Protein 2VFM (pdb70)

Structure (mmCIF, N/CA/C/O backbone):
data_2VFM
#
_entry.id   2VFM
#
_cell.length_a   119.900
_cell.length_b   119.900
_cell.length_c   119.900
_cell.angle_alpha   90.00
_cell.angle_beta   90.00
_cell.angle_gamma   90.00
#
_symmetry.space_group_name_H-M   'P 21 3'
#
loop_
_entity.id
_entity.type
_entity.pdbx_description
1 polymer 'BIFUNCTIONAL TAIL PROTEIN'
2 non-polymer GLYCEROL
3 non-polymer 'SULFATE ION'
4 non-polymer 'CALCIUM ION'
5 water water
#
loop_
_atom_site.group_PDB
_atom_site.id
_atom_site.type_symbol
_atom_site.label_atom_id
_atom_site.label_alt_id
_atom_site.label_comp_id
_atom_site.label_asym_id
_atom_site.label_entity_id
_atom_site.label_seq_id
_atom_site.pdbx_PDB_ins_code
_atom_site.Cartn_x
_atom_site.Cartn_y
_atom_site.Cartn_z
_atom_site.occupancy
_atom_site.B_iso_or_equiv
_atom_site.auth_seq_id
_atom_site.auth_comp_id
_atom_site.auth_asym_id
_atom_site.auth_atom_id
_atom_site.pdbx_PDB_model_num
ATOM 1 N N . GLN A 1 5 ? -23.056 -9.722 -17.467 1.00 42.75 112 GLN A N 1
ATOM 2 C CA . GLN A 1 5 ? -22.632 -11.025 -16.879 1.00 41.38 112 GLN A CA 1
ATOM 3 C C . GLN A 1 5 ? -21.486 -10.849 -15.860 1.00 37.79 112 GLN A C 1
ATOM 4 O O . GLN A 1 5 ? -21.153 -9.720 -15.476 1.00 38.67 112 GLN A O 1
ATOM 14 N N . TYR A 1 6 ? -20.904 -11.963 -15.419 1.00 34.79 113 TYR A N 1
ATOM 15 C CA . TYR A 1 6 ? -19.825 -11.933 -14.427 1.00 30.43 113 TYR A CA 1
ATOM 16 C C . TYR A 1 6 ? -18.620 -11.090 -14.841 1.00 29.55 113 TYR A C 1
ATOM 17 O O . TYR A 1 6 ? -18.064 -10.379 -14.014 1.00 25.79 113 TYR A O 1
ATOM 26 N N . SER A 1 7 ? -18.202 -11.183 -16.097 1.00 26.35 114 SER A N 1
ATOM 27 C CA . SER A 1 7 ? -17.009 -10.463 -16.554 1.00 26.20 114 SER A CA 1
ATOM 28 C C . SER A 1 7 ? -17.160 -8.936 -16.448 1.00 25.05 114 SER A C 1
ATOM 29 O O . SER A 1 7 ? -16.190 -8.229 -16.149 1.00 22.76 114 SER A O 1
ATOM 32 N N . ILE A 1 8 ? -18.372 -8.438 -16.693 1.00 23.75 115 ILE A N 1
ATOM 33 C CA . ILE A 1 8 ? -18.679 -7.022 -16.513 1.00 23.92 115 ILE A CA 1
ATOM 34 C C . ILE A 1 8 ? -18.525 -6.649 -15.038 1.00 22.15 115 ILE A C 1
ATOM 35 O O . ILE A 1 8 ? -17.946 -5.600 -14.699 1.00 21.21 115 ILE A O 1
ATOM 40 N N . GLU A 1 9 ? -19.045 -7.504 -14.168 1.00 20.27 116 GLU A N 1
ATOM 41 C CA . GLU A 1 9 ? -19.027 -7.237 -12.736 1.00 19.53 116 GLU A CA 1
ATOM 42 C C . GLU A 1 9 ? -17.596 -7.326 -12.217 1.00 17.15 116 GLU A C 1
ATOM 43 O O . GLU A 1 9 ? -17.176 -6.457 -11.436 1.00 16.07 116 GLU A O 1
ATOM 49 N N . ALA A 1 10 ? -16.873 -8.364 -12.654 1.00 17.08 117 ALA A N 1
ATOM 50 C CA . ALA A 1 10 ? -15.498 -8.633 -12.211 1.00 16.48 117 ALA A CA 1
ATOM 51 C C . ALA A 1 10 ? -14.576 -7.467 -12.587 1.00 14.49 117 ALA A C 1
ATOM 52 O O . ALA A 1 10 ? -13.781 -6.994 -11.762 1.00 13.09 117 ALA A O 1
ATOM 54 N N . ASP A 1 11 ? -14.720 -6.967 -13.814 1.00 16.24 118 ASP A N 1
ATOM 55 C CA . ASP A 1 11 ? -13.920 -5.845 -14.280 1.00 13.75 118 ASP A CA 1
ATOM 56 C C . ASP A 1 11 ? -14.116 -4.584 -13.428 1.00 13.51 118 ASP A C 1
ATOM 57 O O . ASP A 1 11 ? -13.195 -3.764 -13.304 1.00 14.26 118 ASP A O 1
ATOM 62 N N . LYS A 1 12 ? -15.292 -4.454 -12.823 1.00 13.00 119 LYS A N 1
ATOM 63 C CA . LYS A 1 12 ? -15.605 -3.310 -11.960 1.00 13.94 119 LYS A CA 1
ATOM 64 C C . LYS A 1 12 ? -15.184 -3.467 -10.504 1.00 12.86 119 LYS A C 1
ATOM 65 O O . LYS A 1 12 ? -14.870 -2.477 -9.855 1.00 18.05 119 LYS A O 1
ATOM 71 N N . LYS A 1 13 ? -15.156 -4.691 -9.997 1.00 10.55 120 LYS A N 1
ATOM 72 C CA . LYS A 1 13 ? -14.962 -4.916 -8.562 1.00 10.93 120 LYS A CA 1
ATOM 73 C C . LYS A 1 13 ? -13.561 -5.362 -8.130 1.00 10.76 120 LYS A C 1
ATOM 74 O O . LYS A 1 13 ? -13.285 -5.370 -6.941 1.00 9.87 120 LYS A O 1
ATOM 80 N N . PHE A 1 14 ? -12.681 -5.702 -9.070 1.00 9.48 121 PHE A N 1
ATOM 81 C CA . PHE A 1 14 ? -11.338 -6.153 -8.740 1.00 9.10 121 PHE A CA 1
ATOM 82 C C . PHE A 1 14 ? -10.233 -5.138 -9.050 1.00 10.30 121 PHE A C 1
ATOM 83 O O . PHE A 1 14 ? -10.273 -4.442 -10.052 1.00 10.25 121 PHE A O 1
ATOM 91 N N . LYS A 1 15 ? -9.228 -5.098 -8.181 1.00 10.31 122 LYS A N 1
ATOM 92 C CA . LYS A 1 15 ? -8.054 -4.286 -8.383 1.00 9.18 122 LYS A CA 1
ATOM 93 C C . LYS A 1 15 ? -7.215 -4.788 -9.548 1.00 9.03 122 LYS A C 1
ATOM 94 O O . LYS A 1 15 ? -6.937 -5.981 -9.653 1.00 11.03 122 LYS A O 1
ATOM 100 N N . TYR A 1 16 ? -6.782 -3.874 -10.401 1.00 9.84 123 TYR A N 1
ATOM 101 C CA . TYR A 1 16 ? -5.935 -4.222 -11.533 1.00 10.50 123 TYR A CA 1
ATOM 102 C C . TYR A 1 16 ? -4.459 -4.274 -11.158 1.00 12.38 123 TYR A C 1
ATOM 103 O O . TYR A 1 16 ? -3.900 -3.306 -10.635 1.00 11.53 123 TYR A O 1
ATOM 112 N N . SER A 1 17 ? -3.836 -5.417 -11.429 1.00 11.45 124 SER A N 1
ATOM 113 C CA . SER A 1 17 ? -2.395 -5.591 -11.290 1.00 9.35 124 SER A CA 1
ATOM 114 C C . SER A 1 17 ? -1.944 -6.674 -12.245 1.00 10.07 124 SER A C 1
ATOM 115 O O . SER A 1 17 ? -2.614 -7.714 -12.389 1.00 11.81 124 SER A O 1
ATOM 118 N N . VAL A 1 18 ? -0.829 -6.413 -12.906 1.00 10.23 125 VAL A N 1
ATOM 119 C CA . VAL A 1 18 ? -0.128 -7.408 -13.692 1.00 9.68 125 VAL A CA 1
ATOM 120 C C . VAL A 1 18 ? 1.108 -7.837 -12.933 1.00 12.87 125 VAL A C 1
ATOM 121 O O . VAL A 1 18 ? 1.596 -7.121 -12.046 1.00 11.33 125 VAL A O 1
ATOM 125 N N . LYS A 1 19 ? 1.590 -9.027 -13.249 1.00 11.90 126 LYS A N 1
ATOM 126 C CA . LYS A 1 19 ? 2.765 -9.572 -12.592 1.00 10.25 126 LYS A CA 1
ATOM 127 C C . LYS A 1 19 ? 3.768 -10.106 -13.591 1.00 12.13 126 LYS A C 1
ATOM 128 O O . LYS A 1 19 ? 3.412 -10.658 -14.621 1.00 9.70 126 LYS A O 1
ATOM 134 N N . LEU A 1 20 ? 5.040 -9.922 -13.266 1.00 9.16 127 LEU A N 1
ATOM 135 C CA . LEU A 1 20 ? 6.135 -10.201 -14.191 1.00 11.36 127 LEU A CA 1
ATOM 136 C C . LEU A 1 20 ? 6.239 -11.687 -14.568 1.00 12.48 127 LEU A C 1
ATOM 137 O O . LEU A 1 20 ? 6.711 -12.007 -15.656 1.00 14.04 127 LEU A O 1
ATOM 142 N N . SER A 1 21 ? 5.762 -12.573 -13.704 1.00 11.37 128 SER A N 1
ATOM 143 C CA . SER A 1 21 ? 5.743 -14.016 -14.014 1.00 12.66 128 SER A CA 1
ATOM 144 C C . SER A 1 21 ? 4.870 -14.381 -15.210 1.00 16.05 128 SER A C 1
ATOM 145 O O . SER A 1 21 ? 4.974 -15.499 -15.712 1.00 17.54 128 SER A O 1
ATOM 148 N N . ASP A 1 22 ? 3.999 -13.475 -15.647 1.00 12.56 129 ASP A N 1
ATOM 149 C CA . ASP A 1 22 ? 3.137 -13.719 -16.821 1.00 12.01 129 ASP A CA 1
ATOM 150 C C . ASP A 1 22 ? 3.719 -13.192 -18.150 1.00 13.08 129 ASP A C 1
ATOM 151 O O . ASP A 1 22 ? 3.082 -13.348 -19.200 1.00 14.67 129 ASP A O 1
ATOM 156 N N . TYR A 1 23 ? 4.904 -12.570 -18.105 1.00 14.83 130 TYR A N 1
ATOM 157 C CA . TYR A 1 23 ? 5.516 -11.922 -19.274 1.00 14.73 130 TYR A CA 1
ATOM 158 C C . TYR A 1 23 ? 6.977 -12.309 -19.471 1.00 13.89 130 TYR A C 1
ATOM 159 O O . TYR A 1 23 ? 7.696 -12.564 -18.507 1.00 17.36 130 TYR A O 1
ATOM 168 N N . PRO A 1 24 ? 7.429 -12.369 -20.730 1.00 15.90 131 PRO A N 1
ATOM 169 C CA . PRO A 1 24 ? 8.812 -12.704 -20.998 1.00 15.23 131 PRO A CA 1
ATOM 170 C C . PRO A 1 24 ? 9.801 -11.557 -20.748 1.00 14.86 131 PRO A C 1
ATOM 171 O O . PRO A 1 24 ? 10.956 -11.819 -20.446 1.00 16.81 131 PRO A O 1
ATOM 175 N N . THR A 1 25 ? 9.351 -10.309 -20.867 1.00 13.61 132 THR A N 1
ATOM 176 C CA . THR A 1 25 ? 10.208 -9.156 -20.594 1.00 12.30 132 THR A CA 1
ATOM 177 C C . THR A 1 25 ? 9.504 -8.150 -19.711 1.00 11.66 132 THR A C 1
ATOM 178 O O . THR A 1 25 ? 8.279 -8.147 -19.597 1.00 10.51 132 THR A O 1
ATOM 182 N N . LEU A 1 26 ? 10.302 -7.285 -19.098 1.00 11.50 133 LEU A N 1
ATOM 183 C CA . LEU A 1 26 ? 9.777 -6.234 -18.241 1.00 11.57 133 LEU A CA 1
ATOM 184 C C . LEU A 1 26 ? 8.974 -5.227 -19.048 1.00 10.16 133 LEU A C 1
ATOM 185 O O . LEU A 1 26 ? 7.954 -4.747 -18.570 1.00 10.20 133 LEU A O 1
ATOM 190 N N . GLN A 1 27 ? 9.401 -4.914 -20.276 1.00 10.26 134 GLN A N 1
ATOM 191 C CA . GLN A 1 27 ? 8.590 -4.055 -21.134 1.00 8.97 134 GLN A CA 1
ATOM 192 C C . GLN A 1 27 ? 7.211 -4.636 -21.445 1.00 8.92 134 GLN A C 1
ATOM 193 O O . GLN A 1 27 ? 6.239 -3.899 -21.480 1.00 10.96 134 GLN A O 1
ATOM 199 N N . ASP A 1 28 ? 7.130 -5.943 -21.663 1.00 10.88 135 ASP A N 1
ATOM 200 C CA . ASP A 1 28 ? 5.825 -6.557 -21.937 1.00 11.63 135 ASP A CA 1
ATOM 201 C C . ASP A 1 28 ? 4.892 -6.367 -20.731 1.00 10.16 135 ASP A C 1
ATOM 202 O O . ASP A 1 28 ? 3.710 -6.039 -20.880 1.00 12.62 135 ASP A O 1
ATOM 207 N N . ALA A 1 29 ? 5.433 -6.547 -19.533 1.00 9.85 136 ALA A N 1
ATOM 208 C CA . ALA A 1 29 ? 4.620 -6.343 -18.332 1.00 9.47 136 ALA A CA 1
ATOM 209 C C . ALA A 1 29 ? 4.227 -4.871 -18.173 1.00 10.70 136 ALA A C 1
ATOM 210 O O . ALA A 1 29 ? 3.093 -4.562 -17.861 1.00 10.47 136 ALA A O 1
ATOM 212 N N . ALA A 1 30 ? 5.178 -3.965 -18.378 1.00 9.89 137 ALA A N 1
ATOM 213 C CA . ALA A 1 30 ? 4.916 -2.518 -18.311 1.00 9.81 137 ALA A CA 1
ATOM 214 C C . ALA A 1 30 ? 3.807 -2.084 -19.271 1.00 9.00 137 ALA A C 1
ATOM 215 O O . ALA A 1 30 ? 2.944 -1.275 -18.906 1.00 10.87 137 ALA A O 1
ATOM 217 N N . SER A 1 31 ? 3.849 -2.606 -20.496 1.00 11.47 138 SER A N 1
ATOM 218 C CA . SER A 1 31 ? 2.859 -2.267 -21.514 1.00 10.48 138 SER A CA 1
ATOM 219 C C . SER A 1 31 ? 1.454 -2.725 -21.120 1.00 11.30 138 SER A C 1
ATOM 220 O O . SER A 1 31 ? 0.469 -2.016 -21.362 1.00 11.92 138 SER A O 1
ATOM 223 N N . ALA A 1 32 ? 1.375 -3.888 -20.483 1.00 11.80 139 ALA A N 1
ATOM 224 C CA . ALA A 1 32 ? 0.118 -4.470 -20.017 1.00 10.54 139 ALA A CA 1
ATOM 225 C C . ALA A 1 32 ? -0.450 -3.782 -18.788 1.00 12.01 139 ALA A C 1
ATOM 226 O O . ALA A 1 32 ? -1.660 -3.857 -18.534 1.00 13.72 139 ALA A O 1
ATOM 228 N N . ALA A 1 33 ? 0.418 -3.170 -17.986 1.00 12.33 140 ALA A N 1
ATOM 229 C CA . ALA A 1 33 ? -0.010 -2.624 -16.707 1.00 11.07 140 ALA A CA 1
ATOM 230 C C . ALA A 1 33 ? -0.973 -1.453 -16.870 1.00 9.27 140 ALA A C 1
ATOM 231 O O . ALA A 1 33 ? -0.852 -0.684 -17.798 1.00 12.17 140 ALA A O 1
ATOM 233 N N . VAL A 1 34 ? -1.890 -1.330 -15.916 1.00 10.63 141 VAL A N 1
ATOM 234 C CA . VAL A 1 34 ? -2.852 -0.218 -15.853 1.00 11.10 141 VAL A CA 1
ATOM 235 C C . VAL A 1 34 ? -2.809 0.518 -14.515 1.00 11.41 141 VAL A C 1
ATOM 236 O O . VAL A 1 34 ? -2.941 1.745 -14.478 1.00 12.82 141 VAL A O 1
ATOM 243 N N . ASP A 1 35 ? -2.643 -0.229 -13.417 1.00 11.98 142 ASP A N 1
ATOM 244 C CA . ASP A 1 35 ? -2.673 0.326 -12.047 1.00 11.51 142 ASP A CA 1
ATOM 245 C C . ASP A 1 35 ? -1.488 -0.265 -11.270 1.00 11.24 142 ASP A C 1
ATOM 246 O O . ASP A 1 35 ? -0.477 0.424 -11.039 1.00 10.42 142 ASP A O 1
ATOM 251 N N . GLY A 1 36 ? -1.556 -1.544 -10.926 1.00 11.16 143 GLY A N 1
ATOM 252 C CA . GLY A 1 36 ? -0.442 -2.216 -10.278 1.00 11.47 143 GLY A CA 1
ATOM 253 C C . GLY A 1 36 ? 0.478 -3.000 -11.198 1.00 10.69 143 GLY A C 1
ATOM 254 O O . GLY A 1 36 ? 0.063 -3.501 -12.239 1.00 10.83 143 GLY A O 1
ATOM 255 N N . LEU A 1 37 ? 1.740 -3.114 -10.797 1.00 9.09 144 LEU A N 1
ATOM 256 C CA . LEU A 1 37 ? 2.708 -4.024 -11.431 1.00 8.74 144 LEU A CA 1
ATOM 257 C C . LEU A 1 37 ? 3.489 -4.720 -10.324 1.00 9.67 144 LEU A C 1
ATOM 258 O O . LEU A 1 37 ? 4.136 -4.046 -9.501 1.00 10.43 144 LEU A O 1
ATOM 263 N N . LEU A 1 38 ? 3.427 -6.058 -10.291 1.00 8.81 145 LEU A N 1
ATOM 264 C CA . LEU A 1 38 ? 4.084 -6.853 -9.232 1.00 8.61 145 LEU A CA 1
ATOM 265 C C . LEU A 1 38 ? 5.313 -7.528 -9.810 1.00 10.04 145 LEU A C 1
ATOM 266 O O . LEU A 1 38 ? 5.228 -8.198 -10.835 1.00 10.98 145 LEU A O 1
ATOM 271 N N . ILE A 1 39 ? 6.465 -7.340 -9.182 1.00 10.23 146 ILE A N 1
ATOM 272 C CA . ILE A 1 39 ? 7.684 -8.040 -9.596 1.00 9.90 146 ILE A CA 1
ATOM 273 C C . ILE A 1 39 ? 7.779 -9.293 -8.722 1.00 11.13 146 ILE A C 1
ATOM 274 O O . ILE A 1 39 ? 8.241 -9.224 -7.576 1.00 10.51 146 ILE A O 1
ATOM 279 N N . ASP A 1 40 ? 7.323 -10.431 -9.259 1.00 11.01 147 ASP A N 1
ATOM 280 C CA . ASP A 1 40 ? 7.174 -11.662 -8.481 1.00 10.81 147 ASP A CA 1
ATOM 281 C C . ASP A 1 40 ? 8.108 -12.782 -8.929 1.00 12.28 147 ASP A C 1
ATOM 282 O O . ASP A 1 40 ? 7.939 -13.944 -8.529 1.00 15.53 147 ASP A O 1
ATOM 287 N N . ARG A 1 41 ? 9.068 -12.438 -9.768 1.00 11.32 148 ARG A N 1
ATOM 288 C CA . ARG A 1 41 ? 10.156 -13.343 -10.120 1.00 11.66 148 ARG A CA 1
ATOM 289 C C . ARG A 1 41 ? 11.412 -12.528 -10.297 1.00 10.45 148 ARG A C 1
ATOM 290 O O . ARG A 1 41 ? 11.349 -11.371 -10.692 1.00 10.46 148 ARG A O 1
ATOM 298 N N . ASP A 1 42 ? 12.560 -13.111 -9.995 1.00 10.56 149 ASP A N 1
ATOM 299 C CA . ASP A 1 42 ? 13.821 -12.426 -10.253 1.00 8.83 149 ASP A CA 1
ATOM 300 C C . ASP A 1 42 ? 13.920 -12.129 -11.745 1.00 11.47 149 ASP A C 1
ATOM 301 O O . ASP A 1 42 ? 13.525 -12.957 -12.591 1.00 13.22 149 ASP A O 1
ATOM 306 N N . TYR A 1 43 ? 14.428 -10.948 -12.066 1.00 10.09 150 TYR A N 1
ATOM 307 C CA . TYR A 1 43 ? 14.567 -10.501 -13.442 1.00 10.31 150 TYR A CA 1
ATOM 308 C C . TYR A 1 43 ? 16.004 -10.115 -13.742 1.00 7.87 150 TYR A C 1
ATOM 309 O O . TYR A 1 43 ? 16.562 -9.171 -13.168 1.00 10.35 150 TYR A O 1
ATOM 318 N N . ASN A 1 44 ? 16.602 -10.852 -14.668 1.00 9.50 151 ASN A N 1
ATOM 319 C CA . ASN A 1 44 ? 17.898 -10.532 -15.174 1.00 9.12 151 ASN A CA 1
ATOM 320 C C . ASN A 1 44 ? 17.778 -9.496 -16.288 1.00 9.09 151 ASN A C 1
ATOM 321 O O . ASN A 1 44 ? 17.100 -9.736 -17.309 1.00 11.47 151 ASN A O 1
ATOM 326 N N . PHE A 1 45 ? 18.373 -8.326 -16.076 1.00 9.91 152 PHE A N 1
ATOM 327 C CA . PHE A 1 45 ? 18.368 -7.248 -17.076 1.00 8.69 152 PHE A CA 1
ATOM 328 C C . PHE A 1 45 ? 19.750 -7.045 -17.671 1.00 8.93 152 PHE A C 1
ATOM 329 O O . PHE A 1 45 ? 20.758 -7.357 -17.051 1.00 10.44 152 PHE A O 1
ATOM 337 N N . TYR A 1 46 ? 19.784 -6.500 -18.882 1.00 10.28 153 TYR A N 1
ATOM 338 C CA . TYR A 1 46 ? 21.019 -6.100 -19.527 1.00 8.49 153 TYR A CA 1
ATOM 339 C C . TYR A 1 46 ? 21.255 -4.609 -19.296 1.00 10.55 153 TYR A C 1
ATOM 340 O O . TYR A 1 46 ? 20.317 -3.828 -19.227 1.00 10.32 153 TYR A O 1
ATOM 349 N N . GLY A 1 47 ? 22.512 -4.217 -19.183 1.00 9.75 154 GLY A N 1
ATOM 350 C CA . GLY A 1 47 ? 22.827 -2.814 -18.963 1.00 10.03 154 GLY A CA 1
ATOM 351 C C . GLY A 1 47 ? 22.218 -1.954 -20.044 1.00 11.67 154 GLY A C 1
ATOM 352 O O . GLY A 1 47 ? 22.342 -2.254 -21.233 1.00 11.28 154 GLY A O 1
ATOM 353 N N . GLY A 1 48 ? 21.536 -0.890 -19.635 1.00 9.80 155 GLY A N 1
ATOM 354 C CA . GLY A 1 48 ? 20.845 -0.021 -20.572 1.00 9.92 155 GLY A CA 1
ATOM 355 C C . GLY A 1 48 ? 19.460 -0.451 -20.987 1.00 9.47 155 GLY A C 1
ATOM 356 O O . GLY A 1 48 ? 18.814 0.245 -21.774 1.00 11.54 155 GLY A O 1
ATOM 357 N N . GLU A 1 49 ? 18.985 -1.588 -20.486 1.00 7.27 156 GLU A N 1
ATOM 358 C CA . GLU A 1 49 ? 17.610 -2.005 -20.777 1.00 8.80 156 GLU A CA 1
ATOM 359 C C . GLU A 1 49 ? 16.639 -0.916 -20.313 1.00 9.45 156 GLU A C 1
ATOM 360 O O . GLU A 1 49 ? 16.702 -0.459 -19.178 1.00 10.49 156 GLU A O 1
ATOM 366 N N . THR A 1 50 ? 15.729 -0.526 -21.199 1.00 8.24 157 THR A N 1
ATOM 367 C CA . THR A 1 50 ? 14.908 0.653 -20.994 1.00 9.73 157 THR A CA 1
ATOM 368 C C . THR A 1 50 ? 13.450 0.284 -21.093 1.00 11.49 157 THR A C 1
ATOM 369 O O . THR A 1 50 ? 13.026 -0.349 -22.068 1.00 11.85 157 THR A O 1
ATOM 373 N N . VAL A 1 51 ? 12.696 0.648 -20.052 1.00 11.31 158 VAL A N 1
ATOM 374 C CA . VAL A 1 51 ? 11.275 0.342 -19.944 1.00 9.89 158 VAL A CA 1
ATOM 375 C C . VAL A 1 51 ? 10.491 1.657 -20.063 1.00 11.76 158 VAL A C 1
ATOM 376 O O . VAL A 1 51 ? 10.780 2.640 -19.360 1.00 13.29 158 VAL A O 1
ATOM 380 N N . ASP A 1 52 ? 9.557 1.668 -21.015 1.00 10.91 159 ASP A N 1
ATOM 381 C CA . ASP A 1 52 ? 8.627 2.786 -21.271 1.00 10.56 159 ASP A CA 1
ATOM 382 C C . ASP A 1 52 ? 7.280 2.470 -20.615 1.00 9.68 159 ASP A C 1
ATOM 383 O O . ASP A 1 52 ? 6.585 1.546 -21.024 1.00 10.82 159 ASP A O 1
ATOM 388 N N . PHE A 1 53 ? 6.918 3.250 -19.602 1.00 8.68 160 PHE A N 1
ATOM 389 C CA . PHE A 1 53 ? 5.698 3.041 -18.825 1.00 8.91 160 PHE A CA 1
ATOM 390 C C . PHE A 1 53 ? 4.492 3.859 -19.323 1.00 7.96 160 PHE A C 1
ATOM 391 O O . PHE A 1 53 ? 3.470 3.926 -18.650 1.00 10.19 160 PHE A O 1
ATOM 399 N N . GLY A 1 54 ? 4.631 4.478 -20.488 1.00 8.93 161 GLY A N 1
ATOM 400 C CA . GLY A 1 54 ? 3.477 4.969 -21.249 1.00 11.78 161 GLY A CA 1
ATOM 401 C C . GLY A 1 54 ? 2.765 6.130 -20.601 1.00 11.51 161 GLY A C 1
ATOM 402 O O . GLY A 1 54 ? 1.597 6.394 -20.896 1.00 13.06 161 GLY A O 1
ATOM 403 N N . GLY A 1 55 ? 3.461 6.834 -19.709 1.00 10.69 162 GLY A N 1
ATOM 404 C CA . GLY A 1 55 ? 2.843 7.927 -18.953 1.00 11.42 162 GLY A CA 1
ATOM 405 C C . GLY A 1 55 ? 1.897 7.492 -17.851 1.00 10.00 162 GLY A C 1
ATOM 406 O O . GLY A 1 55 ? 1.248 8.327 -17.222 1.00 11.27 162 GLY A O 1
ATOM 407 N N . LYS A 1 56 ? 1.820 6.183 -17.599 1.00 8.91 163 LYS A N 1
ATOM 408 C CA . LYS A 1 56 ? 0.832 5.637 -16.676 1.00 9.65 163 LYS A CA 1
ATOM 409 C C . LYS A 1 56 ? 1.260 5.859 -15.228 1.00 11.65 163 LYS A C 1
ATOM 410 O O . LYS A 1 56 ? 2.452 5.837 -14.923 1.00 10.38 163 LYS A O 1
ATOM 416 N N . VAL A 1 57 ? 0.283 6.076 -14.357 1.00 10.80 164 VAL A N 1
ATOM 417 C CA . VAL A 1 57 ? 0.542 6.237 -12.925 1.00 10.18 164 VAL A CA 1
ATOM 418 C C . VAL A 1 57 ? 0.495 4.850 -12.289 1.00 10.50 164 VAL A C 1
ATOM 419 O O . VAL A 1 57 ? -0.587 4.306 -12.004 1.00 11.73 164 VAL A O 1
ATOM 423 N N . LEU A 1 58 ? 1.663 4.267 -12.089 1.00 10.13 165 LEU A N 1
ATOM 424 C CA . LEU A 1 58 ? 1.758 2.881 -11.658 1.00 10.33 165 LEU A CA 1
ATOM 425 C C . LEU A 1 58 ? 2.275 2.727 -10.244 1.00 10.65 165 LEU A C 1
ATOM 426 O O . LEU A 1 58 ? 3.129 3.490 -9.769 1.00 10.96 165 LEU A O 1
ATOM 431 N N . THR A 1 59 ? 1.723 1.726 -9.566 1.00 10.20 166 THR A N 1
ATOM 432 C CA . THR A 1 59 ? 2.150 1.325 -8.247 1.00 10.72 166 THR A CA 1
ATOM 433 C C . THR A 1 59 ? 2.910 0.028 -8.438 1.00 11.58 166 THR A C 1
ATOM 434 O O . THR A 1 59 ? 2.311 -1.026 -8.689 1.00 10.42 166 THR A O 1
ATOM 438 N N . ILE A 1 60 ? 4.233 0.124 -8.396 1.00 11.13 167 ILE A N 1
ATOM 439 C CA . ILE A 1 60 ? 5.111 -1.011 -8.679 1.00 10.93 167 ILE A CA 1
ATOM 440 C C . ILE A 1 60 ? 5.579 -1.616 -7.353 1.00 9.81 167 ILE A C 1
ATOM 441 O O . ILE A 1 60 ? 6.226 -0.941 -6.538 1.00 12.66 167 ILE A O 1
ATOM 446 N N . GLU A 1 61 ? 5.202 -2.868 -7.112 1.00 9.64 168 GLU A N 1
ATOM 447 C CA . GLU A 1 61 ? 5.490 -3.566 -5.858 1.00 8.67 168 GLU A CA 1
ATOM 448 C C . GLU A 1 61 ? 6.498 -4.679 -6.158 1.00 10.69 168 GLU A C 1
ATOM 449 O O . GLU A 1 61 ? 6.222 -5.583 -6.949 1.00 10.81 168 GLU A O 1
ATOM 455 N N . CYS A 1 62 ? 7.670 -4.617 -5.529 1.00 10.34 169 CYS A N 1
ATOM 456 C CA . CYS A 1 62 ? 8.745 -5.562 -5.839 1.00 9.05 169 CYS A CA 1
ATOM 457 C C . CYS A 1 62 ? 8.875 -6.581 -4.720 1.00 7.72 169 CYS A C 1
ATOM 458 O O . CYS A 1 62 ? 9.000 -6.228 -3.539 1.00 9.86 169 CYS A O 1
ATOM 461 N N . LYS A 1 63 ? 8.832 -7.861 -5.100 1.00 8.51 170 LYS A N 1
ATOM 462 C CA . LYS A 1 63 ? 9.002 -8.991 -4.179 1.00 8.41 170 LYS A CA 1
ATOM 463 C C . LYS A 1 63 ? 10.030 -9.975 -4.738 1.00 10.81 170 LYS A C 1
ATOM 464 O O . LYS A 1 63 ? 10.004 -11.178 -4.442 1.00 11.46 170 LYS A O 1
ATOM 470 N N . ALA A 1 64 ? 10.934 -9.451 -5.556 1.00 9.83 171 ALA A N 1
ATOM 471 C CA . ALA A 1 64 ? 12.019 -10.225 -6.140 1.00 8.82 171 ALA A CA 1
ATOM 472 C C . ALA A 1 64 ? 13.109 -9.246 -6.587 1.00 8.48 171 ALA A C 1
ATOM 473 O O . ALA A 1 64 ? 12.973 -8.039 -6.412 1.00 11.10 171 ALA A O 1
ATOM 475 N N . LYS A 1 65 ? 14.183 -9.765 -7.167 1.00 10.04 172 LYS A N 1
ATOM 476 C CA . LYS A 1 65 ? 15.367 -8.990 -7.481 1.00 10.21 172 LYS A CA 1
ATOM 477 C C . LYS A 1 65 ? 15.412 -8.587 -8.937 1.00 9.44 172 LYS A C 1
ATOM 478 O O . LYS A 1 65 ? 14.988 -9.353 -9.812 1.00 9.59 172 LYS A O 1
ATOM 484 N N . PHE A 1 66 ? 15.966 -7.403 -9.192 1.00 8.18 173 PHE A N 1
ATOM 485 C CA . PHE A 1 66 ? 16.491 -7.050 -10.525 1.00 9.37 173 PHE A CA 1
ATOM 486 C C . PHE A 1 66 ? 17.982 -7.316 -10.502 1.00 8.89 173 PHE A C 1
ATOM 487 O O . PHE A 1 66 ? 18.721 -6.692 -9.721 1.00 8.42 173 PHE A O 1
ATOM 495 N N . ILE A 1 67 ? 18.426 -8.255 -11.347 1.00 8.67 174 ILE A N 1
ATOM 496 C CA . ILE A 1 67 ? 19.804 -8.735 -11.308 1.00 8.46 174 ILE A CA 1
ATOM 497 C C . ILE A 1 67 ? 20.525 -8.334 -12.595 1.00 8.67 174 ILE A C 1
ATOM 498 O O . ILE A 1 67 ? 20.045 -8.631 -13.690 1.00 10.08 174 ILE A O 1
ATOM 503 N N . GLY A 1 68 ? 21.661 -7.649 -12.461 1.00 8.95 175 GLY A N 1
ATOM 504 C CA . GLY A 1 68 ? 22.431 -7.161 -13.584 1.00 9.44 175 GLY A CA 1
ATOM 505 C C . GLY A 1 68 ? 23.498 -6.169 -13.188 1.00 10.10 175 GLY A C 1
ATOM 506 O O . GLY A 1 68 ? 23.326 -5.402 -12.251 1.00 9.19 175 GLY A O 1
ATOM 507 N N . ASP A 1 69 ? 24.628 -6.164 -13.894 1.00 8.91 176 ASP A N 1
ATOM 508 C CA . ASP A 1 69 ? 25.562 -5.040 -13.827 1.00 10.56 176 ASP A CA 1
ATOM 509 C C . ASP A 1 69 ? 25.053 -3.933 -14.771 1.00 10.82 176 ASP A C 1
ATOM 510 O O . ASP A 1 69 ? 24.513 -4.211 -15.857 1.00 11.74 176 ASP A O 1
ATOM 515 N N . GLY A 1 70 ? 25.258 -2.674 -14.404 1.00 8.70 177 GLY A N 1
ATOM 516 C CA . GLY A 1 70 ? 24.824 -1.557 -15.236 1.00 9.22 177 GLY A CA 1
ATOM 517 C C . GLY A 1 70 ? 23.434 -1.088 -14.875 1.00 10.50 177 GLY A C 1
ATOM 518 O O . GLY A 1 70 ? 22.955 -1.355 -13.759 1.00 9.20 177 GLY A O 1
ATOM 519 N N . ASN A 1 71 ? 22.791 -0.376 -15.800 1.00 9.17 178 ASN A N 1
ATOM 520 C CA . ASN A 1 71 ? 21.611 0.425 -15.468 1.00 9.23 178 ASN A CA 1
ATOM 521 C C . ASN A 1 71 ? 20.335 -0.189 -16.033 1.00 9.09 178 ASN A C 1
ATOM 522 O O . ASN A 1 71 ? 20.260 -0.539 -17.208 1.00 11.98 178 ASN A O 1
ATOM 527 N N . LEU A 1 72 ? 19.340 -0.332 -15.184 1.00 8.49 179 LEU A N 1
ATOM 528 C CA . LEU A 1 72 ? 17.974 -0.669 -15.588 1.00 8.54 179 LEU A CA 1
ATOM 529 C C . LEU A 1 72 ? 17.230 0.652 -15.600 1.00 8.05 179 LEU A C 1
ATOM 530 O O . LEU A 1 72 ? 17.090 1.317 -14.547 1.00 7.92 179 LEU A O 1
ATOM 535 N N . ILE A 1 73 ? 16.780 1.075 -16.775 1.00 7.34 180 ILE A N 1
ATOM 536 C CA . ILE A 1 73 ? 16.315 2.454 -16.983 1.00 8.29 180 ILE A CA 1
ATOM 537 C C . ILE A 1 73 ? 14.792 2.503 -17.102 1.00 10.51 180 ILE A C 1
ATOM 538 O O . ILE A 1 73 ? 14.198 1.901 -18.009 1.00 9.94 180 ILE A O 1
ATOM 543 N N . PHE A 1 74 ? 14.155 3.183 -16.160 1.00 9.00 181 PHE A N 1
ATOM 544 C CA . PHE A 1 74 ? 12.728 3.406 -16.179 1.00 7.29 181 PHE A CA 1
ATOM 545 C C . PHE A 1 74 ? 12.413 4.805 -16.726 1.00 10.25 181 PHE A C 1
ATOM 546 O O . PHE A 1 74 ? 12.956 5.814 -16.260 1.00 10.40 181 PHE A O 1
ATOM 554 N N . THR A 1 75 ? 11.505 4.856 -17.698 1.00 9.28 182 THR A N 1
ATOM 555 C CA . THR A 1 75 ? 11.104 6.089 -18.370 1.00 10.35 182 THR A CA 1
ATOM 556 C C . THR A 1 75 ? 9.577 6.225 -18.432 1.00 8.94 182 THR A C 1
ATOM 557 O O . THR A 1 75 ? 8.843 5.235 -18.375 1.00 8.46 182 THR A O 1
ATOM 561 N N . LYS A 1 76 ? 9.115 7.463 -18.566 1.00 10.48 183 LYS A N 1
ATOM 562 C CA . LYS A 1 76 ? 7.709 7.757 -18.857 1.00 11.18 183 LYS A CA 1
ATOM 563 C C . LYS A 1 76 ? 6.759 7.167 -17.809 1.00 10.46 183 LYS A C 1
ATOM 564 O O . LYS A 1 76 ? 5.708 6.618 -18.135 1.00 10.00 183 LYS A O 1
ATOM 574 N N . LEU A 1 77 ? 7.151 7.277 -16.543 1.00 7.97 184 LEU A N 1
ATOM 575 C CA . LEU A 1 77 ? 6.240 7.021 -15.434 1.00 9.79 184 LEU A CA 1
ATOM 576 C C . LEU A 1 77 ? 5.431 8.287 -15.178 1.00 10.34 184 LEU A C 1
ATOM 577 O O . LEU A 1 77 ? 5.977 9.384 -15.178 1.00 13.19 184 LEU A O 1
ATOM 582 N N . GLY A 1 78 ? 4.138 8.124 -14.957 1.00 10.31 185 GLY A N 1
ATOM 583 C CA . GLY A 1 78 ? 3.274 9.247 -14.613 1.00 9.93 185 GLY A CA 1
ATOM 584 C C . GLY A 1 78 ? 3.486 9.785 -13.226 1.00 10.36 185 GLY A C 1
ATOM 585 O O . GLY A 1 78 ? 3.981 9.085 -12.319 1.00 9.68 185 GLY A O 1
ATOM 586 N N . LYS A 1 79 ? 3.166 11.064 -13.054 1.00 9.47 186 LYS A N 1
ATOM 587 C CA . LYS A 1 79 ? 3.280 11.710 -11.763 1.00 12.24 186 LYS A CA 1
ATOM 588 C C . LYS A 1 79 ? 2.443 10.960 -10.731 1.00 10.84 186 LYS A C 1
ATOM 589 O O . LYS A 1 79 ? 1.260 10.680 -10.954 1.00 11.45 186 LYS A O 1
ATOM 598 N N . GLY A 1 80 ? 3.060 10.631 -9.611 1.00 8.78 187 GLY A N 1
ATOM 599 C CA . GLY A 1 80 ? 2.414 9.856 -8.575 1.00 8.16 187 GLY A CA 1
ATOM 600 C C . GLY A 1 80 ? 2.771 8.391 -8.569 1.00 9.93 187 GLY A C 1
ATOM 601 O O . GLY A 1 80 ? 2.358 7.662 -7.667 1.00 11.80 187 GLY A O 1
ATOM 602 N N . SER A 1 81 ? 3.569 7.956 -9.547 1.00 9.57 188 SER A N 1
ATOM 603 C CA . SER A 1 81 ? 4.041 6.585 -9.566 1.00 9.73 188 SER A CA 1
ATOM 604 C C . SER A 1 81 ? 4.935 6.282 -8.369 1.00 8.58 188 SER A C 1
ATOM 605 O O . SER A 1 81 ? 5.669 7.153 -7.884 1.00 11.65 188 SER A O 1
ATOM 608 N N . ARG A 1 82 ? 4.857 5.043 -7.890 1.00 10.02 189 ARG A N 1
ATOM 609 C CA . ARG A 1 82 ? 5.613 4.627 -6.721 1.00 11.88 189 ARG A CA 1
ATOM 610 C C . ARG A 1 82 ? 6.220 3.261 -6.997 1.00 13.74 189 ARG A C 1
ATOM 611 O O . ARG A 1 82 ? 5.598 2.405 -7.626 1.00 13.26 189 ARG A O 1
ATOM 619 N N . ILE A 1 83 ? 7.451 3.072 -6.543 1.00 9.31 190 ILE A N 1
ATOM 620 C CA . ILE A 1 83 ? 8.174 1.819 -6.689 1.00 10.13 190 ILE A CA 1
ATOM 621 C C . ILE A 1 83 ? 8.664 1.387 -5.304 1.00 8.39 190 ILE A C 1
ATOM 622 O O . ILE A 1 83 ? 9.499 2.071 -4.688 1.00 10.16 190 ILE A O 1
ATOM 627 N N . ALA A 1 84 ? 8.128 0.279 -4.812 1.00 9.29 191 ALA A N 1
ATOM 628 C CA . ALA A 1 84 ? 8.406 -0.175 -3.456 1.00 9.25 191 ALA A CA 1
ATOM 629 C C . ALA A 1 84 ? 9.122 -1.498 -3.408 1.00 7.86 191 ALA A C 1
ATOM 630 O O . ALA A 1 84 ? 8.740 -2.440 -4.090 1.00 10.75 191 ALA A O 1
ATOM 632 N N . GLY A 1 85 ? 10.117 -1.572 -2.543 1.00 8.07 192 GLY A N 1
ATOM 633 C CA . GLY A 1 85 ? 10.757 -2.833 -2.211 1.00 8.27 192 GLY A CA 1
ATOM 634 C C . GLY A 1 85 ? 11.780 -3.315 -3.221 1.00 8.84 192 GLY A C 1
ATOM 635 O O . GLY A 1 85 ? 12.246 -4.447 -3.142 1.00 10.46 192 GLY A O 1
ATOM 636 N N . VAL A 1 86 ? 12.180 -2.436 -4.132 1.00 7.79 193 VAL A N 1
ATOM 637 C CA . VAL A 1 86 ? 13.128 -2.802 -5.184 1.00 8.30 193 VAL A CA 1
ATOM 638 C C . VAL A 1 86 ? 14.431 -3.333 -4.577 1.00 8.78 193 VAL A C 1
ATOM 639 O O . VAL A 1 86 ? 14.890 -2.816 -3.555 1.00 10.47 193 VAL A O 1
ATOM 646 N N . PHE A 1 87 ? 15.005 -4.369 -5.196 1.00 8.96 194 PHE A N 1
ATOM 647 C CA . PHE A 1 87 ? 16.269 -4.939 -4.768 1.00 9.38 194 PHE A CA 1
ATOM 648 C C . PHE A 1 87 ? 17.152 -5.102 -6.000 1.00 8.85 194 PHE A C 1
ATOM 649 O O . PHE A 1 87 ? 16.840 -5.904 -6.871 1.00 8.93 194 PHE A O 1
ATOM 657 N N . MET A 1 88 ? 18.211 -4.308 -6.083 1.00 7.36 195 MET A N 1
ATOM 658 C CA . MET A 1 88 ? 19.188 -4.399 -7.170 1.00 7.95 195 MET A CA 1
ATOM 659 C C . MET A 1 88 ? 20.364 -5.255 -6.751 1.00 9.00 195 MET A C 1
ATOM 660 O O . MET A 1 88 ? 20.875 -5.114 -5.633 1.00 9.47 195 MET A O 1
ATOM 665 N N . GLU A 1 89 ? 20.832 -6.123 -7.650 1.00 7.67 196 GLU A N 1
ATOM 666 C CA . GLU A 1 89 ? 22.051 -6.916 -7.363 1.00 7.45 196 GLU A CA 1
ATOM 667 C C . GLU A 1 89 ? 22.885 -7.104 -8.609 1.00 7.50 196 GLU A C 1
ATOM 668 O O . GLU A 1 89 ? 22.354 -7.422 -9.665 1.00 7.99 196 GLU A O 1
ATOM 674 N N . SER A 1 90 ? 24.193 -6.887 -8.489 1.00 6.65 197 SER A N 1
ATOM 675 C CA . SER A 1 90 ? 25.124 -7.135 -9.604 1.00 7.46 197 SER A CA 1
ATOM 676 C C . SER A 1 90 ? 25.195 -8.618 -9.960 1.00 8.37 197 SER A C 1
ATOM 677 O O . SER A 1 90 ? 24.900 -9.482 -9.145 1.00 8.86 197 SER A O 1
ATOM 680 N N . THR A 1 91 ? 25.581 -8.904 -11.196 1.00 9.18 198 THR A N 1
ATOM 681 C CA . THR A 1 91 ? 25.991 -10.266 -11.542 1.00 9.94 198 THR A CA 1
ATOM 682 C C . THR A 1 91 ? 27.436 -10.528 -11.083 1.00 10.82 198 THR A C 1
ATOM 683 O O . THR A 1 91 ? 27.789 -11.644 -10.714 1.00 13.49 198 THR A O 1
ATOM 687 N N . THR A 1 92 ? 28.276 -9.501 -11.103 1.00 8.69 199 THR A N 1
ATOM 688 C CA . THR A 1 92 ? 29.695 -9.675 -10.796 1.00 8.81 199 THR A CA 1
ATOM 689 C C . THR A 1 92 ? 29.939 -9.586 -9.299 1.00 8.06 199 THR A C 1
ATOM 690 O O . THR A 1 92 ? 29.325 -8.751 -8.661 1.00 10.26 199 THR A O 1
ATOM 694 N N . THR A 1 93 ? 30.818 -10.443 -8.766 1.00 9.29 200 THR A N 1
ATOM 695 C CA . THR A 1 93 ? 31.332 -10.348 -7.405 1.00 9.28 200 THR A CA 1
ATOM 696 C C . THR A 1 93 ? 32.741 -9.732 -7.514 1.00 9.51 200 THR A C 1
ATOM 697 O O . THR A 1 93 ? 33.683 -10.396 -7.954 1.00 9.03 200 THR A O 1
ATOM 701 N N . PRO A 1 94 ? 32.884 -8.443 -7.175 1.00 8.89 201 PRO A N 1
ATOM 702 C CA . PRO A 1 94 ? 34.174 -7.792 -7.357 1.00 10.23 201 PRO A CA 1
ATOM 703 C C . PRO A 1 94 ? 35.124 -8.000 -6.183 1.00 9.07 201 PRO A C 1
ATOM 704 O O . PRO A 1 94 ? 34.745 -8.541 -5.146 1.00 9.17 201 PRO A O 1
ATOM 708 N N . TRP A 1 95 ? 36.343 -7.522 -6.345 1.00 9.36 202 TRP A N 1
ATOM 709 C CA . TRP A 1 95 ? 37.306 -7.446 -5.259 1.00 9.42 202 TRP A CA 1
ATOM 710 C C . TRP A 1 95 ? 37.032 -6.179 -4.453 1.00 10.45 202 TRP A C 1
ATOM 711 O O . TRP A 1 95 ? 36.899 -5.082 -5.025 1.00 10.65 202 TRP A O 1
ATOM 722 N N . VAL A 1 96 ? 36.948 -6.320 -3.128 1.00 8.85 203 VAL A N 1
ATOM 723 C CA . VAL A 1 96 ? 36.710 -5.190 -2.247 1.00 10.27 203 VAL A CA 1
ATOM 724 C C . VAL A 1 96 ? 37.764 -5.089 -1.142 1.00 9.64 203 VAL A C 1
ATOM 725 O O . VAL A 1 96 ? 38.313 -6.115 -0.668 1.00 11.05 203 VAL A O 1
ATOM 729 N N . ILE A 1 97 ? 38.020 -3.856 -0.713 1.00 8.98 204 ILE A N 1
ATOM 730 C CA . ILE A 1 97 ? 38.831 -3.582 0.475 1.00 8.99 204 ILE A CA 1
ATOM 731 C C . ILE A 1 97 ? 37.958 -3.269 1.674 1.00 8.87 204 ILE A C 1
ATOM 732 O O . ILE A 1 97 ? 36.824 -2.818 1.535 1.00 9.49 204 ILE A O 1
ATOM 737 N N . LYS A 1 98 ? 38.507 -3.506 2.855 1.00 8.66 205 LYS A N 1
ATOM 738 C CA . LYS A 1 98 ? 37.815 -3.317 4.130 1.00 8.92 205 LYS A CA 1
ATOM 739 C C . LYS A 1 98 ? 38.811 -2.641 5.079 1.00 10.40 205 LYS A C 1
ATOM 740 O O . LYS A 1 98 ? 39.452 -3.317 5.906 1.00 10.04 205 LYS A O 1
ATOM 746 N N . PRO A 1 99 ? 38.992 -1.319 4.936 1.00 8.94 206 PRO A N 1
ATOM 747 C CA . PRO A 1 99 ? 40.032 -0.612 5.694 1.00 9.36 206 PRO A CA 1
ATOM 748 C C . PRO A 1 99 ? 39.695 -0.315 7.158 1.00 8.02 206 PRO A C 1
ATOM 749 O O . PRO A 1 99 ? 39.902 0.791 7.639 1.00 9.44 206 PRO A O 1
ATOM 753 N N . TRP A 1 100 ? 39.202 -1.318 7.875 1.00 9.27 207 TRP A N 1
ATOM 754 C CA . TRP A 1 100 ? 38.991 -1.224 9.319 1.00 11.29 207 TRP A CA 1
ATOM 755 C C . TRP A 1 100 ? 39.175 -2.583 9.987 1.00 12.54 207 TRP A C 1
ATOM 756 O O . TRP A 1 100 ? 38.978 -3.629 9.365 1.00 13.42 207 TRP A O 1
ATOM 767 N N . THR A 1 101 ? 39.553 -2.547 11.263 1.00 13.16 208 THR A N 1
ATOM 768 C CA . THR A 1 101 ? 39.852 -3.768 12.015 1.00 14.10 208 THR A CA 1
ATOM 769 C C . THR A 1 101 ? 38.636 -4.344 12.728 1.00 17.57 208 THR A C 1
ATOM 770 O O . THR A 1 101 ? 37.546 -3.762 12.729 1.00 14.91 208 THR A O 1
ATOM 774 N N . ASP A 1 102 ? 38.844 -5.517 13.328 1.00 18.63 209 ASP A N 1
ATOM 775 C CA . ASP A 1 102 ? 37.809 -6.180 14.114 1.00 19.68 209 ASP A CA 1
ATOM 776 C C . ASP A 1 102 ? 37.459 -5.437 15.399 1.00 15.53 209 ASP A C 1
ATOM 777 O O . ASP A 1 102 ? 36.481 -5.785 16.042 1.00 19.26 209 ASP A O 1
ATOM 786 N N . ASP A 1 103 ? 38.247 -4.437 15.777 1.00 16.50 210 ASP A N 1
ATOM 787 C CA . ASP A 1 103 ? 37.869 -3.504 16.848 1.00 17.95 210 ASP A CA 1
ATOM 788 C C . ASP A 1 103 ? 37.383 -2.155 16.296 1.00 16.84 210 ASP A C 1
ATOM 789 O O . ASP A 1 103 ? 37.228 -1.185 17.028 1.00 16.63 210 ASP A O 1
ATOM 794 N N . ASN A 1 104 ? 37.107 -2.124 14.995 1.00 14.91 211 ASN A N 1
ATOM 795 C CA . ASN A 1 104 ? 36.649 -0.918 14.287 1.00 13.78 211 ASN A CA 1
ATOM 796 C C . ASN A 1 104 ? 37.601 0.285 14.359 1.00 13.10 211 ASN A C 1
ATOM 797 O O . ASN A 1 104 ? 37.182 1.440 14.369 1.00 12.80 211 ASN A O 1
ATOM 802 N N . GLN A 1 105 ? 38.894 0.000 14.370 1.00 13.68 212 GLN A N 1
ATOM 803 C CA . GLN A 1 105 ? 39.878 1.035 14.152 1.00 14.57 212 GLN A CA 1
ATOM 804 C C . GLN A 1 105 ? 40.074 1.141 12.655 1.00 11.00 212 GLN A C 1
ATOM 805 O O . GLN A 1 105 ? 40.161 0.129 11.966 1.00 14.12 212 GLN A O 1
ATOM 815 N N . TRP A 1 106 ? 40.190 2.360 12.162 1.00 11.40 213 TRP A N 1
ATOM 816 C CA . TRP A 1 106 ? 40.566 2.560 10.765 1.00 10.49 213 TRP A CA 1
ATOM 817 C C . TRP A 1 106 ? 41.982 2.024 10.480 1.00 13.02 213 TRP A C 1
ATOM 818 O O . TRP A 1 106 ? 42.908 2.215 11.277 1.00 14.12 213 TRP A O 1
ATOM 829 N N . LEU A 1 107 ? 42.135 1.356 9.348 1.00 11.36 214 LEU A N 1
ATOM 830 C CA . LEU A 1 107 ? 43.458 1.022 8.812 1.00 12.19 214 LEU A CA 1
ATOM 831 C C . LEU A 1 107 ? 43.861 2.146 7.903 1.00 17.13 214 LEU A C 1
ATOM 832 O O . LEU A 1 107 ? 43.119 2.482 6.974 1.00 18.53 214 LEU A O 1
ATOM 837 N N . THR A 1 108 ? 45.027 2.727 8.157 1.00 14.30 215 THR A N 1
ATOM 838 C CA . THR A 1 108 ? 45.550 3.788 7.317 1.00 15.42 215 THR A CA 1
ATOM 839 C C . THR A 1 108 ? 46.750 3.371 6.470 1.00 15.63 215 THR A C 1
ATOM 840 O O . THR A 1 108 ? 47.079 4.033 5.490 1.00 18.55 215 THR A O 1
ATOM 844 N N . ASP A 1 109 ? 47.398 2.277 6.846 1.00 13.35 216 ASP A N 1
ATOM 845 C CA . ASP A 1 109 ? 48.558 1.771 6.137 1.00 14.15 216 ASP A CA 1
ATOM 846 C C . ASP A 1 109 ? 48.120 1.016 4.884 1.00 11.75 216 ASP A C 1
ATOM 847 O O . ASP A 1 109 ? 47.342 0.063 4.950 1.00 12.01 216 ASP A O 1
ATOM 852 N N . ALA A 1 110 ? 48.666 1.428 3.747 1.00 12.06 217 ALA A N 1
ATOM 853 C CA . ALA A 1 110 ? 48.341 0.856 2.445 1.00 10.43 217 ALA A CA 1
ATOM 854 C C . ALA A 1 110 ? 48.498 -0.671 2.402 1.00 11.21 217 ALA A C 1
ATOM 855 O O . ALA A 1 110 ? 47.604 -1.368 1.939 1.00 11.93 217 ALA A O 1
ATOM 857 N N . ALA A 1 111 ? 49.616 -1.187 2.901 1.00 11.54 218 ALA A N 1
ATOM 858 C CA . ALA A 1 111 ? 49.837 -2.624 2.891 1.00 11.25 218 ALA A CA 1
ATOM 859 C C . ALA A 1 111 ? 48.819 -3.388 3.742 1.00 10.98 218 ALA A C 1
ATOM 860 O O . ALA A 1 111 ? 48.384 -4.461 3.345 1.00 12.13 218 ALA A O 1
ATOM 862 N N . ALA A 1 112 ? 48.407 -2.801 4.867 1.00 9.98 219 ALA A N 1
ATOM 863 C CA . ALA A 1 112 ? 47.374 -3.384 5.709 1.00 9.60 219 ALA A CA 1
ATOM 864 C C . ALA A 1 112 ? 46.047 -3.395 4.978 1.00 11.35 219 ALA A C 1
ATOM 865 O O . ALA A 1 112 ? 45.336 -4.378 5.058 1.00 10.59 219 ALA A O 1
ATOM 867 N N . VAL A 1 113 ? 45.733 -2.330 4.241 1.00 10.89 220 VAL A N 1
ATOM 868 C CA . VAL A 1 113 ? 44.491 -2.302 3.473 1.00 10.91 220 VAL A CA 1
ATOM 869 C C . VAL A 1 113 ? 44.487 -3.340 2.350 1.00 11.69 220 VAL A C 1
ATOM 870 O O . VAL A 1 113 ? 43.490 -4.039 2.128 1.00 10.44 220 VAL A O 1
ATOM 874 N N . VAL A 1 114 ? 45.602 -3.459 1.632 1.00 11.76 221 VAL A N 1
ATOM 875 C CA . VAL A 1 114 ? 45.702 -4.465 0.578 1.00 8.78 221 VAL A CA 1
ATOM 876 C C . VAL A 1 114 ? 45.455 -5.881 1.132 1.00 9.74 221 VAL A C 1
ATOM 877 O O . VAL A 1 114 ? 44.766 -6.694 0.510 1.00 10.54 221 VAL A O 1
ATOM 881 N N . ALA A 1 115 ? 45.970 -6.152 2.325 1.00 8.70 222 ALA A N 1
ATOM 882 C CA . ALA A 1 115 ? 45.799 -7.445 2.973 1.00 11.40 222 ALA A CA 1
ATOM 883 C C . ALA A 1 115 ? 44.354 -7.824 3.262 1.00 12.15 222 ALA A C 1
ATOM 884 O O . ALA A 1 115 ? 44.068 -9.005 3.483 1.00 15.43 222 ALA A O 1
ATOM 886 N N . THR A 1 116 ? 43.440 -6.843 3.246 1.00 10.13 223 THR A N 1
ATOM 887 C CA . THR A 1 116 ? 42.017 -7.112 3.486 1.00 11.05 223 THR A CA 1
ATOM 888 C C . THR A 1 116 ? 41.237 -7.580 2.240 1.00 11.19 223 THR A C 1
ATOM 889 O O . THR A 1 116 ? 40.071 -7.940 2.340 1.00 14.02 223 THR A O 1
ATOM 893 N N . LEU A 1 117 ? 41.853 -7.540 1.060 1.00 10.47 224 LEU A N 1
ATOM 894 C CA . LEU A 1 117 ? 41.176 -7.895 -0.171 1.00 10.80 224 LEU A CA 1
ATOM 895 C C . LEU A 1 117 ? 40.439 -9.223 -0.121 1.00 12.34 224 LEU A C 1
ATOM 896 O O . LEU A 1 117 ? 41.006 -10.261 0.292 1.00 12.02 224 LEU A O 1
ATOM 901 N N . LYS A 1 118 ? 39.177 -9.184 -0.553 1.00 11.95 225 LYS A N 1
ATOM 902 C CA . LYS A 1 118 ? 38.354 -10.377 -0.714 1.00 10.78 225 LYS A CA 1
ATOM 903 C C . LYS A 1 118 ? 37.389 -10.133 -1.868 1.00 10.91 225 LYS A C 1
ATOM 904 O O . LYS A 1 118 ? 37.114 -8.980 -2.219 1.00 11.85 225 LYS A O 1
ATOM 910 N N . GLN A 1 119 ? 36.869 -11.212 -2.442 1.00 11.98 226 GLN A N 1
ATOM 911 C CA . GLN A 1 119 ? 35.765 -11.121 -3.402 1.00 11.54 226 GLN A CA 1
ATOM 912 C C . GLN A 1 119 ? 34.433 -11.221 -2.685 1.00 9.72 226 GLN A C 1
ATOM 913 O O . GLN A 1 119 ? 34.104 -12.266 -2.102 1.00 12.08 226 GLN A O 1
ATOM 919 N N . SER A 1 120 ? 33.676 -10.125 -2.715 1.00 8.57 227 SER A N 1
ATOM 920 C CA . SER A 1 120 ? 32.376 -10.053 -2.081 1.00 7.62 227 SER A CA 1
ATOM 921 C C . SER A 1 120 ? 31.570 -8.917 -2.706 1.00 10.10 227 SER A C 1
ATOM 922 O O . SER A 1 120 ? 32.140 -7.933 -3.209 1.00 9.77 227 SER A O 1
ATOM 925 N N . LYS A 1 121 ? 30.250 -9.045 -2.639 1.00 10.14 228 LYS A N 1
ATOM 926 C CA . LYS A 1 121 ? 29.347 -7.986 -3.049 1.00 9.67 228 LYS A CA 1
ATOM 927 C C . LYS A 1 121 ? 29.057 -6.991 -1.916 1.00 9.79 228 LYS A C 1
ATOM 928 O O . LYS A 1 121 ? 28.324 -6.026 -2.114 1.00 12.30 228 LYS A O 1
ATOM 934 N N . THR A 1 122 ? 29.643 -7.216 -0.743 1.00 8.37 229 THR A N 1
ATOM 935 C CA . THR A 1 122 ? 29.418 -6.373 0.425 1.00 9.64 229 THR A CA 1
ATOM 936 C C . THR A 1 122 ? 30.592 -6.383 1.428 1.00 9.87 229 THR A C 1
ATOM 937 O O . THR A 1 122 ? 31.658 -6.937 1.160 1.00 10.14 229 THR A O 1
ATOM 941 N N . ASP A 1 123 ? 30.408 -5.736 2.576 1.00 9.67 230 ASP A N 1
ATOM 942 C CA . ASP A 1 123 ? 31.410 -5.706 3.659 1.00 10.23 230 ASP A CA 1
ATOM 943 C C . ASP A 1 123 ? 32.760 -5.145 3.194 1.00 9.99 230 ASP A C 1
ATOM 944 O O . ASP A 1 123 ? 33.833 -5.678 3.503 1.00 8.82 230 ASP A O 1
ATOM 953 N N A GLY A 1 124 ? 32.683 -4.042 2.457 0.40 8.71 231 GLY A N 1
ATOM 954 N N B GLY A 1 124 ? 32.682 -4.042 2.454 0.60 8.08 231 GLY A N 1
ATOM 955 C CA A GLY A 1 124 ? 33.849 -3.416 1.864 0.40 9.65 231 GLY A CA 1
ATOM 956 C CA B GLY A 1 124 ? 33.842 -3.412 1.864 0.60 9.60 231 GLY A CA 1
ATOM 957 C C A GLY A 1 124 ? 33.440 -2.702 0.599 0.40 8.73 231 GLY A C 1
ATOM 958 C C B GLY A 1 124 ? 33.442 -2.750 0.569 0.60 8.44 231 GLY A C 1
ATOM 959 O O A GLY A 1 124 ? 32.244 -2.582 0.309 0.40 8.68 231 GLY A O 1
ATOM 960 O O B GLY A 1 124 ? 32.254 -2.725 0.219 0.60 7.51 231 GLY A O 1
ATOM 961 N N . TYR A 1 125 ? 34.423 -2.219 -0.154 1.00 8.03 232 TYR A N 1
ATOM 962 C CA . TYR A 1 125 ? 34.139 -1.512 -1.395 1.00 8.15 232 TYR A CA 1
ATOM 963 C C . TYR A 1 125 ? 35.260 -1.667 -2.414 1.00 8.51 232 TYR A C 1
ATOM 964 O O . TYR A 1 125 ? 36.397 -1.976 -2.075 1.00 8.51 232 TYR A O 1
ATOM 973 N N . GLN A 1 126 ? 34.901 -1.492 -3.681 1.00 8.11 233 GLN A N 1
ATOM 974 C CA . GLN A 1 126 ? 35.884 -1.520 -4.768 1.00 9.07 233 GLN A CA 1
ATOM 975 C C . GLN A 1 126 ? 36.750 -0.273 -4.708 1.00 8.96 233 GLN A C 1
ATOM 976 O O . GLN A 1 126 ? 36.213 0.837 -4.684 1.00 8.90 233 GLN A O 1
ATOM 982 N N . PRO A 1 127 ? 38.085 -0.429 -4.714 1.00 8.96 234 PRO A N 1
ATOM 983 C CA . PRO A 1 127 ? 38.944 0.743 -4.809 1.00 9.38 234 PRO A CA 1
ATOM 984 C C . PRO A 1 127 ? 38.636 1.630 -6.026 1.00 9.93 234 PRO A C 1
ATOM 985 O O . PRO A 1 127 ? 38.241 1.147 -7.080 1.00 9.41 234 PRO A O 1
ATOM 989 N N . THR A 1 128 ? 38.798 2.928 -5.835 1.00 9.73 235 THR A N 1
ATOM 990 C CA . THR A 1 128 ? 38.750 3.900 -6.924 1.00 9.38 235 THR A CA 1
ATOM 991 C C . THR A 1 128 ? 39.981 4.788 -6.785 1.00 9.68 235 THR A C 1
ATOM 992 O O . THR A 1 128 ? 40.772 4.630 -5.840 1.00 9.40 235 THR A O 1
ATOM 996 N N . VAL A 1 129 ? 40.151 5.729 -7.715 1.00 11.66 236 VAL A N 1
ATOM 997 C CA . VAL A 1 129 ? 41.341 6.569 -7.693 1.00 12.56 236 VAL A CA 1
ATOM 998 C C . VAL A 1 129 ? 41.474 7.416 -6.430 1.00 12.58 236 VAL A C 1
ATOM 999 O O . VAL A 1 129 ? 42.594 7.730 -6.035 1.00 13.06 236 VAL A O 1
ATOM 1003 N N . SER A 1 130 ? 40.364 7.785 -5.784 1.00 11.68 237 SER A N 1
ATOM 1004 C CA . SER A 1 130 ? 40.470 8.516 -4.521 1.00 11.91 237 SER A CA 1
ATOM 1005 C C . SER A 1 130 ? 41.150 7.717 -3.421 1.00 10.68 237 SER A C 1
ATOM 1006 O O . SER A 1 130 ? 41.771 8.298 -2.520 1.00 10.33 237 SER A O 1
ATOM 1009 N N . ASP A 1 131 ? 41.091 6.389 -3.498 1.00 9.62 238 ASP A N 1
ATOM 1010 C CA . ASP A 1 131 ? 41.815 5.585 -2.515 1.00 9.33 238 ASP A CA 1
ATOM 1011 C C . ASP A 1 131 ? 43.329 5.750 -2.618 1.00 10.33 238 ASP A C 1
ATOM 1012 O O . ASP A 1 131 ? 44.042 5.543 -1.627 1.00 10.52 238 ASP A O 1
ATOM 1017 N N . TYR A 1 132 ? 43.808 6.158 -3.787 1.00 10.63 239 TYR A N 1
ATOM 1018 C CA . TYR A 1 132 ? 45.256 6.320 -3.998 1.00 12.01 239 TYR A CA 1
ATOM 1019 C C . TYR A 1 132 ? 45.772 7.490 -3.175 1.00 11.81 239 TYR A C 1
ATOM 1020 O O . TYR A 1 132 ? 46.908 7.471 -2.700 1.00 13.08 239 TYR A O 1
ATOM 1029 N N . VAL A 1 133 ? 44.924 8.499 -2.992 1.00 11.64 240 VAL A N 1
ATOM 1030 C CA . VAL A 1 133 ? 45.241 9.624 -2.115 1.00 13.04 240 VAL A CA 1
ATOM 1031 C C . VAL A 1 133 ? 44.988 9.272 -0.646 1.00 14.86 240 VAL A C 1
ATOM 1032 O O . VAL A 1 133 ? 45.769 9.613 0.236 1.00 14.78 240 VAL A O 1
ATOM 1036 N N . LYS A 1 134 ? 43.879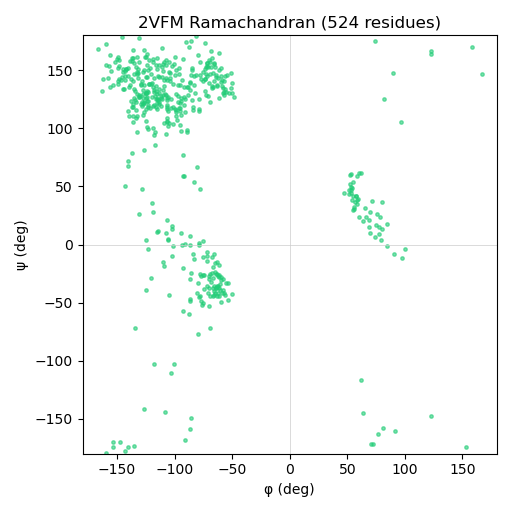 8.590 -0.380 1.00 12.67 241 LYS A N 1
ATOM 1037 C CA . LYS A 1 134 ? 43.492 8.253 0.993 1.00 12.65 241 LYS A CA 1
ATOM 1038 C C . LYS A 1 134 ? 44.489 7.327 1.716 1.00 10.37 241 LYS A C 1
ATOM 1039 O O . LYS A 1 134 ? 44.719 7.448 2.932 1.00 13.04 241 LYS A O 1
ATOM 1045 N N . PHE A 1 135 ? 45.061 6.401 0.961 1.00 12.35 242 PHE A N 1
ATOM 1046 C CA . PHE A 1 135 ? 45.983 5.419 1.497 1.00 12.30 242 PHE A CA 1
ATOM 1047 C C . PHE A 1 135 ? 47.266 5.491 0.668 1.00 14.44 242 PHE A C 1
ATOM 1048 O O . PHE A 1 135 ? 47.470 4.714 -0.266 1.00 12.03 242 PHE A O 1
ATOM 1056 N N . PRO A 1 136 ? 48.130 6.467 0.979 1.00 15.09 243 PRO A N 1
ATOM 1057 C CA . PRO A 1 136 ? 49.289 6.690 0.116 1.00 15.26 243 PRO A CA 1
ATOM 1058 C C . PRO A 1 136 ? 50.167 5.449 -0.055 1.00 12.43 243 PRO A C 1
ATOM 1059 O O . PRO A 1 136 ? 50.534 4.796 0.926 1.00 14.66 243 PRO A O 1
ATOM 1063 N N . GLY A 1 137 ? 50.494 5.156 -1.307 1.00 11.54 244 GLY A N 1
ATOM 1064 C CA . GLY A 1 137 ? 51.256 3.975 -1.664 1.00 13.04 244 GLY A CA 1
ATOM 1065 C C . GLY A 1 137 ? 50.405 2.811 -2.118 1.00 13.10 244 GLY A C 1
ATOM 1066 O O . GLY A 1 137 ? 50.925 1.846 -2.660 1.00 12.66 244 GLY A O 1
ATOM 1067 N N . ILE A 1 138 ? 49.087 2.898 -1.926 1.00 12.00 245 ILE A N 1
ATOM 1068 C CA . ILE A 1 138 ? 48.219 1.768 -2.251 1.00 11.56 245 ILE A CA 1
ATOM 1069 C C . ILE A 1 138 ? 48.106 1.541 -3.739 1.00 11.59 245 ILE A C 1
ATOM 1070 O O . ILE A 1 138 ? 47.890 0.430 -4.164 1.00 11.30 245 ILE A O 1
ATOM 1075 N N . GLU A 1 139 ? 48.273 2.587 -4.535 1.00 10.48 246 GLU A N 1
ATOM 1076 C CA . GLU A 1 139 ? 48.196 2.429 -5.982 1.00 11.78 246 GLU A CA 1
ATOM 1077 C C . GLU A 1 139 ? 49.238 1.415 -6.466 1.00 11.88 246 GLU A C 1
ATOM 1078 O O . GLU A 1 139 ? 48.947 0.568 -7.318 1.00 13.63 246 GLU A O 1
ATOM 1084 N N . THR A 1 140 ? 50.443 1.498 -5.914 1.00 10.62 247 THR A N 1
ATOM 1085 C CA . THR A 1 140 ? 51.540 0.604 -6.291 1.00 11.96 247 THR A CA 1
ATOM 1086 C C . THR A 1 140 ? 51.327 -0.815 -5.762 1.00 12.60 247 THR A C 1
ATOM 1087 O O . THR A 1 140 ? 51.666 -1.806 -6.428 1.00 14.03 247 THR A O 1
ATOM 1091 N N . LEU A 1 141 ? 50.738 -0.916 -4.572 1.00 12.66 248 LEU A N 1
ATOM 1092 C CA . LEU A 1 141 ? 50.598 -2.213 -3.900 1.00 11.66 248 LEU A CA 1
ATOM 1093 C C . LEU A 1 141 ? 49.361 -3.030 -4.288 1.00 10.76 248 LEU A C 1
ATOM 1094 O O . LEU A 1 141 ? 49.378 -4.254 -4.123 1.00 14.58 248 LEU A O 1
ATOM 1099 N N . LEU A 1 142 ? 48.301 -2.375 -4.769 1.00 12.22 249 LEU A N 1
ATOM 1100 C CA . LEU A 1 142 ? 47.086 -3.094 -5.127 1.00 12.12 249 LEU A CA 1
ATOM 1101 C C . LEU A 1 142 ? 47.370 -3.984 -6.325 1.00 12.71 249 LEU A C 1
ATOM 1102 O O . LEU A 1 142 ? 47.992 -3.551 -7.292 1.00 14.65 249 LEU A O 1
ATOM 1107 N N . PRO A 1 143 ? 46.884 -5.227 -6.275 1.00 12.40 250 PRO A N 1
ATOM 1108 C CA . PRO A 1 143 ? 46.978 -6.051 -7.486 1.00 14.80 250 PRO A CA 1
ATOM 1109 C C . PRO A 1 143 ? 46.137 -5.462 -8.602 1.00 14.55 250 PRO A C 1
ATOM 1110 O O . PRO A 1 143 ? 45.154 -4.755 -8.334 1.00 12.28 250 PRO A O 1
ATOM 1114 N N . PRO A 1 144 ? 46.502 -5.716 -9.860 1.00 13.43 251 PRO A N 1
ATOM 1115 C CA . PRO A 1 144 ? 45.708 -5.174 -10.975 1.00 13.99 251 PRO A CA 1
ATOM 1116 C C . PRO A 1 144 ? 44.230 -5.536 -10.957 1.00 13.07 251 PRO A C 1
ATOM 1117 O O . PRO A 1 144 ? 43.402 -4.719 -11.366 1.00 13.74 251 PRO A O 1
ATOM 1121 N N . ASN A 1 145 ? 43.885 -6.722 -10.462 1.00 13.90 252 ASN A N 1
ATOM 1122 C CA . ASN A 1 145 ? 42.485 -7.136 -10.492 1.00 14.93 252 ASN A CA 1
ATOM 1123 C C . ASN A 1 145 ? 41.622 -6.375 -9.492 1.00 14.71 252 ASN A C 1
ATOM 1124 O O . ASN A 1 145 ? 40.403 -6.437 -9.580 1.00 16.19 252 ASN A O 1
ATOM 1129 N N . ALA A 1 146 ? 42.247 -5.611 -8.596 1.00 15.04 253 ALA A N 1
ATOM 1130 C CA . ALA A 1 146 ? 41.520 -4.795 -7.622 1.00 12.77 253 ALA A CA 1
ATOM 1131 C C . ALA A 1 146 ? 41.442 -3.312 -8.000 1.00 11.68 253 ALA A C 1
ATOM 1132 O O . ALA A 1 146 ? 40.871 -2.511 -7.249 1.00 12.72 253 ALA A O 1
ATOM 1134 N N . LYS A 1 147 ? 42.053 -2.935 -9.122 1.00 11.33 254 LYS A N 1
ATOM 1135 C CA . LYS A 1 147 ? 42.053 -1.551 -9.602 1.00 12.31 254 LYS A CA 1
ATOM 1136 C C . LYS A 1 147 ? 41.145 -1.375 -10.813 1.00 11.62 254 LYS A C 1
ATOM 1137 O O . LYS A 1 147 ? 41.064 -2.238 -11.669 1.00 13.36 254 LYS A O 1
ATOM 1143 N N . GLY A 1 148 ? 40.446 -0.248 -10.880 1.00 10.72 255 GLY A N 1
ATOM 1144 C CA . GLY A 1 148 ? 39.668 0.103 -12.063 1.00 11.12 255 GLY A CA 1
ATOM 1145 C C . GLY A 1 148 ? 38.369 -0.672 -12.238 1.00 12.23 255 GLY A C 1
ATOM 1146 O O . GLY A 1 148 ? 37.778 -0.657 -13.309 1.00 13.01 255 GLY A O 1
ATOM 1147 N N . GLN A 1 149 ? 37.898 -1.323 -11.178 1.00 10.20 256 GLN A N 1
ATOM 1148 C CA . GLN A 1 149 ? 36.644 -2.040 -11.253 1.00 9.92 256 GLN A CA 1
ATOM 1149 C C . GLN A 1 149 ? 35.464 -1.065 -11.334 1.00 9.60 256 GLN A C 1
ATOM 1150 O O . GLN A 1 149 ? 35.546 0.069 -10.864 1.00 10.33 256 GLN A O 1
ATOM 1156 N N . ASN A 1 150 ? 34.380 -1.520 -11.951 1.00 10.14 257 ASN A N 1
ATOM 1157 C CA . ASN A 1 150 ? 33.235 -0.657 -12.217 1.00 9.72 257 ASN A CA 1
ATOM 1158 C C . ASN A 1 150 ? 31.890 -1.376 -12.074 1.00 9.28 257 ASN A C 1
ATOM 1159 O O . ASN A 1 150 ? 31.027 -1.314 -12.948 1.00 12.42 257 ASN A O 1
ATOM 1164 N N . ILE A 1 151 ? 31.716 -2.061 -10.955 1.00 8.42 258 ILE A N 1
ATOM 1165 C CA . ILE A 1 151 ? 30.506 -2.847 -10.690 1.00 9.28 258 ILE A CA 1
ATOM 1166 C C . ILE A 1 151 ? 29.462 -2.074 -9.856 1.00 7.72 258 ILE A C 1
ATOM 1167 O O . ILE A 1 151 ? 29.692 -1.770 -8.687 1.00 8.44 258 ILE A O 1
ATOM 1172 N N . THR A 1 152 ? 28.308 -1.810 -10.478 1.00 9.13 259 THR A N 1
ATOM 1173 C CA . THR A 1 152 ? 27.104 -1.314 -9.817 1.00 8.81 259 THR A CA 1
ATOM 1174 C C . THR A 1 152 ? 25.898 -1.863 -10.579 1.00 9.37 259 THR A C 1
ATOM 1175 O O . THR A 1 152 ? 25.937 -1.968 -11.808 1.00 10.27 259 THR A O 1
ATOM 1179 N N . SER A 1 153 ? 24.850 -2.217 -9.846 1.00 7.27 260 SER A N 1
ATOM 1180 C CA . SER A 1 153 ? 23.550 -2.534 -10.391 1.00 7.52 260 SER A CA 1
ATOM 1181 C C . SER A 1 153 ? 22.656 -1.345 -10.047 1.00 8.94 260 SER A C 1
ATOM 1182 O O . SER A 1 153 ? 22.351 -1.106 -8.882 1.00 9.39 260 SER A O 1
ATOM 1185 N N . THR A 1 154 ? 22.306 -0.556 -11.057 1.00 6.49 261 THR A N 1
ATOM 1186 C CA . THR A 1 154 ? 21.643 0.744 -10.848 1.00 7.71 261 THR A CA 1
ATOM 1187 C C . THR A 1 154 ? 20.251 0.783 -11.407 1.00 7.91 261 THR A C 1
ATOM 1188 O O . THR A 1 154 ? 20.017 0.473 -12.567 1.00 9.47 261 THR A O 1
ATOM 1192 N N . LEU A 1 155 ? 19.305 1.138 -10.545 1.00 8.24 262 LEU A N 1
ATOM 1193 C CA . LEU A 1 155 ? 17.980 1.539 -11.001 1.00 8.21 262 LEU A CA 1
ATOM 1194 C C . LEU A 1 155 ? 18.046 3.037 -11.376 1.00 7.52 262 LEU A C 1
ATOM 1195 O O . LEU A 1 155 ? 18.303 3.888 -10.508 1.00 7.92 262 LEU A O 1
ATOM 1200 N N . GLU A 1 156 ? 17.840 3.327 -12.657 1.00 8.32 263 GLU A N 1
ATOM 1201 C CA . GLU A 1 156 ? 17.844 4.682 -13.165 1.00 8.01 263 GLU A CA 1
ATOM 1202 C C . GLU A 1 156 ? 1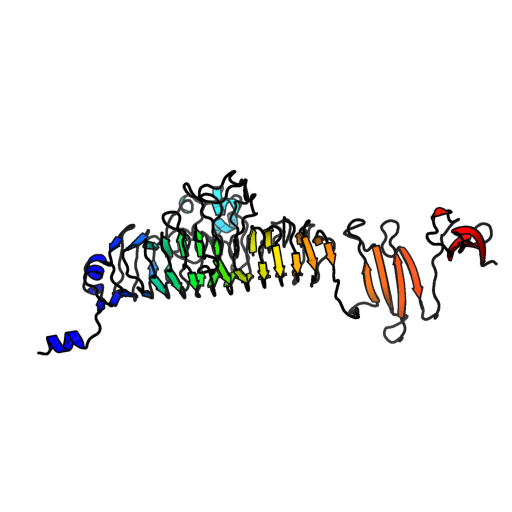6.415 5.111 -13.488 1.00 9.05 263 GLU A C 1
ATOM 1203 O O . GLU A 1 156 ? 15.747 4.490 -14.320 1.00 10.37 263 GLU A O 1
ATOM 1209 N N . ILE A 1 157 ? 15.941 6.155 -12.796 1.00 7.36 264 ILE A N 1
ATOM 1210 C CA . ILE A 1 157 ? 14.704 6.821 -13.135 1.00 7.76 264 ILE A CA 1
ATOM 1211 C C . ILE A 1 157 ? 15.089 8.016 -14.001 1.00 8.60 264 ILE A C 1
ATOM 1212 O O . ILE A 1 157 ? 15.835 8.906 -13.550 1.00 9.07 264 ILE A O 1
ATOM 1217 N N . ARG A 1 158 ? 14.630 8.027 -15.258 1.00 8.73 265 ARG A N 1
ATOM 1218 C CA . ARG A 1 158 ? 15.101 9.009 -16.236 1.00 9.24 265 ARG A CA 1
ATOM 1219 C C . ARG A 1 158 ? 13.987 9.972 -16.658 1.00 7.99 265 ARG A C 1
ATOM 1220 O O . ARG A 1 158 ? 12.944 9.554 -17.158 1.00 10.26 265 ARG A O 1
ATOM 1228 N N . GLU A 1 159 ? 14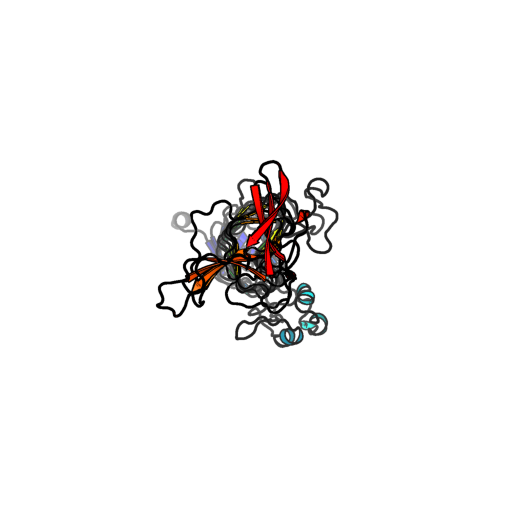.238 11.248 -16.427 1.00 8.24 266 GLU A N 1
ATOM 1229 C CA . GLU A 1 159 ? 13.392 12.343 -16.888 1.00 9.87 266 GLU A CA 1
ATOM 1230 C C . GLU A 1 159 ? 11.931 12.165 -16.479 1.00 11.99 266 GLU A C 1
ATOM 1231 O O . GLU A 1 159 ? 11.011 12.320 -17.285 1.00 13.50 266 GLU A O 1
ATOM 1242 N N . CYS A 1 160 ? 11.720 11.830 -15.210 1.00 8.79 267 CYS A N 1
ATOM 1243 C CA . CYS A 1 160 ? 10.377 11.675 -14.652 1.00 10.83 267 CYS A CA 1
ATOM 1244 C C . CYS A 1 160 ? 10.109 12.746 -13.604 1.00 12.22 267 CYS A C 1
ATOM 1245 O O . CYS A 1 160 ? 11.025 13.294 -13.004 1.00 10.19 267 CYS A O 1
ATOM 1248 N N . ILE A 1 161 ? 8.832 13.042 -13.415 1.00 10.65 268 ILE A N 1
ATOM 1249 C CA . ILE A 1 161 ? 8.367 13.958 -12.393 1.00 10.07 268 ILE A CA 1
ATOM 1250 C C . ILE A 1 161 ? 7.453 13.208 -11.433 1.00 9.57 268 ILE A C 1
ATOM 1251 O O . ILE A 1 161 ? 6.550 12.469 -11.838 1.00 9.89 268 ILE A O 1
ATOM 1256 N N . GLY A 1 162 ? 7.647 13.431 -10.151 1.00 8.47 269 GLY A N 1
ATOM 1257 C CA . GLY A 1 162 ? 6.722 12.887 -9.173 1.00 9.34 269 GLY A CA 1
ATOM 1258 C C . GLY A 1 162 ? 6.766 11.398 -8.962 1.00 9.67 269 GLY A C 1
ATOM 1259 O O . GLY A 1 162 ? 5.709 10.779 -8.777 1.00 10.63 269 GLY A O 1
ATOM 1260 N N . VAL A 1 163 ? 7.966 10.808 -9.000 1.00 9.49 270 VAL A N 1
ATOM 1261 C CA . VAL A 1 163 ? 8.152 9.384 -8.786 1.00 9.58 270 VAL A CA 1
ATOM 1262 C C . VAL A 1 163 ? 8.852 9.152 -7.436 1.00 8.85 270 VAL A C 1
ATOM 1263 O O . VAL A 1 163 ? 9.842 9.828 -7.120 1.00 9.51 270 VAL A O 1
ATOM 1267 N N . GLU A 1 164 ? 8.332 8.218 -6.641 1.00 9.94 271 GLU A N 1
ATOM 1268 C CA . GLU A 1 164 ? 8.952 7.869 -5.369 1.00 10.49 271 GLU A CA 1
ATOM 1269 C C . GLU A 1 164 ? 9.400 6.426 -5.341 1.00 7.56 271 GLU A C 1
ATOM 1270 O O . GLU A 1 164 ? 8.646 5.532 -5.754 1.00 9.22 271 GLU A O 1
ATOM 1276 N N . VAL A 1 165 ? 10.641 6.208 -4.922 1.00 7.49 272 VAL A N 1
ATOM 1277 C CA . VAL A 1 165 ? 11.195 4.875 -4.704 1.00 8.11 272 VAL A CA 1
ATOM 1278 C C . VAL A 1 165 ? 11.276 4.701 -3.193 1.00 7.46 272 VAL A C 1
ATOM 1279 O O . VAL A 1 165 ? 11.928 5.488 -2.518 1.00 8.84 272 VAL A O 1
ATOM 1283 N N . HIS A 1 166 ? 10.589 3.690 -2.683 1.00 7.15 273 HIS A N 1
ATOM 1284 C CA . HIS A 1 166 ? 10.415 3.448 -1.256 1.00 9.22 273 HIS A CA 1
ATOM 1285 C C . HIS A 1 166 ? 10.994 2.090 -0.851 1.00 7.70 273 HIS A C 1
ATOM 1286 O O . HIS A 1 166 ? 10.822 1.093 -1.564 1.00 9.34 273 HIS A O 1
ATOM 1293 N N . ARG A 1 167 ? 11.667 2.037 0.287 1.00 8.09 274 ARG A N 1
ATOM 1294 C CA . ARG A 1 167 ? 12.156 0.766 0.865 1.00 8.34 274 ARG A CA 1
ATOM 1295 C C . ARG A 1 167 ? 13.067 -0.014 -0.083 1.00 8.59 274 ARG A C 1
ATOM 1296 O O . ARG A 1 167 ? 13.045 -1.246 -0.100 1.00 9.77 274 ARG A O 1
ATOM 1311 N N . ALA A 1 168 ? 13.888 0.698 -0.842 1.00 8.16 275 ALA A N 1
ATOM 1312 C CA . ALA A 1 168 ? 14.801 0.059 -1.800 1.00 7.75 275 ALA A CA 1
ATOM 1313 C C . ALA A 1 168 ? 15.967 -0.570 -1.059 1.00 7.89 275 ALA A C 1
ATOM 1314 O O . ALA A 1 168 ? 16.439 -0.058 -0.034 1.00 9.43 275 ALA A O 1
ATOM 1316 N N . SER A 1 169 ? 16.489 -1.657 -1.606 1.00 7.23 276 SER A N 1
ATOM 1317 C CA . SER A 1 169 ? 17.717 -2.258 -1.050 1.00 7.84 276 SER A CA 1
ATOM 1318 C C . SER A 1 169 ? 18.541 -2.903 -2.171 1.00 7.83 276 SER A C 1
ATOM 1319 O O . SER A 1 169 ? 18.253 -2.704 -3.343 1.00 8.97 276 SER A O 1
ATOM 1322 N N . GLY A 1 170 ? 19.565 -3.655 -1.794 1.00 9.74 277 GLY A N 1
ATOM 1323 C CA . GLY A 1 170 ? 20.336 -4.402 -2.775 1.00 8.39 277 GLY A CA 1
ATOM 1324 C C . GLY A 1 170 ? 21.750 -4.671 -2.356 1.00 10.02 277 GLY A C 1
ATOM 1325 O O . GLY A 1 170 ? 22.152 -4.371 -1.226 1.00 8.56 277 GLY A O 1
ATOM 1326 N N . LEU A 1 171 ? 22.501 -5.242 -3.290 1.00 8.67 278 LEU A N 1
ATOM 1327 C CA . LEU A 1 171 ? 23.906 -5.592 -3.121 1.00 9.59 278 LEU A CA 1
ATOM 1328 C C . LEU A 1 171 ? 24.662 -5.057 -4.325 1.00 7.62 278 LEU A C 1
ATOM 1329 O O . LEU A 1 171 ? 24.276 -5.316 -5.475 1.00 8.93 278 LEU A O 1
ATOM 1334 N N . MET A 1 172 ? 25.721 -4.289 -4.091 1.00 7.78 279 MET A N 1
ATOM 1335 C CA . MET A 1 172 ? 26.404 -3.538 -5.173 1.00 9.02 279 MET A CA 1
ATOM 1336 C C . MET A 1 172 ? 25.412 -2.640 -5.925 1.00 8.95 279 MET A C 1
ATOM 1337 O O . MET A 1 172 ? 25.455 -2.482 -7.150 1.00 8.32 279 MET A O 1
ATOM 1342 N N . ALA A 1 173 ? 24.549 -2.011 -5.140 1.00 7.31 280 ALA A N 1
ATOM 1343 C CA . ALA A 1 173 ? 23.354 -1.366 -5.629 1.00 9.40 280 ALA A CA 1
ATOM 1344 C C . ALA A 1 173 ? 23.486 0.149 -5.686 1.00 8.31 280 ALA A C 1
ATOM 1345 O O . ALA A 1 173 ? 24.069 0.787 -4.793 1.00 9.24 280 ALA A O 1
ATOM 1347 N N . GLY A 1 174 ? 22.883 0.727 -6.720 1.00 8.12 281 GLY A N 1
ATOM 1348 C CA . GLY A 1 174 ? 22.789 2.169 -6.886 1.00 7.76 281 GLY A CA 1
ATOM 1349 C C . GLY A 1 174 ? 21.429 2.602 -7.379 1.00 8.00 281 GLY A C 1
ATOM 1350 O O . GLY A 1 174 ? 20.676 1.825 -7.940 1.00 6.94 281 GLY A O 1
ATOM 1351 N N . PHE A 1 175 ? 21.116 3.861 -7.122 1.00 8.41 282 PHE A N 1
ATOM 1352 C CA . PHE A 1 175 ? 19.827 4.479 -7.458 1.00 7.34 282 PHE A CA 1
ATOM 1353 C C . PHE A 1 175 ? 20.086 5.843 -8.051 1.00 7.38 282 PHE A C 1
ATOM 1354 O O . PHE A 1 175 ? 20.679 6.721 -7.417 1.00 8.81 282 PHE A O 1
ATOM 1362 N N . LEU A 1 176 ? 19.683 6.022 -9.297 1.00 8.78 283 LEU A N 1
ATOM 1363 C CA . LEU A 1 176 ? 19.976 7.247 -10.027 1.00 7.26 283 LEU A CA 1
ATOM 1364 C C . LEU A 1 176 ? 18.720 7.877 -10.536 1.00 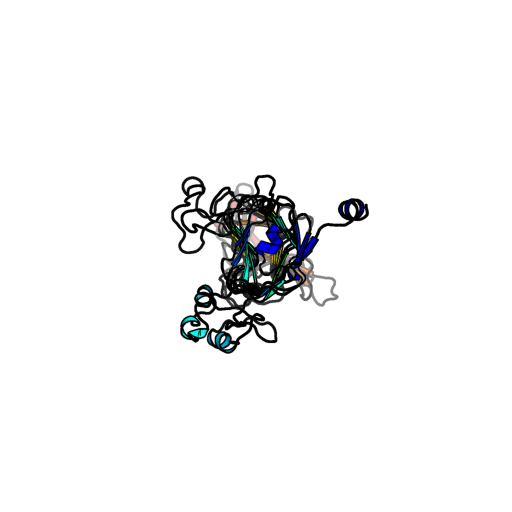8.62 283 LEU A C 1
ATOM 1365 O O . LEU A 1 176 ? 17.940 7.239 -11.253 1.00 8.99 283 LEU A O 1
ATOM 1370 N N . PHE A 1 177 ? 18.517 9.138 -10.156 1.00 6.60 284 PHE A N 1
ATOM 1371 C CA . PHE A 1 177 ? 17.448 9.969 -10.704 1.00 8.49 284 PHE A CA 1
ATOM 1372 C C . PHE A 1 177 ? 18.121 10.976 -11.629 1.00 8.95 284 PHE A C 1
ATOM 1373 O O . PHE A 1 177 ? 18.794 11.914 -11.176 1.00 8.55 284 PHE A O 1
ATOM 1381 N N . ARG A 1 178 ? 17.963 10.743 -12.923 1.00 8.34 285 ARG A N 1
ATOM 1382 C CA . ARG A 1 178 ? 18.637 11.541 -13.967 1.00 9.19 285 ARG A CA 1
ATOM 1383 C C . ARG A 1 178 ? 17.641 12.473 -14.645 1.00 10.10 285 ARG A C 1
ATOM 1384 O O . ARG A 1 178 ? 16.692 12.011 -15.292 1.00 10.05 285 ARG A O 1
ATOM 1399 N N . GLY A 1 179 ? 17.833 13.785 -14.474 1.00 7.96 286 GLY A N 1
ATOM 1400 C CA . GLY A 1 179 ? 16.946 14.761 -15.065 1.00 8.24 286 GLY A CA 1
ATOM 1401 C C . GLY A 1 179 ? 15.532 14.750 -14.530 1.00 9.00 286 GLY A C 1
ATOM 1402 O O . GLY A 1 179 ? 14.585 15.081 -15.262 1.00 9.83 286 GLY A O 1
ATOM 1403 N N . CYS A 1 180 ? 15.398 14.389 -13.253 1.00 8.63 287 CYS A N 1
ATOM 1404 C CA . CYS A 1 180 ? 14.099 14.258 -12.603 1.00 8.56 287 CYS A CA 1
ATOM 1405 C C . CYS A 1 180 ? 13.777 15.488 -11.764 1.00 8.34 287 CYS A C 1
ATOM 1406 O O . CYS A 1 180 ? 14.673 16.245 -11.365 1.00 8.33 287 CYS A O 1
ATOM 1409 N N . HIS A 1 181 ? 12.487 15.636 -11.452 1.00 8.51 288 HIS A N 1
ATOM 1410 C CA . HIS A 1 181 ? 11.980 16.689 -10.555 1.00 6.87 288 HIS A CA 1
ATOM 1411 C C . HIS A 1 181 ? 10.902 16.115 -9.682 1.00 8.48 288 HIS A C 1
ATOM 1412 O O . HIS A 1 181 ? 10.127 15.244 -10.112 1.00 9.10 288 HIS A O 1
ATOM 1419 N N . PHE A 1 182 ? 10.844 16.593 -8.444 1.00 9.78 289 PHE A N 1
ATOM 1420 C CA . PHE A 1 182 ? 9.790 16.200 -7.505 1.00 8.77 289 PHE A CA 1
ATOM 1421 C C . PHE A 1 182 ? 9.784 14.692 -7.291 1.00 9.65 289 PHE A C 1
ATOM 1422 O O . PHE A 1 182 ? 8.732 14.056 -7.158 1.00 11.32 289 PHE A O 1
ATOM 1430 N N . CYS A 1 183 ? 10.981 14.122 -7.233 1.00 8.33 290 CYS A N 1
ATOM 1431 C CA . CYS A 1 183 ? 11.161 12.708 -6.974 1.00 8.33 290 CYS A CA 1
ATOM 1432 C C . CYS A 1 183 ? 11.796 12.491 -5.605 1.00 8.04 290 CYS A C 1
ATOM 1433 O O . CYS A 1 183 ? 12.526 13.351 -5.096 1.00 8.50 290 CYS A O 1
ATOM 1436 N N . LYS A 1 184 ? 11.523 11.337 -5.006 1.00 7.85 291 LYS A N 1
ATOM 1437 C CA . LYS A 1 184 ? 12.016 11.064 -3.661 1.00 8.06 291 LYS A CA 1
ATOM 1438 C C . LYS A 1 184 ? 12.532 9.644 -3.528 1.00 8.38 291 LYS A C 1
ATOM 1439 O O . LYS A 1 184 ? 11.954 8.713 -4.099 1.00 7.35 291 LYS A O 1
ATOM 1445 N N . MET A 1 185 ? 13.616 9.504 -2.770 1.00 8.13 292 MET A N 1
ATOM 1446 C CA . MET A 1 185 ? 14.127 8.223 -2.294 1.00 6.25 292 MET A CA 1
ATOM 1447 C C . MET A 1 185 ? 13.786 8.103 -0.812 1.00 7.56 292 MET A C 1
ATOM 1448 O O . MET A 1 185 ? 14.358 8.793 0.034 1.00 8.17 292 MET A O 1
ATOM 1453 N N . VAL A 1 186 ? 12.784 7.295 -0.507 1.00 7.31 293 VAL A N 1
ATOM 1454 C CA . VAL A 1 186 ? 12.171 7.292 0.826 1.00 6.55 293 VAL A CA 1
ATOM 1455 C C . VAL A 1 186 ? 12.430 5.981 1.554 1.00 5.88 293 VAL A C 1
ATOM 1456 O O . VAL A 1 186 ? 12.240 4.900 0.986 1.00 7.56 293 VAL A O 1
ATOM 1460 N N . ASP A 1 187 ? 12.889 6.085 2.803 1.00 6.64 294 ASP A N 1
ATOM 1461 C CA . ASP A 1 187 ? 13.090 4.934 3.683 1.00 6.54 294 ASP A CA 1
ATOM 1462 C C . ASP A 1 187 ? 13.966 3.844 3.035 1.00 7.42 294 ASP A C 1
ATOM 1463 O O . ASP A 1 187 ? 13.663 2.653 3.122 1.00 8.03 294 ASP A O 1
ATOM 1468 N N . ALA A 1 188 ? 15.059 4.243 2.404 1.00 6.76 295 ALA A N 1
ATOM 1469 C CA . ALA A 1 188 ? 15.997 3.281 1.837 1.00 7.63 295 ALA A CA 1
ATOM 1470 C C . ALA A 1 188 ? 16.301 2.215 2.875 1.00 8.55 295 ALA A C 1
ATOM 1471 O O . ALA A 1 188 ? 16.637 2.519 4.024 1.00 7.87 295 ALA A O 1
ATOM 1473 N N . ASN A 1 189 ? 16.118 0.953 2.485 1.00 6.86 296 ASN A N 1
ATOM 1474 C CA . ASN A 1 189 ? 16.287 -0.181 3.396 1.00 7.32 296 ASN A CA 1
ATOM 1475 C C . ASN A 1 189 ? 17.695 -0.778 3.364 1.00 8.00 296 ASN A C 1
ATOM 1476 O O . ASN A 1 189 ? 17.923 -1.952 3.070 1.00 8.07 296 ASN A O 1
ATOM 1481 N N . ASN A 1 190 ? 18.639 0.085 3.677 1.00 7.73 297 ASN A N 1
ATOM 1482 C CA . ASN A 1 190 ? 20.050 -0.274 3.788 1.00 7.03 297 ASN A CA 1
ATOM 1483 C C . ASN A 1 190 ? 20.633 -1.001 2.584 1.00 8.40 297 ASN A C 1
ATOM 1484 O O . ASN A 1 190 ? 21.269 -2.041 2.745 1.00 8.19 297 ASN A O 1
ATOM 1489 N N . PRO A 1 191 ? 20.462 -0.424 1.372 1.00 8.25 298 PRO A N 1
ATOM 1490 C CA . PRO A 1 191 ? 21.201 -1.011 0.270 1.00 9.01 298 PRO A CA 1
ATOM 1491 C C . PRO A 1 191 ? 22.687 -0.954 0.550 1.00 8.02 298 PRO A C 1
ATOM 1492 O O . PRO A 1 191 ? 23.182 0.007 1.173 1.00 8.28 298 PRO A O 1
ATOM 1496 N N . SER A 1 192 ? 23.384 -1.987 0.105 1.00 7.53 299 SER A N 1
ATOM 1497 C CA . SER A 1 192 ? 24.829 -2.073 0.155 1.00 8.17 299 SER A CA 1
ATOM 1498 C C . SER A 1 192 ? 25.334 -1.602 -1.214 1.00 7.36 299 SER A C 1
ATOM 1499 O O . SER A 1 192 ? 24.969 -2.153 -2.242 1.00 7.35 299 SER A O 1
ATOM 1502 N N . GLY A 1 193 ? 26.169 -0.568 -1.213 1.00 7.37 300 GLY A N 1
ATOM 1503 C CA . GLY A 1 193 ? 26.522 0.139 -2.450 1.00 7.04 300 GLY A CA 1
ATOM 1504 C C . GLY A 1 193 ? 27.574 -0.545 -3.303 1.00 7.11 300 GLY A C 1
ATOM 1505 O O . GLY A 1 193 ? 28.281 -1.467 -2.852 1.00 8.81 300 GLY A O 1
ATOM 1506 N N . GLY A 1 194 ? 27.636 -0.098 -4.557 1.00 9.15 301 GLY A N 1
ATOM 1507 C CA . GLY A 1 194 ? 28.646 -0.501 -5.515 1.00 6.30 301 GLY A CA 1
ATOM 1508 C C . GLY A 1 194 ? 29.635 0.597 -5.800 1.00 7.03 301 GLY A C 1
ATOM 1509 O O . GLY A 1 194 ? 30.000 1.379 -4.923 1.00 8.26 301 GLY A O 1
ATOM 1510 N N . LYS A 1 195 ? 30.081 0.658 -7.048 1.00 8.24 302 LYS A N 1
ATOM 1511 C CA . LYS A 1 195 ? 31.104 1.591 -7.476 1.00 7.81 302 LYS A CA 1
ATOM 1512 C C . LYS A 1 195 ? 30.617 3.035 -7.511 1.00 7.57 302 LYS A C 1
ATOM 1513 O O . LYS A 1 195 ? 31.376 3.954 -7.164 1.00 9.07 302 LYS A O 1
ATOM 1519 N N . ASP A 1 196 ? 29.401 3.231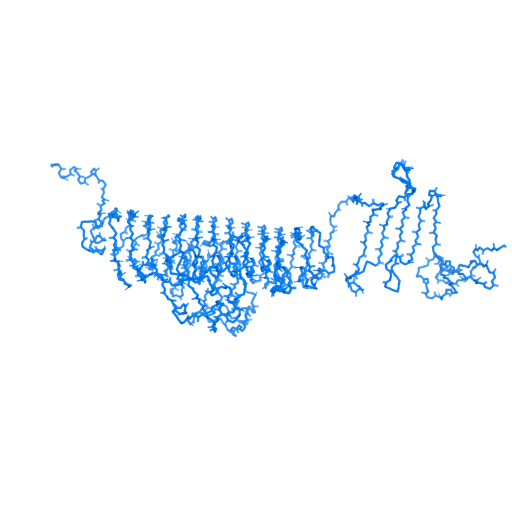 -7.995 1.00 9.84 303 ASP A N 1
ATOM 1520 C CA . ASP A 1 196 ? 28.828 4.576 -8.143 1.00 7.74 303 ASP A CA 1
ATOM 1521 C C . ASP A 1 196 ? 28.129 5.018 -6.857 1.00 8.44 303 ASP A C 1
ATOM 1522 O O . ASP A 1 196 ? 27.969 4.231 -5.930 1.00 7.70 303 ASP A O 1
ATOM 1527 N N . GLY A 1 197 ? 27.753 6.286 -6.783 1.00 7.91 304 GLY A N 1
ATOM 1528 C CA . GLY A 1 197 ? 26.992 6.782 -5.661 1.00 7.84 304 GLY A CA 1
ATOM 1529 C C . GLY A 1 197 ? 25.768 5.915 -5.388 1.00 8.85 304 GLY A C 1
ATOM 1530 O O . GLY A 1 197 ? 25.165 5.352 -6.307 1.00 9.68 304 GLY A O 1
ATOM 1531 N N . ILE A 1 198 ? 25.350 5.792 -4.137 1.00 7.59 305 ILE A N 1
ATOM 1532 C CA . ILE A 1 198 ? 24.216 4.924 -3.854 1.00 7.82 305 ILE A CA 1
ATOM 1533 C C . ILE A 1 198 ? 22.899 5.616 -4.231 1.00 6.44 305 ILE A C 1
ATOM 1534 O O . ILE A 1 198 ? 22.009 4.983 -4.788 1.00 7.26 305 ILE A O 1
ATOM 1539 N N . ILE A 1 199 ? 22.759 6.886 -3.871 1.00 7.45 306 ILE A N 1
ATOM 1540 C CA . ILE A 1 199 ? 21.566 7.656 -4.214 1.00 7.26 306 ILE A CA 1
ATOM 1541 C C . ILE A 1 199 ? 22.009 8.951 -4.871 1.00 7.52 306 ILE A C 1
ATOM 1542 O O . ILE A 1 199 ? 22.696 9.759 -4.252 1.00 8.59 306 ILE A O 1
ATOM 1547 N N . THR A 1 200 ? 21.603 9.163 -6.118 1.00 7.80 307 THR A N 1
ATOM 1548 C CA . THR A 1 200 ? 22.071 10.325 -6.867 1.00 8.06 307 THR A CA 1
ATOM 1549 C C . THR A 1 200 ? 20.923 11.068 -7.526 1.00 6.37 307 THR A C 1
ATOM 1550 O O . THR A 1 200 ? 20.107 10.439 -8.223 1.00 7.65 307 THR A O 1
ATOM 1554 N N . PHE A 1 201 ? 20.826 12.376 -7.283 1.00 7.54 308 PHE A N 1
ATOM 1555 C CA . PHE A 1 201 ? 19.976 13.240 -8.087 1.00 7.39 308 PHE A CA 1
ATOM 1556 C C . PHE A 1 201 ? 20.868 14.084 -8.970 1.00 8.18 308 PHE A C 1
ATOM 1557 O O . PHE A 1 201 ? 21.559 14.974 -8.480 1.00 7.93 308 PHE A O 1
ATOM 1565 N N . GLU A 1 202 ? 20.891 13.750 -10.258 1.00 7.95 309 GLU A N 1
ATOM 1566 C CA . GLU A 1 202 ? 21.778 14.383 -11.235 1.00 9.99 309 GLU A CA 1
ATOM 1567 C C . GLU A 1 202 ? 20.939 15.122 -12.263 1.00 9.22 309 GLU A C 1
ATOM 1568 O O . GLU A 1 202 ? 20.163 14.509 -12.991 1.00 9.05 309 GLU A O 1
ATOM 1574 N N . ASN A 1 203 ? 21.124 16.444 -12.326 1.00 8.25 310 ASN A N 1
ATOM 1575 C CA . ASN A 1 203 ? 20.360 17.317 -13.222 1.00 6.66 310 ASN A CA 1
ATOM 1576 C C . ASN A 1 203 ? 21.249 18.208 -14.067 1.00 8.42 310 ASN A C 1
ATOM 1577 O O . ASN A 1 203 ? 21.016 19.403 -14.187 1.00 9.70 310 ASN A O 1
ATOM 1582 N N . LEU A 1 204 ? 22.269 17.604 -14.677 1.00 10.13 311 LEU A N 1
ATOM 1583 C CA . LEU A 1 204 ? 23.243 18.363 -15.477 1.00 10.22 311 LEU A CA 1
ATOM 1584 C C . LEU A 1 204 ? 22.613 18.881 -16.771 1.00 11.24 311 LEU A C 1
ATOM 1585 O O . LEU A 1 204 ? 23.028 19.921 -17.284 1.00 13.60 311 LEU A O 1
ATOM 1590 N N . SER A 1 205 ? 21.629 18.163 -17.298 1.00 11.08 312 SER A N 1
ATOM 1591 C CA . SER A 1 205 ? 20.885 18.587 -18.484 1.00 12.72 312 SER A CA 1
ATOM 1592 C C . SER A 1 205 ? 19.488 18.970 -18.076 1.00 14.06 312 SER A C 1
ATOM 1593 O O . SER A 1 205 ? 19.002 18.516 -17.051 1.00 18.09 312 SER A O 1
ATOM 1596 N N . GLY A 1 206 ? 18.834 19.800 -18.879 1.00 13.42 313 GLY A N 1
ATOM 1597 C CA . GLY A 1 206 ? 17.458 20.183 -18.600 1.00 12.94 313 GLY A CA 1
ATOM 1598 C C . GLY A 1 206 ? 17.387 21.281 -17.556 1.00 11.24 313 GLY A C 1
ATOM 1599 O O . GLY A 1 206 ? 18.354 22.033 -17.368 1.00 14.03 313 GLY A O 1
ATOM 1600 N N . ASP A 1 207 ? 16.233 21.400 -16.903 1.00 10.73 314 ASP A N 1
ATOM 1601 C CA . ASP A 1 207 ? 16.034 22.374 -15.857 1.00 11.58 314 ASP A CA 1
ATOM 1602 C C . ASP A 1 207 ? 16.782 21.941 -14.606 1.00 11.70 314 ASP A C 1
ATOM 1603 O O . ASP A 1 207 ? 16.930 20.737 -14.328 1.00 10.48 314 ASP A O 1
ATOM 1608 N N . TRP A 1 208 ? 17.201 22.931 -13.823 1.00 10.02 315 TRP A N 1
ATOM 1609 C CA . TRP A 1 208 ? 17.764 22.647 -12.511 1.00 9.18 315 TRP A CA 1
ATOM 1610 C C . TRP A 1 208 ? 16.817 21.710 -11.761 1.00 10.04 315 TRP A C 1
ATOM 1611 O O . TRP A 1 208 ? 15.582 21.841 -11.829 1.00 11.45 315 TRP A O 1
ATOM 1622 N N . GLY A 1 209 ? 17.401 20.743 -11.066 1.00 7.12 316 GLY A N 1
ATOM 1623 C CA . GLY A 1 209 ? 16.636 19.836 -10.241 1.00 8.09 316 GLY A CA 1
ATOM 1624 C C . GLY A 1 209 ? 15.934 20.597 -9.133 1.00 11.15 316 GLY A C 1
ATOM 1625 O O . GLY A 1 209 ? 16.457 21.578 -8.620 1.00 11.14 316 GLY A O 1
ATOM 1626 N N . LYS A 1 210 ? 14.724 20.162 -8.804 1.00 7.37 317 LYS A N 1
ATOM 1627 C CA . LYS A 1 210 ? 13.933 20.731 -7.722 1.00 7.60 317 LYS A CA 1
ATOM 1628 C C . LYS A 1 210 ? 12.957 19.681 -7.219 1.00 9.83 317 LYS A C 1
ATOM 1629 O O . LYS A 1 210 ? 12.488 18.860 -7.997 1.00 8.61 317 LYS A O 1
ATOM 1635 N N . GLY A 1 211 ? 12.624 19.736 -5.934 1.00 8.24 318 GLY A N 1
ATOM 1636 C CA . GLY A 1 211 ? 11.682 18.793 -5.342 1.00 8.85 318 GLY A CA 1
ATOM 1637 C C . GLY A 1 211 ? 12.236 17.422 -5.049 1.00 7.21 318 GLY A C 1
ATOM 1638 O O . GLY A 1 211 ? 11.471 16.515 -4.721 1.00 7.65 318 GLY A O 1
ATOM 1639 N N . ASN A 1 212 ? 13.556 17.269 -5.185 1.00 7.11 319 ASN A N 1
ATOM 1640 C CA . ASN A 1 212 ? 14.219 15.982 -5.066 1.00 6.94 319 ASN A CA 1
ATOM 1641 C C . ASN A 1 212 ? 14.795 15.782 -3.677 1.00 6.95 319 ASN A C 1
ATOM 1642 O O . ASN A 1 212 ? 15.607 16.591 -3.199 1.00 7.21 319 ASN A O 1
ATOM 1647 N N . TYR A 1 213 ? 14.361 14.705 -3.024 1.00 7.19 320 TYR A N 1
ATOM 1648 C CA . TYR A 1 213 ? 14.720 14.439 -1.638 1.00 7.05 320 TYR A CA 1
ATOM 1649 C C . TYR A 1 213 ? 15.172 13.015 -1.402 1.00 7.17 320 TYR A C 1
ATOM 1650 O O . TYR A 1 213 ? 14.675 12.081 -2.021 1.00 7.27 320 TYR A O 1
ATOM 1659 N N . VAL A 1 214 ? 16.086 12.875 -0.437 1.00 6.74 321 VAL A N 1
ATOM 1660 C CA . VAL A 1 214 ? 16.272 11.636 0.322 1.00 6.64 321 VAL A CA 1
ATOM 1661 C C . VAL A 1 214 ? 15.582 11.846 1.668 1.00 8.49 321 VAL A C 1
ATOM 1662 O O . VAL A 1 214 ? 15.937 12.758 2.403 1.00 7.51 321 VAL A O 1
ATOM 1666 N N . ILE A 1 215 ? 14.568 11.029 1.964 1.00 7.94 322 ILE A N 1
ATOM 1667 C CA . ILE A 1 215 ? 13.826 11.085 3.223 1.00 7.77 322 ILE A CA 1
ATOM 1668 C C . ILE A 1 215 ? 13.899 9.756 3.966 1.00 7.06 322 ILE A C 1
ATOM 1669 O O . ILE A 1 215 ? 13.433 8.722 3.489 1.00 8.80 322 ILE A O 1
ATOM 1674 N N . GLY A 1 216 ? 14.488 9.782 5.150 1.00 7.24 323 GLY A N 1
ATOM 1675 C CA . GLY A 1 216 ? 14.586 8.582 5.945 1.00 7.26 323 GLY A CA 1
ATOM 1676 C C . GLY A 1 216 ? 15.546 7.546 5.411 1.00 8.22 323 GLY A C 1
ATOM 1677 O O . GLY A 1 216 ? 16.327 7.790 4.477 1.00 8.79 323 GLY A O 1
ATOM 1678 N N . GLY A 1 217 ? 15.507 6.388 6.045 1.00 8.72 324 GLY A N 1
ATOM 1679 C CA . GLY A 1 217 ? 16.299 5.263 5.590 1.00 8.67 324 GLY A CA 1
ATOM 1680 C C . GLY A 1 217 ? 17.790 5.370 5.825 1.00 6.94 324 GLY A C 1
ATOM 1681 O O . GLY A 1 217 ? 18.289 6.269 6.534 1.00 7.48 324 GLY A O 1
ATOM 1682 N N . ARG A 1 218 ? 18.505 4.415 5.246 1.00 7.41 325 ARG A N 1
ATOM 1683 C CA . ARG A 1 218 ? 19.939 4.336 5.424 1.00 6.87 325 ARG A CA 1
ATOM 1684 C C . ARG A 1 218 ? 20.576 3.589 4.274 1.00 6.83 325 ARG A C 1
ATOM 1685 O O . ARG A 1 218 ? 19.893 2.889 3.544 1.00 8.20 325 ARG A O 1
ATOM 1693 N N . THR A 1 219 ? 21.890 3.757 4.151 1.00 7.42 326 THR A N 1
ATOM 1694 C CA . THR A 1 219 ? 22.717 2.982 3.232 1.00 6.36 326 THR A CA 1
ATOM 1695 C C . THR A 1 219 ? 23.986 2.537 3.913 1.00 6.57 326 THR A C 1
ATOM 1696 O O . THR A 1 219 ? 24.391 3.090 4.950 1.00 7.12 326 THR A O 1
ATOM 1700 N N . SER A 1 220 ? 24.618 1.519 3.334 1.00 6.21 327 SER A N 1
ATOM 1701 C CA . SER A 1 220 ? 25.925 1.047 3.795 1.00 6.08 327 SER A CA 1
ATOM 1702 C C . SER A 1 220 ? 26.905 0.852 2.645 1.00 6.30 327 SER A C 1
ATOM 1703 O O . SER A 1 220 ? 26.510 0.454 1.536 1.00 7.53 327 SER A O 1
ATOM 1706 N N . TYR A 1 221 ? 28.180 1.099 2.926 1.00 6.84 328 TYR A N 1
ATOM 1707 C CA . TYR A 1 221 ? 29.290 0.825 1.993 1.00 8.17 328 TYR A CA 1
ATOM 1708 C C . TYR A 1 221 ? 29.164 1.684 0.726 1.00 9.32 328 TYR A C 1
ATOM 1709 O O . TYR A 1 221 ? 28.694 2.819 0.810 1.00 7.26 328 TYR A O 1
ATOM 1718 N N . GLY A 1 222 ? 29.544 1.147 -0.429 1.00 7.93 329 GLY A N 1
ATOM 1719 C CA . GLY A 1 222 ? 29.728 1.940 -1.636 1.00 8.90 329 GLY A CA 1
ATOM 1720 C C . GLY A 1 222 ? 31.132 2.472 -1.754 1.00 7.45 329 GLY A C 1
ATOM 1721 O O . GLY A 1 222 ? 31.765 2.797 -0.758 1.00 9.24 329 GLY A O 1
ATOM 1722 N N . SER A 1 223 ? 31.624 2.602 -2.984 1.00 6.75 330 SER A N 1
ATOM 1723 C CA . SER A 1 223 ? 32.957 3.126 -3.206 1.00 7.30 330 SER A CA 1
ATOM 1724 C C . SER A 1 223 ? 33.060 4.639 -3.080 1.00 8.62 330 SER A C 1
ATOM 1725 O O . SER A 1 223 ? 34.144 5.172 -2.854 1.00 7.41 330 SER A O 1
ATOM 1728 N N . VAL A 1 224 ? 31.952 5.327 -3.302 1.00 8.32 331 VAL A N 1
ATOM 1729 C CA . VAL A 1 224 ? 31.956 6.785 -3.307 1.00 6.96 331 VAL A CA 1
ATOM 1730 C C . VAL A 1 224 ? 30.879 7.280 -2.338 1.00 7.30 331 VAL A C 1
ATOM 1731 O O . VAL A 1 224 ? 30.730 6.703 -1.248 1.00 8.52 331 VAL A O 1
ATOM 1735 N N . SER A 1 225 ? 30.158 8.342 -2.671 1.00 7.76 332 SER A N 1
ATOM 1736 C CA . SER A 1 225 ? 29.265 8.976 -1.694 1.00 7.62 332 SER A CA 1
ATOM 1737 C C . SER A 1 225 ? 27.901 8.312 -1.636 1.00 8.25 332 SER A C 1
ATOM 1738 O O . SER A 1 225 ? 27.411 7.756 -2.604 1.00 8.37 332 SER A O 1
ATOM 1741 N N . SER A 1 226 ? 27.278 8.353 -0.471 1.00 7.44 333 SER A N 1
ATOM 1742 C CA . SER A 1 226 ? 26.016 7.633 -0.241 1.00 7.64 333 SER A CA 1
ATOM 1743 C C . SER A 1 226 ? 24.830 8.346 -0.863 1.00 7.24 333 SER A C 1
ATOM 1744 O O . SER A 1 226 ? 23.999 7.724 -1.517 1.00 8.70 333 SER A O 1
ATOM 1747 N N . ALA A 1 227 ? 24.730 9.644 -0.603 1.00 7.17 334 ALA A N 1
ATOM 1748 C CA . ALA A 1 227 ? 23.661 10.491 -1.149 1.00 7.39 334 ALA A CA 1
ATOM 1749 C C . ALA A 1 227 ? 24.285 11.749 -1.753 1.00 9.22 334 ALA A C 1
ATOM 1750 O O . ALA A 1 227 ? 25.103 12.390 -1.130 1.00 9.83 334 ALA A O 1
ATOM 1752 N N . GLN A 1 228 ? 23.945 12.075 -2.997 1.00 8.14 335 GLN A N 1
ATOM 1753 C CA . GLN A 1 228 ? 24.622 13.188 -3.672 1.00 8.49 335 GLN A CA 1
ATOM 1754 C C . GLN A 1 228 ? 23.719 13.888 -4.671 1.00 6.74 335 GLN A C 1
ATOM 1755 O O . GLN A 1 228 ? 22.801 13.289 -5.263 1.00 7.92 335 GLN A O 1
ATOM 1761 N N . PHE A 1 229 ? 24.009 15.163 -4.864 1.00 7.62 336 PHE A N 1
ATOM 1762 C CA . PHE A 1 229 ? 23.226 16.040 -5.717 1.00 7.09 336 PHE A CA 1
ATOM 1763 C C . PHE A 1 229 ? 24.131 16.766 -6.697 1.00 7.21 336 PHE A C 1
ATOM 1764 O O . PHE A 1 229 ? 25.234 17.231 -6.321 1.00 7.31 336 PHE A O 1
ATOM 1772 N N . LEU A 1 230 ? 23.665 16.857 -7.946 1.00 7.34 337 LEU A N 1
ATOM 1773 C CA . LEU A 1 230 ? 24.287 17.707 -8.980 1.00 8.49 337 LEU A CA 1
ATOM 1774 C C . LEU A 1 230 ? 23.249 18.628 -9.614 1.00 6.83 337 LEU A C 1
ATOM 1775 O O . LEU A 1 230 ? 22.211 18.162 -10.119 1.00 7.82 337 LEU A O 1
ATOM 1780 N N . ARG A 1 231 ? 23.532 19.926 -9.618 1.00 7.14 338 ARG A N 1
ATOM 1781 C CA . ARG A 1 231 ? 22.709 20.935 -10.294 1.00 8.52 338 ARG A CA 1
ATOM 1782 C C . ARG A 1 231 ? 21.228 20.884 -9.863 1.00 7.56 338 ARG A C 1
ATOM 1783 O O . ARG A 1 231 ? 20.317 20.905 -10.684 1.00 7.83 338 ARG A O 1
ATOM 1791 N N . ASN A 1 232 ? 21.023 20.854 -8.550 1.00 6.97 339 ASN A N 1
ATOM 1792 C CA . ASN A 1 232 ? 19.698 21.034 -7.941 1.00 6.00 339 ASN A CA 1
ATOM 1793 C C . ASN A 1 232 ? 19.598 22.377 -7.229 1.00 7.31 339 ASN A C 1
ATOM 1794 O O . ASN A 1 232 ? 20.569 22.851 -6.627 1.00 7.29 339 ASN A O 1
ATOM 1799 N N . ASN A 1 233 ? 18.419 22.996 -7.339 1.00 8.06 340 ASN A N 1
ATOM 1800 C CA . ASN A 1 233 ? 18.119 24.243 -6.652 1.00 7.26 340 ASN A CA 1
ATOM 1801 C C . ASN A 1 233 ? 16.704 24.126 -6.064 1.00 7.51 340 ASN A C 1
ATOM 1802 O O . ASN A 1 233 ? 15.728 24.115 -6.795 1.00 9.99 340 ASN A O 1
ATOM 1807 N N . GLY A 1 234 ? 16.606 24.048 -4.747 1.00 7.48 341 GLY A N 1
ATOM 1808 C CA . GLY A 1 234 ? 15.323 23.928 -4.078 1.00 7.22 341 GLY A CA 1
ATOM 1809 C C . GLY A 1 234 ? 14.452 25.177 -4.076 1.00 9.46 341 GLY A C 1
ATOM 1810 O O . GLY A 1 234 ? 13.326 25.124 -3.625 1.00 8.45 341 GLY A O 1
ATOM 1811 N N . GLY A 1 235 ? 14.963 26.309 -4.558 1.00 8.40 342 GLY A N 1
ATOM 1812 C CA . GLY A 1 235 ? 14.211 27.548 -4.507 1.00 7.95 342 GLY A CA 1
ATOM 1813 C C . GLY A 1 235 ? 14.167 28.106 -3.095 1.00 7.84 342 GLY A C 1
ATOM 1814 O O . GLY A 1 235 ? 14.634 27.487 -2.142 1.00 7.49 342 GLY A O 1
ATOM 1815 N N . PHE A 1 236 ? 13.591 29.284 -2.946 1.00 8.13 343 PHE A N 1
ATOM 1816 C CA . PHE A 1 236 ? 13.435 29.861 -1.592 1.00 8.88 343 PHE A CA 1
ATOM 1817 C C . PHE A 1 236 ? 12.626 28.936 -0.676 1.00 7.81 343 PHE A C 1
ATOM 1818 O O . PHE A 1 236 ? 12.841 28.912 0.530 1.00 8.97 343 PHE A O 1
ATOM 1826 N N . GLU A 1 237 ? 11.712 28.164 -1.263 1.00 9.69 344 GLU A N 1
ATOM 1827 C CA . GLU A 1 237 ? 10.925 27.166 -0.561 1.00 8.33 344 GLU A CA 1
ATOM 1828 C C . GLU A 1 237 ? 11.743 25.999 -0.010 1.00 9.33 344 GLU A C 1
ATOM 1829 O O . GLU A 1 237 ? 11.199 25.200 0.723 1.00 7.27 344 GLU A O 1
ATOM 1835 N N . ARG A 1 238 ? 13.029 25.909 -0.356 1.00 7.54 345 ARG A N 1
ATOM 1836 C CA . ARG A 1 238 ? 13.921 24.830 0.118 1.00 8.27 345 ARG A CA 1
ATOM 1837 C C . ARG A 1 238 ? 13.314 23.446 -0.162 1.00 7.97 345 ARG A C 1
ATOM 1838 O O . ARG A 1 238 ? 13.249 22.563 0.705 1.00 7.31 345 ARG A O 1
ATOM 1846 N N . ASP A 1 239 ? 12.878 23.268 -1.402 1.00 7.35 346 ASP A N 1
ATOM 1847 C CA . ASP A 1 239 ? 12.160 22.065 -1.806 1.00 7.40 346 ASP A CA 1
ATOM 1848 C C . ASP A 1 239 ? 13.147 21.038 -2.362 1.00 7.38 346 ASP A C 1
ATOM 1849 O O . ASP A 1 239 ? 13.291 20.882 -3.569 1.00 9.81 346 ASP A O 1
ATOM 1854 N N . GLY A 1 240 ? 13.864 20.389 -1.460 1.00 6.28 347 GLY A N 1
ATOM 1855 C CA . GLY A 1 240 ? 14.789 19.340 -1.782 1.00 7.00 347 GLY A CA 1
ATOM 1856 C C . GLY A 1 240 ? 15.810 19.147 -0.683 1.00 8.12 347 GLY A C 1
ATOM 1857 O O . GLY A 1 240 ? 15.931 19.987 0.233 1.00 8.09 347 GLY A O 1
ATOM 1858 N N . GLY A 1 241 ? 16.570 18.071 -0.788 1.00 8.53 348 GLY A N 1
ATOM 1859 C CA . GLY A 1 241 ? 17.700 17.800 0.102 1.00 8.56 348 GLY A CA 1
ATOM 1860 C C . GLY A 1 241 ? 17.571 16.467 0.814 1.00 6.76 348 GLY A C 1
ATOM 1861 O O . GLY A 1 241 ? 17.007 15.517 0.276 1.00 8.98 348 GLY A O 1
ATOM 1862 N N . VAL A 1 242 ? 18.093 16.414 2.038 1.00 6.69 349 VAL A N 1
ATOM 1863 C CA . VAL A 1 242 ? 18.252 15.180 2.792 1.00 8.20 349 VAL A CA 1
ATOM 1864 C C . VAL A 1 242 ? 17.733 15.425 4.206 1.00 8.11 349 VAL A C 1
ATOM 1865 O O . VAL A 1 242 ? 18.205 16.329 4.904 1.00 7.95 349 VAL A O 1
ATOM 1869 N N . ILE A 1 243 ? 16.761 14.619 4.613 1.00 8.14 350 ILE A N 1
ATOM 1870 C CA . ILE A 1 243 ? 16.115 14.751 5.910 1.00 7.64 350 ILE A CA 1
ATOM 1871 C C . ILE A 1 243 ? 15.925 13.362 6.506 1.00 9.24 350 ILE A C 1
ATOM 1872 O O . ILE A 1 243 ? 15.312 12.496 5.895 1.00 9.75 350 ILE A O 1
ATOM 1877 N N . GLY A 1 244 ? 16.443 13.130 7.699 1.00 8.03 351 GLY A N 1
ATOM 1878 C CA . GLY A 1 244 ? 16.173 11.902 8.424 1.00 8.30 351 GLY A CA 1
ATOM 1879 C C . GLY A 1 244 ? 16.977 10.691 7.960 1.00 8.35 351 GLY A C 1
ATOM 1880 O O . GLY A 1 244 ? 16.573 9.575 8.198 1.00 8.91 351 GLY A O 1
ATOM 1881 N N . PHE A 1 245 ? 18.130 10.921 7.340 1.00 7.19 352 PHE A N 1
ATOM 1882 C CA . PHE A 1 245 ? 18.910 9.899 6.642 1.00 7.05 352 PHE A CA 1
ATOM 1883 C C . PHE A 1 245 ? 20.117 9.480 7.450 1.00 9.28 352 PHE A C 1
ATOM 1884 O O . PHE A 1 245 ? 20.700 10.311 8.135 1.00 8.76 352 PHE A O 1
ATOM 1892 N N . THR A 1 246 ? 20.510 8.203 7.323 1.00 8.67 353 THR A N 1
ATOM 1893 C CA . THR A 1 246 ? 21.768 7.672 7.868 1.00 10.68 353 THR A CA 1
ATOM 1894 C C . THR A 1 246 ? 22.647 7.033 6.789 1.00 7.71 353 THR A C 1
ATOM 1895 O O . THR A 1 246 ? 22.177 6.213 6.019 1.00 8.07 353 THR A O 1
ATOM 1899 N N . SER A 1 247 ? 23.926 7.399 6.758 1.00 6.93 354 SER A N 1
ATOM 1900 C CA . SER A 1 247 ? 24.930 6.781 5.889 1.00 7.58 354 SER A CA 1
ATOM 1901 C C . SER A 1 247 ? 25.987 6.116 6.754 1.00 8.73 354 SER A C 1
ATOM 1902 O O . SER A 1 247 ? 26.560 6.748 7.643 1.00 7.26 354 SER A O 1
ATOM 1905 N N . TYR A 1 248 ? 26.244 4.853 6.474 1.00 7.40 355 TYR A N 1
ATOM 1906 C CA . TYR A 1 248 ? 27.343 4.109 7.096 1.00 6.11 355 TYR A CA 1
ATOM 1907 C C . TYR A 1 248 ? 28.420 3.730 6.079 1.00 6.94 355 TYR A C 1
ATOM 1908 O O . TYR A 1 248 ? 28.153 3.159 4.997 1.00 8.13 355 TYR A O 1
ATOM 1917 N N . ARG A 1 249 ? 29.664 3.973 6.472 1.00 8.38 356 ARG A N 1
ATOM 1918 C CA . ARG A 1 249 ? 30.843 3.504 5.744 1.00 5.79 356 ARG A CA 1
ATOM 1919 C C . ARG A 1 249 ? 30.833 3.847 4.251 1.00 8.23 356 ARG A C 1
ATOM 1920 O O . ARG A 1 249 ? 31.165 3.001 3.418 1.00 8.42 356 ARG A O 1
ATOM 1928 N N . ALA A 1 250 ? 30.506 5.091 3.920 1.00 7.82 357 ALA A N 1
ATOM 1929 C CA . ALA A 1 250 ? 30.702 5.559 2.557 1.00 7.68 357 ALA A CA 1
ATOM 1930 C C . ALA A 1 250 ? 32.180 5.451 2.149 1.00 7.74 357 ALA A C 1
ATOM 1931 O O . ALA A 1 250 ? 33.052 5.873 2.899 1.00 8.29 357 ALA A O 1
ATOM 1933 N N . GLY A 1 251 ? 32.435 4.966 0.938 1.00 8.00 358 GLY A N 1
ATOM 1934 C CA . GLY A 1 251 ? 33.792 4.936 0.438 1.00 8.68 358 GLY A CA 1
ATOM 1935 C C . GLY A 1 251 ? 34.331 6.336 0.191 1.00 8.78 358 GLY A C 1
ATOM 1936 O O . GLY A 1 251 ? 35.531 6.541 0.201 1.00 10.10 358 GLY A O 1
ATOM 1937 N N . GLU A 1 252 ? 33.435 7.303 -0.038 1.00 7.65 359 GLU A N 1
ATOM 1938 C CA . GLU A 1 252 ? 33.779 8.707 -0.001 1.00 8.78 359 GLU A CA 1
ATOM 1939 C C . GLU A 1 252 ? 32.975 9.382 1.120 1.00 7.56 359 GLU A C 1
ATOM 1940 O O . GLU A 1 252 ? 33.329 9.219 2.295 1.00 8.96 359 GLU A O 1
ATOM 1946 N N . SER A 1 253 ? 31.921 10.112 0.791 1.00 8.10 360 SER A N 1
ATOM 1947 C CA . SER A 1 253 ? 31.255 10.928 1.789 1.00 9.22 360 SER A CA 1
ATOM 1948 C C . SER A 1 253 ? 29.806 10.501 1.994 1.00 7.73 360 SER A C 1
ATOM 1949 O O . SER A 1 253 ? 29.189 9.891 1.127 1.00 8.13 360 SER A O 1
ATOM 1954 N N . GLY A 1 254 ? 29.258 10.830 3.151 1.00 7.32 361 GLY A N 1
ATOM 1955 C CA . GLY A 1 254 ? 27.914 10.437 3.474 1.00 6.98 361 GLY A CA 1
ATOM 1956 C C . GLY A 1 254 ? 26.875 11.194 2.645 1.00 7.60 361 GLY A C 1
ATOM 1957 O O . GLY A 1 254 ? 26.028 10.590 2.002 1.00 7.73 361 GLY A O 1
ATOM 1958 N N . VAL A 1 255 ? 26.969 12.512 2.670 1.00 6.61 362 VAL A N 1
ATOM 1959 C CA . VAL A 1 255 ? 26.041 13.373 1.954 1.00 7.49 362 VAL A CA 1
ATOM 1960 C C . VAL A 1 255 ? 26.903 14.423 1.253 1.00 9.88 362 VAL A C 1
ATOM 1961 O O . VAL A 1 255 ? 27.731 15.093 1.919 1.00 11.20 362 VAL A O 1
ATOM 1965 N N . LYS A 1 256 ? 26.749 14.537 -0.070 1.00 8.56 363 LYS A N 1
ATOM 1966 C CA . LYS A 1 256 ? 27.611 15.413 -0.869 1.00 8.41 363 LYS A CA 1
ATOM 1967 C C . LYS A 1 256 ? 26.830 16.242 -1.885 1.00 8.47 363 LYS A C 1
ATOM 1968 O O . LYS A 1 256 ? 26.075 15.712 -2.715 1.00 9.92 363 LYS A O 1
ATOM 1977 N N . THR A 1 257 ? 27.037 17.542 -1.818 1.00 6.69 364 THR A N 1
ATOM 1978 C CA . THR A 1 257 ? 26.673 18.431 -2.894 1.00 7.18 364 THR A CA 1
ATOM 1979 C C . THR A 1 257 ? 27.938 18.603 -3.739 1.00 8.87 364 THR A C 1
ATOM 1980 O O . THR A 1 257 ? 28.982 19.019 -3.236 1.00 9.40 364 THR A O 1
ATOM 1984 N N . TRP A 1 258 ? 27.854 18.300 -5.031 1.00 8.06 365 TRP A N 1
ATOM 1985 C CA . TRP A 1 258 ? 29.053 18.349 -5.886 1.00 9.44 365 TRP A CA 1
ATOM 1986 C C . TRP A 1 258 ? 29.620 19.762 -6.070 1.00 9.69 365 TRP A C 1
ATOM 1987 O O . TRP A 1 258 ? 28.897 20.774 -5.959 1.00 8.70 365 TRP A O 1
ATOM 1998 N N . GLN A 1 259 ? 30.911 19.822 -6.372 1.00 9.74 366 GLN A N 1
ATOM 1999 C CA . GLN A 1 259 ? 31.594 21.087 -6.603 1.00 7.76 366 GLN A CA 1
ATOM 2000 C C . GLN A 1 259 ? 32.090 21.201 -8.030 1.00 10.26 366 GLN A C 1
ATOM 2001 O O . GLN A 1 259 ? 32.458 20.211 -8.645 1.00 10.68 366 GLN A O 1
ATOM 2007 N N . GLY A 1 260 ? 32.167 22.425 -8.520 1.00 11.08 367 GLY A N 1
ATOM 2008 C CA . GLY A 1 260 ? 32.862 22.687 -9.774 1.00 10.90 367 GLY A CA 1
ATOM 2009 C C . GLY A 1 260 ? 32.106 22.294 -11.024 1.00 10.39 367 GLY A C 1
ATOM 2010 O O . GLY A 1 260 ? 30.882 22.073 -11.018 1.00 10.05 367 GLY A O 1
ATOM 2011 N N . THR A 1 261 ? 32.863 22.202 -12.108 1.00 10.68 368 THR A N 1
ATOM 2012 C CA . THR A 1 261 ? 32.332 21.862 -13.414 1.00 8.88 368 THR A CA 1
ATOM 2013 C C . THR A 1 261 ? 32.329 20.357 -13.629 1.00 9.25 368 THR A C 1
ATOM 2014 O O . THR A 1 261 ? 33.314 19.665 -13.322 1.00 11.73 368 THR A O 1
ATOM 2018 N N . VAL A 1 262 ? 31.215 19.855 -14.161 1.00 11.10 369 VAL A N 1
ATOM 2019 C CA . VAL A 1 262 ? 31.102 18.468 -14.616 1.00 13.61 369 VAL A CA 1
ATOM 2020 C C . VAL A 1 262 ? 30.530 18.484 -16.018 1.00 17.16 369 VAL A C 1
ATOM 2021 O O . VAL A 1 262 ? 29.485 19.103 -16.290 1.00 17.96 369 VAL A O 1
ATOM 2025 N N . GLY A 1 263 ? 31.246 17.800 -16.903 1.00 19.99 370 GLY A N 1
ATOM 2026 C CA . GLY A 1 263 ? 31.047 17.953 -18.324 1.00 22.64 370 GLY A CA 1
ATOM 2027 C C . GLY A 1 263 ? 31.362 19.390 -18.680 1.00 21.29 370 GLY A C 1
ATOM 2028 O O . GLY A 1 263 ? 32.494 19.868 -18.484 1.00 25.08 370 GLY A O 1
ATOM 2029 N N . SER A 1 264 ? 30.347 20.090 -19.154 1.00 22.58 371 SER A N 1
ATOM 2030 C CA . SER A 1 264 ? 30.512 21.448 -19.626 1.00 22.22 371 SER A CA 1
ATOM 2031 C C . SER A 1 264 ? 29.745 22.448 -18.775 1.00 19.48 371 SER A C 1
ATOM 2032 O O . SER A 1 264 ? 29.589 23.600 -19.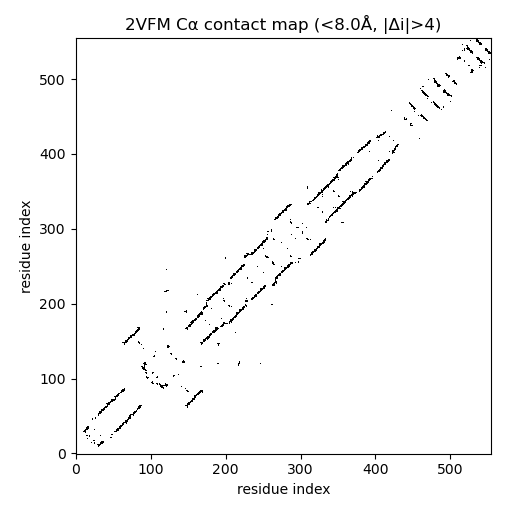173 1.00 18.15 371 SER A O 1
ATOM 2035 N N . THR A 1 265 ? 29.223 22.021 -17.624 1.00 14.80 372 THR A N 1
ATOM 2036 C CA . THR A 1 265 ? 28.385 22.913 -16.852 1.00 13.05 372 THR A CA 1
ATOM 2037 C C . THR A 1 265 ? 28.586 22.761 -15.342 1.00 11.68 372 THR A C 1
ATOM 2038 O O . THR A 1 265 ? 29.393 21.965 -14.881 1.00 12.38 372 THR A O 1
ATOM 2042 N N . THR A 1 266 ? 27.813 23.515 -14.595 1.00 10.49 373 THR A N 1
ATOM 2043 C CA . THR A 1 266 ? 27.895 23.488 -13.145 1.00 8.53 373 THR A CA 1
ATOM 2044 C C . THR A 1 266 ? 27.243 22.233 -12.552 1.00 9.71 373 THR A C 1
ATOM 2045 O O . THR A 1 266 ? 26.183 21.785 -12.994 1.00 9.00 373 THR A O 1
ATOM 2049 N N . SER A 1 267 ? 27.885 21.687 -11.521 1.00 7.88 374 SER A N 1
ATOM 2050 C CA . SER A 1 267 ? 27.349 20.569 -10.751 1.00 8.64 374 SER A CA 1
ATOM 2051 C C . SER A 1 267 ? 26.837 21.030 -9.394 1.00 8.45 374 SER A C 1
ATOM 2052 O O . SER A 1 267 ? 26.430 20.210 -8.569 1.00 7.84 374 SER A O 1
ATOM 2055 N N . ARG A 1 268 ? 26.867 22.339 -9.174 1.00 8.88 375 ARG A N 1
ATOM 2056 C CA . ARG A 1 268 ? 26.595 22.918 -7.858 1.00 7.67 375 ARG A CA 1
ATOM 2057 C C . ARG A 1 268 ? 25.110 22.872 -7.481 1.00 9.20 375 ARG A C 1
ATOM 2058 O O . ARG A 1 268 ? 24.247 22.470 -8.269 1.00 8.26 375 ARG A O 1
ATOM 2066 N N . ASN A 1 269 ? 24.829 23.259 -6.237 1.00 8.29 376 ASN A N 1
ATOM 2067 C CA . ASN A 1 269 ? 23.526 23.118 -5.649 1.00 6.89 376 ASN A CA 1
ATOM 2068 C C . ASN A 1 269 ? 23.236 24.259 -4.703 1.00 7.84 376 ASN A C 1
ATOM 2069 O O . ASN A 1 269 ? 24.133 24.741 -4.002 1.00 7.61 376 ASN A O 1
ATOM 2074 N N . TYR A 1 270 ? 21.971 24.664 -4.694 1.00 6.56 377 TYR A N 1
ATOM 2075 C CA . TYR A 1 270 ? 21.479 25.786 -3.906 1.00 7.44 377 TYR A CA 1
ATOM 2076 C C . TYR A 1 270 ? 20.206 25.416 -3.179 1.00 7.62 377 TYR A C 1
ATOM 2077 O O . TYR A 1 270 ? 19.426 24.608 -3.675 1.00 6.76 377 TYR A O 1
ATOM 2086 N N . ASN A 1 271 ? 19.962 26.071 -2.037 1.00 6.21 378 ASN A N 1
ATOM 2087 C CA . ASN A 1 271 ? 18.628 26.079 -1.436 1.00 7.96 378 ASN A CA 1
ATOM 2088 C C . ASN A 1 271 ? 18.088 24.696 -1.089 1.00 7.46 378 ASN A C 1
ATOM 2089 O O . ASN A 1 271 ? 16.894 24.448 -1.229 1.00 8.59 378 ASN A O 1
ATOM 2094 N N . LEU A 1 272 ? 18.945 23.817 -0.591 1.00 7.38 379 LEU A N 1
ATOM 2095 C CA . LEU A 1 272 ? 18.529 22.478 -0.193 1.00 7.22 379 LEU A CA 1
ATOM 2096 C C . LEU A 1 272 ? 18.528 22.381 1.323 1.00 6.89 379 LEU A C 1
ATOM 2097 O O . LEU A 1 272 ? 19.215 23.145 2.013 1.00 8.35 379 LEU A O 1
ATOM 2102 N N . GLN A 1 273 ? 17.784 21.412 1.838 1.00 6.41 380 GLN A N 1
ATOM 2103 C CA . GLN A 1 273 ? 17.769 21.119 3.242 1.00 5.83 380 GLN A CA 1
ATOM 2104 C C . GLN A 1 273 ? 18.729 19.960 3.550 1.00 6.81 380 GLN A C 1
ATOM 2105 O O . GLN A 1 273 ? 18.792 18.992 2.806 1.00 7.99 380 GLN A O 1
ATOM 2111 N N . PHE A 1 274 ? 19.490 20.099 4.637 1.00 6.84 381 PHE A N 1
ATOM 2112 C CA . PHE A 1 274 ? 20.307 19.006 5.199 1.00 6.21 381 PHE A CA 1
ATOM 2113 C C . PHE A 1 274 ? 20.029 19.010 6.698 1.00 6.79 381 PHE A C 1
ATOM 2114 O O . PHE A 1 274 ? 20.552 19.847 7.452 1.00 7.30 381 PHE A O 1
ATOM 2122 N N . ARG A 1 275 ? 19.117 18.142 7.116 1.00 6.97 382 ARG A N 1
ATOM 2123 C CA . ARG A 1 275 ? 18.618 18.158 8.480 1.00 7.35 382 ARG A CA 1
ATOM 2124 C C . ARG A 1 275 ? 18.380 16.780 9.033 1.00 6.86 382 ARG A C 1
ATOM 2125 O O . ARG A 1 275 ? 18.058 15.845 8.298 1.00 7.57 382 ARG A O 1
ATOM 2133 N N . ASP A 1 276 ? 18.509 16.673 10.342 1.00 6.94 383 ASP A N 1
ATOM 2134 C CA . ASP A 1 276 ? 18.093 15.500 11.094 1.00 9.29 383 ASP A CA 1
ATOM 2135 C C . ASP A 1 276 ? 18.727 14.217 10.549 1.00 6.97 383 ASP A C 1
ATOM 2136 O O . ASP A 1 276 ? 18.074 13.168 10.484 1.00 11.18 383 ASP A O 1
ATOM 2141 N N . SER A 1 277 ? 19.997 14.300 10.142 1.00 6.44 384 SER A N 1
ATOM 2142 C CA . SER A 1 277 ? 20.673 13.190 9.480 1.00 7.07 384 SER A CA 1
ATOM 2143 C C . SER A 1 277 ? 21.954 12.843 10.202 1.00 8.30 384 SER A C 1
ATOM 2144 O O . SER A 1 277 ? 22.489 13.633 10.994 1.00 8.28 384 SER A O 1
ATOM 2147 N N . VAL A 1 278 ? 22.435 11.639 9.931 1.00 8.14 385 VAL A N 1
ATOM 2148 C CA . VAL A 1 278 ? 23.581 11.054 10.635 1.00 7.69 385 VAL A CA 1
ATOM 2149 C C . VAL A 1 278 ? 24.515 10.432 9.608 1.00 7.65 385 VAL A C 1
ATOM 2150 O O . VAL A 1 278 ? 24.072 9.705 8.726 1.00 8.02 385 VAL A O 1
ATOM 2154 N N . VAL A 1 279 ? 25.818 10.709 9.703 1.00 6.77 386 VAL A N 1
ATOM 2155 C CA . VAL A 1 279 ? 26.809 9.994 8.893 1.00 6.43 386 VAL A CA 1
ATOM 2156 C C . VAL A 1 279 ? 27.832 9.346 9.812 1.00 7.82 386 VAL A C 1
ATOM 2157 O O . VAL A 1 279 ? 28.451 10.011 10.637 1.00 7.20 386 VAL A O 1
ATOM 2161 N N . ILE A 1 280 ? 27.992 8.037 9.703 1.00 6.71 387 ILE A N 1
ATOM 2162 C CA . ILE A 1 280 ? 28.959 7.318 10.520 1.00 7.42 387 ILE A CA 1
ATOM 2163 C C . ILE A 1 280 ? 29.997 6.594 9.657 1.00 6.32 387 ILE A C 1
ATOM 2164 O O . ILE A 1 280 ? 29.670 5.966 8.647 1.00 6.76 387 ILE A O 1
ATOM 2169 N N . TYR A 1 281 ? 31.238 6.684 10.103 1.00 7.09 388 TYR A N 1
ATOM 2170 C CA . TYR A 1 281 ? 32.403 6.008 9.491 1.00 7.20 388 TYR A CA 1
ATOM 2171 C C . TYR A 1 281 ? 32.606 6.199 7.986 1.00 7.51 388 TYR A C 1
ATOM 2172 O O . TYR A 1 281 ? 32.972 5.248 7.296 1.00 8.22 388 TYR A O 1
ATOM 2181 N N . PRO A 1 282 ? 32.445 7.440 7.480 1.00 6.58 389 PRO A N 1
ATOM 2182 C CA . PRO A 1 282 ? 32.822 7.675 6.081 1.00 7.08 389 PRO A CA 1
ATOM 2183 C C . PRO A 1 282 ? 34.334 7.654 5.942 1.00 6.92 389 PRO A C 1
ATOM 2184 O O . PRO A 1 282 ? 35.057 8.114 6.823 1.00 7.37 389 PRO A O 1
ATOM 2188 N N . VAL A 1 283 ? 34.808 7.149 4.817 1.00 7.87 390 VAL A N 1
ATOM 2189 C CA . VAL A 1 283 ? 36.232 7.123 4.514 1.00 8.23 390 VAL A CA 1
ATOM 2190 C C . VAL A 1 283 ? 36.743 8.539 4.254 1.00 9.68 390 VAL A C 1
ATOM 2191 O O . VAL A 1 283 ? 37.849 8.890 4.631 1.00 10.28 390 VAL A O 1
ATOM 2195 N N . TRP A 1 284 ? 35.924 9.347 3.598 1.00 7.75 391 TRP A N 1
ATOM 2196 C CA . TRP A 1 284 ? 36.182 10.771 3.432 1.00 9.23 391 TRP A CA 1
ATOM 2197 C C . TRP A 1 284 ? 35.281 11.536 4.420 1.00 9.14 391 TRP A C 1
ATOM 2198 O O . TRP A 1 284 ? 35.514 11.457 5.636 1.00 11.07 391 TRP A O 1
ATOM 2209 N N . ASP A 1 285 ? 34.273 12.256 3.940 1.00 8.71 392 ASP A N 1
ATOM 2210 C CA . ASP A 1 285 ? 33.635 13.262 4.783 1.00 7.97 392 ASP A CA 1
ATOM 2211 C C . ASP A 1 285 ? 32.256 12.820 5.243 1.00 8.60 392 ASP A C 1
ATOM 2212 O O . ASP A 1 285 ? 31.618 11.967 4.615 1.00 8.57 392 ASP A O 1
ATOM 2217 N N . GLY A 1 286 ? 31.809 13.357 6.371 1.00 8.18 393 GLY A N 1
ATOM 2218 C CA . GLY A 1 286 ? 30.434 13.120 6.802 1.00 8.15 393 GLY A CA 1
ATOM 2219 C C . GLY A 1 286 ? 29.441 13.820 5.887 1.00 7.06 393 GLY A C 1
ATOM 2220 O O . GLY A 1 286 ? 28.736 13.182 5.116 1.00 7.87 393 GLY A O 1
ATOM 2221 N N . PHE A 1 287 ? 29.400 15.149 5.999 1.00 5.97 394 PHE A N 1
ATOM 2222 C CA . PHE A 1 287 ? 28.649 16.039 5.126 1.00 7.10 394 PHE A CA 1
ATOM 2223 C C . PHE A 1 287 ? 29.659 16.888 4.369 1.00 8.80 394 PHE A C 1
ATOM 2224 O O . PHE A 1 287 ? 30.522 17.516 4.965 1.00 9.18 394 PHE A O 1
ATOM 2232 N N . ASP A 1 288 ? 29.584 16.855 3.046 1.00 8.13 395 ASP A N 1
ATOM 2233 C CA . ASP A 1 288 ? 30.371 17.750 2.187 1.00 8.70 395 ASP A CA 1
ATOM 2234 C C . ASP A 1 288 ? 29.393 18.623 1.414 1.00 8.78 395 ASP A C 1
ATOM 2235 O O . ASP A 1 288 ? 28.859 18.227 0.366 1.00 7.76 395 ASP A O 1
ATOM 2240 N N . LEU A 1 289 ? 29.185 19.816 1.939 1.00 7.62 396 LEU A N 1
ATOM 2241 C CA . LEU A 1 289 ? 28.206 20.768 1.438 1.00 6.73 396 LEU A CA 1
ATOM 2242 C C . LEU A 1 289 ? 28.848 21.949 0.698 1.00 8.08 396 LEU A C 1
ATOM 2243 O O . LEU A 1 289 ? 28.216 22.993 0.528 1.00 10.27 396 LEU A O 1
ATOM 2248 N N . GLY A 1 290 ? 30.077 21.751 0.239 1.00 8.83 397 GLY A N 1
ATOM 2249 C CA . GLY A 1 290 ? 30.777 22.729 -0.602 1.00 7.61 397 GLY A CA 1
ATOM 2250 C C . GLY A 1 290 ? 30.211 22.796 -2.014 1.00 8.79 397 GLY A C 1
ATOM 2251 O O . GLY A 1 290 ? 29.609 21.835 -2.508 1.00 9.08 397 GLY A O 1
ATOM 2252 N N . ALA A 1 291 ? 30.427 23.937 -2.663 1.00 8.31 398 ALA A N 1
ATOM 2253 C CA . ALA A 1 291 ? 30.049 24.125 -4.076 1.00 8.98 398 ALA A CA 1
ATOM 2254 C C . ALA A 1 291 ? 31.237 24.462 -4.974 1.00 7.29 398 ALA A C 1
ATOM 2255 O O . ALA A 1 291 ? 31.202 24.142 -6.142 1.00 8.61 398 ALA A O 1
ATOM 2257 N N . ASP A 1 292 ? 32.273 25.109 -4.456 1.00 9.08 399 ASP A N 1
ATOM 2258 C CA . ASP A 1 292 ? 33.441 25.426 -5.275 1.00 9.56 399 ASP A CA 1
ATOM 2259 C C . ASP A 1 292 ? 34.577 24.487 -4.919 1.00 10.28 399 ASP A C 1
ATOM 2260 O O . ASP A 1 292 ? 34.711 24.049 -3.775 1.00 10.88 399 ASP A O 1
ATOM 2265 N N . THR A 1 293 ? 35.409 24.186 -5.905 1.00 11.95 400 THR A N 1
ATOM 2266 C CA . THR A 1 293 ? 36.489 23.231 -5.748 1.00 13.58 400 THR A CA 1
ATOM 2267 C C . THR A 1 293 ? 37.510 23.767 -4.744 1.00 16.04 400 THR A C 1
ATOM 2268 O O . THR A 1 293 ? 37.798 24.966 -4.728 1.00 15.68 400 THR A O 1
ATOM 2272 N N . ASP A 1 294 ? 38.013 22.843 -3.925 1.00 19.85 401 ASP A N 1
ATOM 2273 C CA . ASP A 1 294 ? 38.985 23.087 -2.859 1.00 24.15 401 ASP A CA 1
ATOM 2274 C C . ASP A 1 294 ? 40.390 23.174 -3.513 1.00 24.44 401 ASP A C 1
ATOM 2275 O O . ASP A 1 294 ? 40.913 24.263 -3.747 1.00 28.60 401 ASP A O 1
ATOM 2280 N N . MET A 1 295 ? 40.966 22.028 -3.862 1.00 29.26 402 MET A N 1
ATOM 2281 C CA . MET A 1 295 ? 42.315 21.991 -4.419 1.00 31.26 402 MET A CA 1
ATOM 2282 C C . MET A 1 295 ? 42.280 22.189 -5.944 1.00 26.70 402 MET A C 1
ATOM 2283 O O . MET A 1 295 ? 41.472 21.574 -6.647 1.00 21.44 402 MET A O 1
ATOM 2288 N N . ASN A 1 296 ? 43.153 23.061 -6.440 1.00 26.56 403 ASN A N 1
ATOM 2289 C CA . ASN A 1 296 ? 43.268 23.331 -7.872 1.00 24.17 403 ASN A CA 1
ATOM 2290 C C . ASN A 1 296 ? 41.912 23.698 -8.495 1.00 23.16 403 ASN A C 1
ATOM 2291 O O . ASN A 1 296 ? 41.413 23.025 -9.399 1.00 21.04 403 ASN A O 1
ATOM 2296 N N . PRO A 1 297 ? 41.307 24.780 -8.007 1.00 20.81 404 PRO A N 1
ATOM 2297 C CA . PRO A 1 297 ? 39.972 25.148 -8.491 1.00 18.65 404 PRO A CA 1
ATOM 2298 C C . PRO A 1 297 ? 39.926 25.719 -9.909 1.00 19.79 404 PRO A C 1
ATOM 2299 O O . PRO A 1 297 ? 40.900 26.336 -10.390 1.00 20.20 404 PRO A O 1
ATOM 2303 N N . GLU A 1 298 ? 38.778 25.534 -10.558 1.00 19.74 405 GLU A N 1
ATOM 2304 C CA . GLU A 1 298 ? 38.494 26.185 -11.838 1.00 18.04 405 GLU A CA 1
ATOM 2305 C C . GLU A 1 298 ? 38.552 27.713 -11.689 1.00 19.00 405 GLU A C 1
ATOM 2306 O O . GLU A 1 298 ? 38.264 28.258 -10.608 1.00 19.34 405 GLU A O 1
ATOM 2312 N N . LEU A 1 299 ? 38.894 28.395 -12.781 1.00 18.80 406 LEU A N 1
ATOM 2313 C CA . LEU A 1 299 ? 38.926 29.853 -12.824 1.00 20.22 406 LEU A CA 1
ATOM 2314 C C . LEU A 1 299 ? 37.589 30.445 -13.269 1.00 18.40 406 LEU A C 1
ATOM 2315 O O . LEU A 1 299 ? 37.444 31.664 -13.355 1.00 21.29 406 LEU A O 1
ATOM 2320 N N . ASP A 1 300 ? 36.617 29.573 -13.541 1.00 16.26 407 ASP A N 1
ATOM 2321 C CA . ASP A 1 300 ? 35.321 30.009 -14.022 1.00 14.62 407 ASP A CA 1
ATOM 2322 C C . ASP A 1 300 ? 34.215 29.099 -13.478 1.00 12.77 407 ASP A C 1
ATOM 2323 O O . ASP A 1 300 ? 34.513 28.175 -12.724 1.00 14.78 407 ASP A O 1
ATOM 2328 N N . ARG A 1 301 ? 32.961 29.415 -13.819 1.00 12.40 408 ARG A N 1
ATOM 2329 C CA . ARG A 1 301 ? 31.793 28.623 -13.433 1.00 12.40 408 ARG A CA 1
ATOM 2330 C C . ARG A 1 301 ? 30.801 28.572 -14.593 1.00 11.58 408 ARG A C 1
ATOM 2331 O O . ARG A 1 301 ? 29.759 29.205 -14.531 1.00 11.08 408 ARG A O 1
ATOM 2339 N N . PRO A 1 302 ? 31.121 27.832 -15.665 1.00 11.74 409 PRO A N 1
ATOM 2340 C CA . PRO A 1 302 ? 30.123 27.691 -16.727 1.00 11.03 409 PRO A CA 1
ATOM 2341 C C . PRO A 1 302 ? 28.772 27.218 -16.221 1.00 12.00 409 PRO A C 1
ATOM 2342 O O . PRO A 1 302 ? 28.703 26.289 -15.420 1.00 11.63 409 PRO A O 1
ATOM 2346 N N . GLY A 1 303 ? 27.714 27.914 -16.624 1.00 10.56 410 GLY A N 1
ATOM 2347 C CA . GLY A 1 303 ? 26.363 27.580 -16.180 1.00 12.41 410 GLY A CA 1
ATOM 2348 C C . GLY A 1 303 ? 25.972 28.055 -14.794 1.00 12.42 410 GLY A C 1
ATOM 2349 O O . GLY A 1 303 ? 24.869 27.746 -14.341 1.00 13.14 410 GLY A O 1
ATOM 2350 N N . ASP A 1 304 ? 26.846 28.811 -14.119 1.00 11.42 411 ASP A N 1
ATOM 2351 C CA . ASP A 1 304 ? 26.572 29.339 -12.792 1.00 9.87 411 ASP A CA 1
ATOM 2352 C C . ASP A 1 304 ? 27.002 30.811 -12.712 1.00 12.46 411 ASP A C 1
ATOM 2353 O O . ASP A 1 304 ? 27.382 31.417 -13.733 1.00 13.18 411 ASP A O 1
ATOM 2358 N N . TYR A 1 305 ? 26.942 31.386 -11.511 1.00 12.48 412 TYR A N 1
ATOM 2359 C CA . TYR A 1 305 ? 27.385 32.748 -11.306 1.00 12.29 412 TYR A CA 1
ATOM 2360 C C . TYR A 1 305 ? 28.870 32.867 -11.592 1.00 11.24 412 TYR A C 1
ATOM 2361 O O . TYR A 1 305 ? 29.649 32.027 -11.169 1.00 11.06 412 TYR A O 1
ATOM 2370 N N . PRO A 1 306 ? 29.271 33.919 -12.299 1.00 12.72 413 PRO A N 1
ATOM 2371 C CA . PRO A 1 306 ? 30.682 34.101 -12.559 1.00 13.36 413 PRO A CA 1
ATOM 2372 C C . PRO A 1 306 ? 31.499 34.488 -11.321 1.00 12.91 413 PRO A C 1
ATOM 2373 O O . PRO A 1 306 ? 30.959 35.010 -10.342 1.00 11.73 413 PRO A O 1
ATOM 2377 N N . ILE A 1 307 ? 32.799 34.237 -11.405 1.00 13.92 414 ILE A N 1
ATOM 2378 C CA . ILE A 1 307 ? 33.740 34.584 -10.353 1.00 11.98 414 ILE A CA 1
ATOM 2379 C C . ILE A 1 307 ? 33.740 36.100 -10.099 1.00 13.52 414 ILE A C 1
ATOM 2380 O O . ILE A 1 307 ? 33.875 36.551 -8.963 1.00 15.08 414 ILE A O 1
ATOM 2385 N N . THR A 1 308 ? 33.532 36.886 -11.150 1.00 15.91 415 THR A N 1
ATOM 2386 C CA . THR A 1 308 ? 33.421 38.337 -10.995 1.00 17.56 415 THR A CA 1
ATOM 2387 C C . THR A 1 308 ? 32.277 38.768 -10.076 1.00 16.97 415 THR A C 1
ATOM 2388 O O . THR A 1 308 ? 32.389 39.783 -9.396 1.00 18.22 415 THR A O 1
ATOM 2392 N N . GLN A 1 309 ? 31.199 37.984 -10.026 1.00 13.59 416 GLN A N 1
ATOM 2393 C CA . GLN A 1 309 ? 30.046 38.301 -9.195 1.00 14.06 416 GLN A CA 1
ATOM 2394 C C . GLN A 1 309 ? 30.231 37.765 -7.775 1.00 13.01 416 GLN A C 1
ATOM 2395 O O . GLN A 1 309 ? 29.984 38.471 -6.804 1.00 15.07 416 GLN A O 1
ATOM 2401 N N . TYR A 1 310 ? 30.658 36.508 -7.663 1.00 11.76 417 TYR A N 1
ATOM 2402 C CA . TYR A 1 310 ? 30.903 35.870 -6.357 1.00 10.35 417 TYR A CA 1
ATOM 2403 C C . TYR A 1 310 ? 32.253 35.160 -6.416 1.00 10.99 417 TYR A C 1
ATOM 2404 O O . TYR A 1 310 ? 32.418 34.203 -7.178 1.00 9.67 417 TYR A O 1
ATOM 2413 N N . PRO A 1 311 ? 33.228 35.605 -5.614 1.00 10.88 418 PRO A N 1
ATOM 2414 C CA . PRO A 1 311 ? 34.490 34.909 -5.582 1.00 11.34 418 PRO A CA 1
ATOM 2415 C C . PRO A 1 311 ? 34.375 33.476 -5.116 1.00 11.16 418 PRO A C 1
ATOM 2416 O O . PRO A 1 311 ? 33.335 33.062 -4.582 1.00 10.27 418 PRO A O 1
ATOM 2420 N N . LEU A 1 312 ? 35.437 32.729 -5.364 1.00 11.56 419 LEU A N 1
ATOM 2421 C CA . LEU A 1 312 ? 35.516 31.323 -5.008 1.00 10.16 419 LEU A CA 1
ATOM 2422 C C . LEU A 1 312 ? 35.140 31.153 -3.528 1.00 10.51 419 LEU A C 1
ATOM 2423 O O . LEU A 1 312 ? 35.594 31.918 -2.683 1.00 10.96 419 LEU A O 1
ATOM 2428 N N . HIS A 1 313 ? 34.296 30.156 -3.245 1.00 9.32 420 HIS A N 1
ATOM 2429 C CA . HIS A 1 313 ? 33.794 29.816 -1.901 1.00 8.23 420 HIS A CA 1
ATOM 2430 C C . HIS A 1 313 ? 32.827 30.824 -1.302 1.00 8.96 420 HIS A C 1
ATOM 2431 O O . HIS A 1 313 ? 32.439 30.694 -0.130 1.00 9.47 420 HIS A O 1
ATOM 2438 N N . GLN A 1 314 ? 32.385 31.788 -2.108 1.00 9.26 421 GLN A N 1
ATOM 2439 C CA . GLN A 1 314 ? 31.471 32.812 -1.635 1.00 8.95 421 GLN A CA 1
ATOM 2440 C C . GLN A 1 314 ? 30.133 32.844 -2.349 1.00 7.98 421 GLN A C 1
ATOM 2441 O O . GLN A 1 314 ? 29.459 33.868 -2.401 1.00 10.16 421 GLN A O 1
ATOM 2447 N N . LEU A 1 315 ? 29.714 31.689 -2.857 1.00 8.09 422 LEU A N 1
ATOM 2448 C CA . LEU A 1 315 ? 28.397 31.603 -3.431 1.00 8.47 422 LEU A CA 1
ATOM 2449 C C . LEU A 1 315 ? 27.284 31.713 -2.374 1.00 9.81 422 LEU A C 1
ATOM 2450 O O . LEU A 1 315 ? 27.435 31.260 -1.229 1.00 8.35 422 LEU A O 1
ATOM 2455 N N . PRO A 1 316 ? 26.155 32.311 -2.758 1.00 8.50 423 PRO A N 1
ATOM 2456 C CA . PRO A 1 316 ? 25.004 32.387 -1.859 1.00 9.11 423 PRO A CA 1
ATOM 2457 C C . PRO A 1 316 ? 24.200 31.088 -1.845 1.00 8.46 423 PRO A C 1
ATOM 2458 O O . PRO A 1 316 ? 23.049 31.048 -2.272 1.00 9.81 423 PRO A O 1
ATOM 2462 N N . LEU A 1 317 ? 24.809 30.035 -1.325 1.00 8.36 424 LEU A N 1
ATOM 2463 C CA . LEU A 1 317 ? 24.249 28.700 -1.443 1.00 7.12 424 LEU A CA 1
ATOM 2464 C C . LEU A 1 317 ? 22.915 28.557 -0.718 1.00 9.03 424 LEU A C 1
ATOM 2465 O O . LEU A 1 317 ? 22.050 27.859 -1.188 1.00 8.00 424 LEU A O 1
ATOM 2470 N N . ASN A 1 318 ? 22.784 29.203 0.436 1.00 8.53 425 ASN A N 1
ATOM 2471 C CA . ASN A 1 318 ? 21.495 29.349 1.127 1.00 8.94 425 ASN A CA 1
ATOM 2472 C C . ASN A 1 318 ? 20.830 28.053 1.608 1.00 6.70 425 ASN A C 1
ATOM 2473 O O . ASN A 1 318 ? 19.659 28.028 1.913 1.00 10.36 425 ASN A O 1
ATOM 2482 N N . HIS A 1 319 ? 21.608 26.986 1.742 1.00 8.60 426 HIS A N 1
ATOM 2483 C CA . HIS A 1 319 ? 21.069 25.747 2.277 1.00 7.91 426 HIS A CA 1
ATOM 2484 C C . HIS A 1 319 ? 20.567 25.937 3.700 1.00 8.59 426 HIS A C 1
ATOM 2485 O O . HIS A 1 319 ? 21.112 26.740 4.489 1.00 8.05 426 HIS A O 1
ATOM 2492 N N . LEU A 1 320 ? 19.559 25.138 4.040 1.00 8.98 427 LEU A N 1
ATOM 2493 C CA . LEU A 1 320 ? 19.016 25.074 5.393 1.00 8.26 427 LEU A CA 1
ATOM 2494 C C . LEU A 1 320 ? 19.651 23.875 6.099 1.00 7.28 427 LEU A C 1
ATOM 2495 O O . LEU A 1 320 ? 19.305 22.722 5.818 1.00 7.47 427 LEU A O 1
ATOM 2500 N N . ILE A 1 321 ? 20.557 24.159 7.035 1.00 8.09 428 ILE A N 1
ATOM 2501 C CA . ILE A 1 321 ? 21.427 23.144 7.617 1.00 7.56 428 ILE A CA 1
ATOM 2502 C C . ILE A 1 321 ? 21.252 23.134 9.124 1.00 8.44 428 ILE A C 1
ATOM 2503 O O . ILE A 1 321 ? 21.539 24.148 9.782 1.00 7.97 428 ILE A O 1
ATOM 2508 N N . ASP A 1 322 ? 20.792 22.007 9.678 1.00 7.29 429 ASP A N 1
ATOM 2509 C CA . ASP A 1 322 ? 20.452 21.934 11.102 1.00 7.51 429 ASP A CA 1
ATOM 2510 C C . ASP A 1 322 ? 20.376 20.502 11.588 1.00 7.48 429 ASP A C 1
ATOM 2511 O O . ASP A 1 322 ? 19.877 19.634 10.877 1.00 7.04 429 ASP A O 1
ATOM 2516 N N . ASN A 1 323 ? 20.837 20.266 12.818 1.00 6.22 430 ASN A N 1
ATOM 2517 C CA . ASN A 1 323 ? 20.628 19.004 13.515 1.00 8.72 430 ASN A CA 1
ATOM 2518 C C . ASN A 1 323 ? 21.275 17.815 12.778 1.00 8.40 430 ASN A C 1
ATOM 2519 O O . ASN A 1 323 ? 20.610 16.860 12.316 1.00 8.06 430 ASN A O 1
ATOM 2528 N N . LEU A 1 324 ? 22.589 17.907 12.653 1.00 7.24 431 LEU A N 1
ATOM 2529 C CA . LEU A 1 324 ? 23.388 16.857 12.015 1.00 7.71 431 LEU A CA 1
ATOM 2530 C C . LEU A 1 324 ? 24.385 16.236 12.981 1.00 7.13 431 LEU A C 1
ATOM 2531 O O . LEU A 1 324 ? 24.934 16.933 13.833 1.00 8.56 431 LEU A O 1
ATOM 2536 N N . LEU A 1 325 ? 24.597 14.922 12.845 1.00 6.50 432 LEU A N 1
ATOM 2537 C CA . LEU A 1 325 ? 25.531 14.139 13.636 1.00 6.38 432 LEU A CA 1
ATOM 2538 C C . LEU A 1 325 ? 26.500 13.395 12.728 1.00 6.95 432 LEU A C 1
ATOM 2539 O O . LEU A 1 325 ? 26.077 12.707 11.791 1.00 7.35 432 LEU A O 1
ATOM 2544 N N . VAL A 1 326 ? 27.790 13.507 13.022 1.00 5.97 433 VAL A N 1
ATOM 2545 C CA . VAL A 1 326 ? 28.817 12.688 12.386 1.00 7.21 433 VAL A CA 1
ATOM 2546 C C . VAL A 1 326 ? 29.659 12.002 13.466 1.00 7.13 433 VAL A C 1
ATOM 2547 O O . VAL A 1 326 ? 30.047 12.622 14.443 1.00 7.81 433 VAL A O 1
ATOM 2551 N N . ARG A 1 327 ? 29.960 10.735 13.275 1.00 7.18 434 ARG A N 1
ATOM 2552 C CA . ARG A 1 327 ? 30.921 10.036 14.098 1.00 6.58 434 ARG A CA 1
ATOM 2553 C C . ARG A 1 327 ? 31.802 9.147 13.227 1.00 6.78 434 ARG A C 1
ATOM 2554 O O . ARG A 1 327 ? 31.310 8.474 12.308 1.00 8.22 434 ARG A O 1
ATOM 2562 N N . GLY A 1 328 ? 33.102 9.149 13.515 1.00 7.84 435 GLY A N 1
ATOM 2563 C CA . GLY A 1 328 ? 34.004 8.166 12.931 1.00 7.59 435 GLY A CA 1
ATOM 2564 C C . GLY A 1 328 ? 34.546 8.477 11.551 1.00 7.95 435 GLY A C 1
ATOM 2565 O O . GLY A 1 328 ? 35.050 7.575 10.891 1.00 9.73 435 GLY A O 1
ATOM 2566 N N . ALA A 1 329 ? 34.473 9.734 11.127 1.00 8.47 436 ALA A N 1
ATOM 2567 C CA . ALA A 1 329 ? 35.010 10.115 9.807 1.00 8.93 436 ALA A CA 1
ATOM 2568 C C . ALA A 1 329 ? 36.520 9.994 9.787 1.00 10.97 436 ALA A C 1
ATOM 2569 O O . ALA A 1 329 ? 37.210 10.391 10.746 1.00 10.10 436 ALA A O 1
ATOM 2571 N N . LEU A 1 330 ? 37.026 9.421 8.697 1.00 9.28 437 LEU A N 1
ATOM 2572 C CA . LEU A 1 330 ? 38.465 9.357 8.411 1.00 11.13 437 LEU A CA 1
ATOM 2573 C C . LEU A 1 330 ? 38.966 10.621 7.702 1.00 9.92 437 LEU A C 1
ATOM 2574 O O . LEU A 1 330 ? 40.138 10.960 7.821 1.00 10.78 437 LEU A O 1
ATOM 2579 N N A GLY A 1 331 ? 38.076 11.356 7.019 0.60 8.31 438 GLY A N 1
ATOM 2580 N N B GLY A 1 331 ? 38.088 11.224 6.904 0.40 9.50 438 GLY A N 1
ATOM 2581 C CA A GLY A 1 331 ? 38.414 12.613 6.323 0.60 10.02 438 GLY A CA 1
ATOM 2582 C CA B GLY A 1 331 ? 38.278 12.560 6.388 0.40 9.89 438 GLY A CA 1
ATOM 2583 C C A GLY A 1 331 ? 38.106 13.872 7.128 0.60 10.08 438 GLY A C 1
ATOM 2584 C C B GLY A 1 331 ? 37.587 13.498 7.352 0.40 9.78 438 GLY A C 1
ATOM 2585 O O A GLY A 1 331 ? 38.887 14.279 7.972 0.60 10.54 438 GLY A O 1
ATOM 2586 O O B GLY A 1 331 ? 37.526 13.238 8.552 0.40 8.71 438 GLY A O 1
ATOM 2587 N N A VAL A 1 332 ? 36.966 14.497 6.836 0.60 8.76 439 VAL A N 1
ATOM 2588 N N B VAL A 1 332 ? 37.039 14.570 6.802 0.40 9.24 439 VAL A N 1
ATOM 2589 C CA . VAL A 1 332 ? 36.476 15.654 7.579 1.00 10.13 439 VAL A CA 1
ATOM 2590 C C . VAL A 1 332 ? 35.029 15.371 7.962 1.00 9.36 439 VAL A C 1
ATOM 2591 O O . VAL A 1 332 ? 34.225 15.011 7.104 1.00 10.62 439 VAL A O 1
ATOM 2595 N N . GLY A 1 333 ? 34.677 15.540 9.230 1.00 7.24 440 GLY A N 1
ATOM 2596 C CA . GLY A 1 333 ? 33.291 15.294 9.623 1.00 8.49 440 GLY A CA 1
ATOM 2597 C C . GLY A 1 333 ? 32.278 16.162 8.894 1.00 8.38 440 GLY A C 1
ATOM 2598 O O . GLY A 1 333 ? 31.294 15.663 8.359 1.00 7.10 440 GLY A O 1
ATOM 2599 N N . PHE A 1 334 ? 32.531 17.467 8.862 1.00 8.23 441 PHE A N 1
ATOM 2600 C CA . PHE A 1 334 ? 31.576 18.422 8.308 1.00 7.62 441 PHE A CA 1
ATOM 2601 C C . PHE A 1 334 ? 32.320 19.482 7.517 1.00 8.04 441 PHE A C 1
ATOM 2602 O O . PHE A 1 334 ? 33.121 20.250 8.067 1.00 10.15 441 PHE A O 1
ATOM 2610 N N . GLY A 1 335 ? 32.084 19.508 6.211 1.00 7.38 442 GLY A N 1
ATOM 2611 C CA . GLY A 1 335 ? 32.714 20.483 5.343 1.00 8.74 442 GLY A CA 1
ATOM 2612 C C . GLY A 1 335 ? 31.708 21.294 4.561 1.00 6.41 442 GLY A C 1
ATOM 2613 O O . GLY A 1 335 ? 30.688 20.775 4.117 1.00 7.32 442 GLY A O 1
ATOM 2614 N N . MET A 1 336 ? 32.004 22.574 4.349 1.00 6.52 443 MET A N 1
ATOM 2615 C CA . MET A 1 336 ? 31.178 23.404 3.486 1.00 8.95 443 MET A CA 1
ATOM 2616 C C . MET A 1 336 ? 31.967 24.613 3.009 1.00 9.81 443 MET A C 1
ATOM 2617 O O . MET A 1 336 ? 33.097 24.894 3.459 1.00 8.34 443 MET A O 1
ATOM 2626 N N . ASP A 1 337 ? 31.324 25.334 2.096 1.00 9.04 444 ASP A N 1
ATOM 2627 C CA . ASP A 1 337 ? 31.751 26.689 1.747 1.00 7.06 444 ASP A CA 1
ATOM 2628 C C . ASP A 1 337 ? 30.503 27.535 1.555 1.00 8.49 444 ASP A C 1
ATOM 2629 O O . ASP A 1 337 ? 29.405 27.090 1.861 1.00 9.87 444 ASP A O 1
ATOM 2634 N N . GLY A 1 338 ? 30.684 28.777 1.124 1.00 7.57 445 GLY A N 1
ATOM 2635 C CA . GLY A 1 338 ? 29.568 29.675 0.870 1.00 7.45 445 GLY A CA 1
ATOM 2636 C C . GLY A 1 338 ? 29.648 30.957 1.679 1.00 9.89 445 GLY A C 1
ATOM 2637 O O . GLY A 1 338 ? 30.392 31.061 2.657 1.00 9.91 445 GLY A O 1
ATOM 2638 N N . LYS A 1 339 ? 28.873 31.945 1.268 1.00 10.08 446 LYS A N 1
ATOM 2639 C CA . LYS A 1 339 ? 28.781 33.217 1.992 1.00 8.64 446 LYS A CA 1
ATOM 2640 C C . LYS A 1 339 ? 27.369 33.395 2.557 1.00 11.05 446 LYS A C 1
ATOM 2641 O O . LYS A 1 339 ? 26.380 32.965 1.950 1.00 11.85 446 LYS A O 1
ATOM 2647 N N . GLY A 1 340 ? 27.270 34.009 3.727 1.00 9.08 447 GLY A N 1
ATOM 2648 C CA . GLY A 1 340 ? 25.946 34.322 4.305 1.00 9.38 447 GLY A CA 1
ATOM 2649 C C . GLY A 1 340 ? 25.163 33.103 4.779 1.00 10.04 447 GLY A C 1
ATOM 2650 O O . GLY A 1 340 ? 23.934 33.129 4.817 1.00 10.85 447 GLY A O 1
ATOM 2651 N N . MET A 1 341 ? 25.883 32.055 5.156 1.00 7.86 448 MET A N 1
ATOM 2652 C CA . MET A 1 341 ? 25.264 30.814 5.613 1.00 7.99 448 MET A CA 1
ATOM 2653 C C . MET A 1 341 ? 24.873 30.876 7.083 1.00 8.11 448 MET A C 1
ATOM 2654 O O . MET A 1 341 ? 25.547 31.501 7.877 1.00 9.41 448 MET A O 1
ATOM 2659 N N . TYR A 1 342 ? 23.765 30.225 7.424 1.00 7.87 449 TYR A N 1
ATOM 2660 C CA . TYR A 1 342 ? 23.388 29.939 8.813 1.00 7.46 449 TYR A CA 1
ATOM 2661 C C . TYR A 1 342 ? 23.407 28.446 9.015 1.00 10.28 449 TYR A C 1
ATOM 2662 O O . TYR A 1 342 ? 22.822 27.703 8.229 1.00 12.23 449 TYR A O 1
ATOM 2671 N N . VAL A 1 343 ? 24.098 28.011 10.069 1.00 7.87 450 VAL A N 1
ATOM 2672 C CA . VAL A 1 343 ? 24.323 26.596 10.370 1.00 8.27 450 VAL A CA 1
ATOM 2673 C C . VAL A 1 343 ? 24.079 26.417 11.856 1.00 8.50 450 VAL A C 1
ATOM 2674 O O . VAL A 1 343 ? 24.573 27.199 12.647 1.00 9.98 450 VAL A O 1
ATOM 2678 N N . SER A 1 344 ? 23.325 25.394 12.247 1.00 7.35 451 SER A N 1
ATOM 2679 C CA . SER A 1 344 ? 23.025 25.218 13.661 1.00 7.36 451 SER A CA 1
ATOM 2680 C C . SER A 1 344 ? 22.999 23.770 14.085 1.00 6.66 451 SER A C 1
ATOM 2681 O O . SER A 1 344 ? 22.672 22.881 13.294 1.00 8.63 451 SER A O 1
ATOM 2684 N N . ASN A 1 345 ? 23.356 23.531 15.340 1.00 5.99 452 ASN A N 1
ATOM 2685 C CA . ASN A 1 345 ? 23.150 22.236 15.970 1.00 6.43 452 ASN A CA 1
ATOM 2686 C C . ASN A 1 345 ? 23.855 21.100 15.223 1.00 7.00 452 ASN A C 1
ATOM 2687 O O . ASN A 1 345 ? 23.235 20.141 14.745 1.00 8.80 452 ASN A O 1
ATOM 2692 N N . ILE A 1 346 ? 25.169 21.250 15.106 1.00 7.76 453 ILE A N 1
ATOM 2693 C CA . ILE A 1 346 ? 26.023 20.270 14.454 1.00 6.67 453 ILE A CA 1
ATOM 2694 C C . ILE A 1 346 ? 26.889 19.599 15.518 1.00 6.52 453 ILE A C 1
ATOM 2695 O O . ILE A 1 346 ? 27.496 20.272 16.343 1.00 8.19 453 ILE A O 1
ATOM 2700 N N . THR A 1 347 ? 26.884 18.269 15.527 1.00 6.52 454 THR A N 1
ATOM 2701 C CA . THR A 1 347 ? 27.670 17.474 16.466 1.00 7.64 454 THR A CA 1
ATOM 2702 C C . THR A 1 347 ? 28.580 16.523 15.673 1.00 6.79 454 THR A C 1
ATOM 2703 O O . THR A 1 347 ? 28.110 15.692 14.875 1.00 8.04 454 THR A O 1
ATOM 2707 N N . VAL A 1 348 ? 29.887 16.659 15.864 1.00 7.31 455 VAL A N 1
ATOM 2708 C CA . VAL A 1 348 ? 30.872 15.794 15.239 1.00 7.35 455 VAL A CA 1
ATOM 2709 C C . VAL A 1 348 ? 31.754 15.234 16.345 1.00 8.43 455 VAL A C 1
ATOM 2710 O O . VAL A 1 348 ? 32.344 15.994 17.112 1.00 8.55 455 VAL A O 1
ATOM 2714 N N . GLU A 1 349 ? 31.834 13.918 16.449 1.00 8.35 456 GLU A N 1
ATOM 2715 C CA . GLU A 1 349 ? 32.558 13.303 17.552 1.00 8.12 456 GLU A CA 1
ATOM 2716 C C . GLU A 1 349 ? 33.348 12.091 17.092 1.00 8.55 456 GLU A C 1
ATOM 2717 O O . GLU A 1 349 ? 32.966 11.397 16.128 1.00 9.17 456 GLU A O 1
ATOM 2723 N N . ASP A 1 350 ? 34.441 11.811 17.807 1.00 8.12 457 ASP A N 1
ATOM 2724 C CA . ASP A 1 350 ? 35.179 10.563 17.643 1.00 9.57 457 ASP A CA 1
ATOM 2725 C C . ASP A 1 350 ? 35.552 10.308 16.177 1.00 11.03 457 ASP A C 1
ATOM 2726 O O . ASP A 1 350 ? 35.140 9.324 15.565 1.00 11.67 457 ASP A O 1
ATOM 2731 N N . CYS A 1 351 ? 36.309 11.237 15.613 1.00 9.40 458 CYS A N 1
ATOM 2732 C CA . CYS A 1 351 ? 36.744 11.170 14.228 1.00 8.81 458 CYS A CA 1
ATOM 2733 C C . CYS A 1 351 ? 38.251 11.089 14.180 1.00 9.75 458 CYS A C 1
ATOM 2734 O O . CYS A 1 351 ? 38.964 11.869 14.836 1.00 9.65 458 CYS A O 1
ATOM 2737 N N . ALA A 1 352 ? 38.733 10.151 13.373 1.00 10.05 459 ALA A N 1
ATOM 2738 C CA . ALA A 1 352 ? 40.143 10.068 13.034 1.00 10.43 459 ALA A CA 1
ATOM 2739 C C . ALA A 1 352 ? 40.596 11.296 12.243 1.00 10.28 459 ALA A C 1
ATOM 2740 O O . ALA A 1 352 ? 41.679 11.832 12.467 1.00 11.06 459 ALA A O 1
ATOM 2742 N N . GLY A 1 353 ? 39.759 11.719 11.305 1.00 10.19 460 GLY A N 1
ATOM 2743 C CA . GLY A 1 353 ? 39.958 12.950 10.572 1.00 9.12 460 GLY A CA 1
ATOM 2744 C C . GLY A 1 353 ? 39.490 14.163 11.346 1.00 11.17 460 GLY A C 1
ATOM 2745 O O . GLY A 1 353 ? 38.978 14.034 12.454 1.00 12.78 460 GLY A O 1
ATOM 2746 N N . SER A 1 354 ? 39.644 15.348 10.758 1.00 12.21 461 SER A N 1
ATOM 2747 C CA . SER A 1 354 ? 39.240 16.597 11.413 1.00 12.88 461 SER A CA 1
ATOM 2748 C C . SER A 1 354 ? 37.727 16.683 11.553 1.00 12.20 461 SER A C 1
ATOM 2749 O O . SER A 1 354 ? 36.987 16.009 10.828 1.00 12.37 461 SER A O 1
ATOM 2754 N N . GLY A 1 355 ? 37.264 17.534 12.460 1.00 8.32 462 GLY A N 1
ATOM 2755 C CA . GLY A 1 355 ? 35.844 17.695 12.699 1.00 8.70 462 GLY A CA 1
ATOM 2756 C C . GLY A 1 355 ? 35.114 18.560 11.688 1.00 7.60 462 GLY A C 1
ATOM 2757 O O . GLY A 1 355 ? 34.044 18.197 11.239 1.00 8.86 462 GLY A O 1
ATOM 2758 N N . ALA A 1 356 ? 35.697 19.695 11.340 1.00 8.83 463 ALA A N 1
ATOM 2759 C CA . ALA A 1 356 ? 35.021 20.662 10.476 1.00 8.65 463 ALA A CA 1
ATOM 2760 C C . ALA A 1 356 ? 36.018 21.435 9.632 1.00 10.32 463 ALA A C 1
ATOM 2761 O O . ALA A 1 356 ? 37.081 21.817 10.106 1.00 9.85 463 ALA A O 1
ATOM 2763 N N . TYR A 1 357 ? 35.642 21.669 8.376 1.00 9.07 464 TYR A N 1
ATOM 2764 C CA . TYR A 1 357 ? 36.450 22.384 7.420 1.00 9.46 464 TYR A CA 1
ATOM 2765 C C . TYR A 1 357 ? 35.506 23.327 6.715 1.00 8.68 464 TYR A C 1
ATOM 2766 O O . TYR A 1 357 ? 34.689 22.925 5.878 1.00 8.86 464 TYR A O 1
ATOM 2775 N N . LEU A 1 358 ? 35.607 24.586 7.069 1.00 7.97 465 LEU A N 1
ATOM 2776 C CA . LEU A 1 358 ? 34.584 25.565 6.741 1.00 8.30 465 LEU A CA 1
ATOM 2777 C C . LEU A 1 358 ? 35.197 26.713 5.952 1.00 8.58 465 LEU A C 1
ATOM 2778 O O . LEU A 1 358 ? 35.810 27.622 6.519 1.00 10.57 465 LEU A O 1
ATOM 2783 N N . LEU A 1 359 ? 35.032 26.661 4.630 1.00 7.83 466 LEU A N 1
ATOM 2784 C CA . LEU A 1 359 ? 35.523 27.712 3.743 1.00 7.54 466 LEU A CA 1
ATOM 2785 C C . LEU A 1 359 ? 34.423 28.753 3.529 1.00 8.25 466 LEU A C 1
ATOM 2786 O O . LEU A 1 359 ? 33.969 29.014 2.404 1.00 8.67 466 LEU A O 1
ATOM 2791 N N . THR A 1 360 ? 33.994 29.329 4.641 1.00 8.82 467 THR A N 1
ATOM 2792 C CA . THR A 1 360 ? 32.806 30.166 4.685 1.00 8.11 467 THR A CA 1
ATOM 2793 C C . THR A 1 360 ? 33.155 31.591 5.039 1.00 7.82 467 THR A C 1
ATOM 2794 O O . THR A 1 360 ? 34.195 31.877 5.595 1.00 9.91 467 THR A O 1
ATOM 2798 N N . HIS A 1 361 ? 32.237 32.477 4.704 1.00 9.83 468 HIS A N 1
ATOM 2799 C CA . HIS A 1 361 ? 32.440 33.898 4.735 1.00 10.72 468 HIS A CA 1
ATOM 2800 C C . HIS A 1 361 ? 31.137 34.565 5.162 1.00 7.28 468 HIS A C 1
ATOM 2801 O O . HIS A 1 361 ? 30.071 34.224 4.660 1.00 9.13 468 HIS A O 1
ATOM 2808 N N . GLU A 1 362 ? 31.226 35.518 6.095 1.00 8.38 469 GLU A N 1
ATOM 2809 C CA . GLU A 1 362 ? 30.041 36.210 6.636 1.00 10.27 469 GLU A CA 1
ATOM 2810 C C . GLU A 1 362 ? 28.946 35.220 7.018 1.00 7.65 469 GLU A C 1
ATOM 2811 O O . GLU A 1 362 ? 27.777 35.426 6.752 1.00 10.02 469 GLU A O 1
ATOM 2817 N N . SER A 1 363 ? 29.359 34.151 7.673 1.00 7.92 470 SER A N 1
ATOM 2818 C CA . SER A 1 363 ? 28.450 33.082 8.055 1.00 7.11 470 SER A CA 1
ATOM 2819 C C . SER A 1 363 ? 28.391 32.903 9.570 1.00 7.73 470 SER A C 1
ATOM 2820 O O . SER A 1 363 ? 29.279 33.336 10.300 1.00 9.82 470 SER A O 1
ATOM 2823 N N . VAL A 1 364 ? 27.302 32.271 10.013 1.00 8.19 471 VAL A N 1
ATOM 2824 C CA . VAL A 1 364 ? 26.986 32.141 11.418 1.00 7.23 471 VAL A CA 1
ATOM 2825 C C . VAL A 1 364 ? 26.816 30.659 11.763 1.00 5.74 471 VAL A C 1
ATOM 2826 O O . VAL A 1 364 ? 26.063 29.929 11.103 1.00 7.26 471 VAL A O 1
ATOM 2830 N N . PHE A 1 365 ? 27.539 30.216 12.787 1.00 7.28 472 PHE A N 1
ATOM 2831 C CA . PHE A 1 365 ? 27.520 28.852 13.291 1.00 6.80 472 PHE A CA 1
ATOM 2832 C C . PHE A 1 365 ? 27.037 28.876 14.741 1.00 7.30 472 PHE A C 1
ATOM 2833 O O . PHE A 1 365 ? 27.649 29.518 15.587 1.00 8.54 472 PHE A O 1
ATOM 2841 N N . THR A 1 366 ? 25.929 28.202 15.011 1.00 5.89 473 THR A N 1
ATOM 2842 C CA . THR A 1 366 ? 25.289 28.226 16.346 1.00 6.88 473 THR A CA 1
ATOM 2843 C C . THR A 1 366 ? 25.239 26.840 16.938 1.00 7.30 473 THR A C 1
ATOM 2844 O O . THR A 1 366 ? 24.758 25.919 16.297 1.00 7.84 473 THR A O 1
ATOM 2848 N N . ASN A 1 367 ? 25.749 26.677 18.161 1.00 7.84 474 ASN A N 1
ATOM 2849 C CA . ASN A 1 367 ? 25.676 25.401 18.891 1.00 8.86 474 ASN A CA 1
ATOM 2850 C C . ASN A 1 367 ? 26.369 24.246 18.160 1.00 7.95 474 ASN A C 1
ATOM 2851 O O . ASN A 1 367 ? 25.757 23.249 17.735 1.00 8.97 474 ASN A O 1
ATOM 2856 N N . ILE A 1 368 ? 27.661 24.432 17.978 1.00 8.86 475 ILE A N 1
ATOM 2857 C CA . ILE A 1 368 ? 28.497 23.470 17.303 1.00 7.96 475 ILE A CA 1
ATOM 2858 C C . ILE A 1 368 ? 29.263 22.680 18.365 1.00 9.46 475 ILE A C 1
ATOM 2859 O O . ILE A 1 368 ? 29.778 23.260 19.309 1.00 11.21 475 ILE A O 1
ATOM 2864 N N . ALA A 1 369 ? 29.367 21.368 18.186 1.00 8.01 476 ALA A N 1
ATOM 2865 C CA . ALA A 1 369 ? 30.162 20.514 19.063 1.00 6.19 476 ALA A CA 1
ATOM 2866 C C . ALA A 1 369 ? 31.123 19.714 18.191 1.00 6.45 476 ALA A C 1
ATOM 2867 O O . ALA A 1 369 ? 30.697 18.996 17.262 1.00 8.02 476 ALA A O 1
ATOM 2869 N N . ILE A 1 370 ? 32.416 19.872 18.477 1.00 7.71 477 ILE A N 1
ATOM 2870 C CA . ILE A 1 370 ? 33.490 19.170 17.806 1.00 6.54 477 ILE A CA 1
ATOM 2871 C C . ILE A 1 370 ? 34.282 18.450 18.890 1.00 7.95 477 ILE A C 1
ATOM 2872 O O . ILE A 1 370 ? 35.068 19.052 19.609 1.00 7.64 477 ILE A O 1
ATOM 2877 N N . ILE A 1 371 ? 34.052 17.153 19.028 1.00 6.65 478 ILE A N 1
ATOM 2878 C CA . ILE A 1 371 ? 34.452 16.407 20.215 1.00 8.40 478 ILE A CA 1
ATOM 2879 C C . ILE A 1 371 ? 35.343 15.231 19.834 1.00 8.93 478 ILE A C 1
ATOM 2880 O O . ILE A 1 371 ? 34.872 14.270 19.238 1.00 8.67 478 ILE A O 1
ATOM 2885 N N A ASP A 1 372 ? 36.616 15.271 20.208 0.70 7.05 479 ASP A N 1
ATOM 2886 N N B ASP A 1 372 ? 36.637 15.369 20.125 0.30 10.38 479 ASP A N 1
ATOM 2887 C CA A ASP A 1 372 ? 37.542 14.151 19.939 0.70 5.53 479 ASP A CA 1
ATOM 2888 C CA B ASP A 1 372 ? 37.665 14.378 19.776 0.30 11.96 479 ASP A CA 1
ATOM 2889 C C A ASP A 1 372 ? 37.638 13.838 18.428 0.70 6.20 479 ASP A C 1
ATOM 2890 C C B ASP A 1 372 ? 37.769 14.125 18.265 0.30 12.26 479 ASP A C 1
ATOM 2891 O O A ASP A 1 372 ? 37.305 12.751 17.952 0.70 6.13 479 ASP A O 1
ATOM 2892 O O B ASP A 1 372 ? 37.353 13.081 17.757 0.30 11.19 479 ASP A O 1
ATOM 2901 N N A THR A 1 373 ? 38.116 14.832 17.687 0.70 5.01 480 THR A N 1
ATOM 2902 N N B THR A 1 373 ? 38.338 15.095 17.557 0.30 12.43 480 THR A N 1
ATOM 2903 C CA A THR A 1 373 ? 38.385 14.686 16.257 0.70 4.32 480 THR A CA 1
ATOM 2904 C CA B THR A 1 373 ? 38.561 14.958 16.121 0.30 11.74 480 THR A CA 1
ATOM 2905 C C A THR A 1 373 ? 39.882 14.920 15.992 0.70 4.79 480 THR A C 1
ATOM 2906 C C B THR A 1 373 ? 40.020 15.197 15.742 0.30 12.09 480 THR A C 1
ATOM 2907 O O A THR A 1 373 ? 40.653 15.238 16.916 0.70 6.14 480 THR A O 1
ATOM 2908 O O B THR A 1 373 ? 40.796 15.774 16.507 0.30 9.77 480 THR A O 1
ATOM 2915 N N A ASN A 1 374 ? 40.289 14.753 14.730 0.70 7.81 481 ASN A N 1
ATOM 2916 N N B ASN A 1 374 ? 40.369 14.769 14.533 0.30 11.85 481 ASN A N 1
ATOM 2917 C CA A ASN A 1 374 ? 41.718 14.694 14.372 0.70 10.34 481 ASN A CA 1
ATOM 2918 C CA B ASN A 1 374 ? 41.733 14.862 14.031 0.30 12.34 481 ASN A CA 1
ATOM 2919 C C A ASN A 1 374 ? 42.489 13.732 15.289 0.70 10.50 481 ASN A C 1
ATOM 2920 C C B ASN A 1 374 ? 42.669 13.938 14.804 0.30 12.23 481 ASN A C 1
ATOM 2921 O O A ASN A 1 374 ? 43.623 14.011 15.677 0.70 11.34 481 ASN A O 1
ATOM 2922 O O B ASN A 1 374 ? 43.872 14.182 14.886 0.30 12.11 481 ASN A O 1
ATOM 2931 N N A THR A 1 375 ? 41.873 12.598 15.631 0.70 11.10 482 THR A N 1
ATOM 2932 N N B THR A 1 375 ? 42.119 12.859 15.351 0.30 12.23 482 THR A N 1
ATOM 2933 C CA A THR A 1 375 ? 42.466 11.687 16.606 0.70 10.87 482 THR A CA 1
ATOM 2934 C CA B THR A 1 375 ? 42.900 11.983 16.215 0.30 11.65 482 THR A CA 1
ATOM 2935 C C A THR A 1 375 ? 43.718 10.986 16.051 0.70 13.96 482 THR A C 1
ATOM 2936 C C B THR A 1 375 ? 44.063 11.346 15.454 0.30 9.68 482 THR A C 1
ATOM 2937 O O A THR A 1 375 ? 44.549 10.540 16.838 0.70 15.25 482 THR A O 1
ATOM 2938 O O B THR A 1 375 ? 44.956 10.776 16.067 0.30 10.83 482 THR A O 1
ATOM 2945 N N A LYS A 1 376 ? 43.847 10.897 14.727 0.70 14.92 483 LYS A N 1
ATOM 2946 N N B LYS A 1 376 ? 44.057 11.439 14.126 0.30 10.22 483 LYS A N 1
ATOM 2947 C CA A LYS A 1 376 ? 45.061 10.356 14.078 0.70 17.48 483 LYS A CA 1
ATOM 2948 C CA B LYS A 1 376 ? 45.158 10.881 13.328 0.30 10.37 483 LYS A CA 1
ATOM 2949 C C A LYS A 1 376 ? 46.118 11.409 13.712 0.70 18.53 483 LYS A C 1
ATOM 2950 C C B LYS A 1 376 ? 46.092 11.965 12.784 0.30 9.35 483 LYS A C 1
ATOM 2951 O O A LYS A 1 376 ? 47.198 11.045 13.249 0.70 16.50 483 LYS A O 1
ATOM 2952 O O B LYS A 1 376 ? 47.094 11.661 12.143 0.30 12.58 483 LYS A O 1
ATOM 2963 N N A ASP A 1 377 ? 45.810 12.691 13.906 0.70 19.69 484 ASP A N 1
ATOM 2964 N N B ASP A 1 377 ? 45.765 13.224 13.053 0.30 13.07 484 ASP A N 1
ATOM 2965 C CA A ASP A 1 377 ? 46.739 13.795 13.595 0.70 20.64 484 ASP A CA 1
ATOM 2966 C CA B ASP A 1 377 ? 46.625 14.363 12.696 0.30 14.24 484 ASP A CA 1
ATOM 2967 C C A ASP A 1 377 ? 47.161 13.912 12.122 0.70 20.04 484 ASP A C 1
ATOM 2968 C C B ASP A 1 377 ? 46.773 14.569 11.183 0.30 14.92 484 ASP A C 1
ATOM 2969 O O A ASP A 1 377 ? 48.302 14.299 11.818 0.70 20.29 484 ASP A O 1
ATOM 2970 O O B ASP A 1 377 ? 47.763 15.134 10.710 0.30 15.67 484 ASP A O 1
ATOM 2979 N N A PHE A 1 378 ? 46.258 13.609 11.201 0.70 22.04 485 PHE A N 1
ATOM 2980 N N B PHE A 1 378 ? 45.769 14.139 10.429 0.30 16.79 485 PHE A N 1
ATOM 2981 C CA A PHE A 1 378 ? 46.543 13.811 9.781 0.70 21.66 485 PHE A CA 1
ATOM 2982 C CA B PHE A 1 378 ? 45.784 14.311 8.981 0.30 17.47 485 PHE A CA 1
ATOM 2983 C C A PHE A 1 378 ? 46.311 15.263 9.366 0.70 23.56 485 PHE A C 1
ATOM 2984 C C B PHE A 1 378 ? 45.651 15.783 8.614 0.30 16.01 485 PHE A C 1
ATOM 2985 O O A PHE A 1 378 ? 46.743 15.679 8.290 0.70 24.95 485 PHE A O 1
ATOM 2986 O O B PHE A 1 378 ? 46.195 16.229 7.606 0.30 14.04 485 PHE A O 1
ATOM 3001 N N A GLN A 1 379 ? 45.628 16.037 10.210 0.70 22.14 486 GLN A N 1
ATOM 3002 N N B GLN A 1 379 ? 44.926 16.533 9.436 0.30 14.14 486 GLN A N 1
ATOM 3003 C CA A GLN A 1 379 ? 45.260 17.401 9.855 0.70 20.47 486 GLN A CA 1
ATOM 3004 C CA B GLN A 1 379 ? 44.700 17.952 9.172 0.30 14.28 486 GLN A CA 1
ATOM 3005 C C A GLN A 1 379 ? 45.852 18.420 10.836 0.70 18.15 486 GLN A C 1
ATOM 3006 C C B GLN A 1 379 ? 45.450 18.845 10.152 0.30 11.74 486 GLN A C 1
ATOM 3007 O O A GLN A 1 379 ? 46.240 18.091 11.969 0.70 16.57 486 GLN A O 1
ATOM 3008 O O B GLN A 1 379 ? 46.021 18.369 11.133 0.30 6.62 486 GLN A O 1
ATOM 3019 N N A ALA A 1 380 ? 45.915 19.665 10.375 0.70 17.44 487 ALA A N 1
ATOM 3020 N N B ALA A 1 380 ? 45.435 20.145 9.880 0.30 10.48 487 ALA A N 1
ATOM 3021 C CA A ALA A 1 380 ? 46.483 20.761 11.160 0.70 16.79 487 ALA A CA 1
ATOM 3022 C CA B ALA A 1 380 ? 46.149 21.110 10.702 0.30 11.83 487 ALA A CA 1
ATOM 3023 C C A ALA A 1 380 ? 45.564 21.239 12.288 0.70 14.71 487 ALA A C 1
ATOM 3024 C C B ALA A 1 380 ? 45.392 21.410 11.995 0.30 11.11 487 ALA A C 1
ATOM 3025 O O A ALA A 1 380 ? 46.002 21.984 13.159 0.70 13.97 487 ALA A O 1
ATOM 3026 O O B ALA A 1 380 ? 45.921 22.061 12.893 0.30 10.31 487 ALA A O 1
ATOM 3029 N N A ASN A 1 381 ? 44.299 20.827 12.266 0.70 12.86 488 ASN A N 1
ATOM 3030 N N B ASN A 1 381 ? 44.162 20.921 12.104 0.30 11.14 488 ASN A N 1
ATOM 3031 C CA A ASN A 1 381 ? 43.328 21.321 13.238 0.70 9.99 488 ASN A CA 1
ATOM 3032 C CA B ASN A 1 381 ? 43.330 21.282 13.245 0.30 10.24 488 ASN A CA 1
ATOM 3033 C C A ASN A 1 381 ? 42.133 20.382 13.409 0.70 7.29 488 ASN A C 1
ATOM 3034 C C B ASN A 1 381 ? 42.009 20.521 13.307 0.30 9.13 488 ASN A C 1
ATOM 3035 O O A ASN A 1 381 ? 42.027 19.392 12.701 0.70 8.08 488 ASN A O 1
ATOM 3036 O O B ASN A 1 381 ? 41.594 19.915 12.326 0.30 10.03 488 ASN A O 1
ATOM 3045 N N A GLN A 1 382 ? 41.275 20.687 14.377 0.70 7.01 489 GLN A N 1
ATOM 3046 N N B GLN A 1 382 ? 41.356 20.555 14.465 0.30 8.93 489 GLN A N 1
ATOM 3047 C CA A GLN A 1 382 ? 40.004 19.995 14.538 0.70 6.26 489 GLN A CA 1
ATOM 3048 C CA B GLN A 1 382 ? 40.042 19.937 14.609 0.30 9.58 489 GLN A CA 1
ATOM 3049 C C A GLN A 1 382 ? 38.835 20.728 13.875 0.70 6.97 489 GLN A C 1
ATOM 3050 C C B GLN A 1 382 ? 38.974 20.700 13.821 0.30 9.99 489 GLN A C 1
ATOM 3051 O O A GLN A 1 382 ? 37.934 20.091 13.326 0.70 8.10 489 GLN A O 1
ATOM 3052 O O B GLN A 1 382 ? 38.155 20.091 13.133 0.30 11.06 489 GLN A O 1
ATOM 3063 N N A ILE A 1 383 ? 38.846 22.053 13.953 0.70 5.89 490 ILE A N 1
ATOM 3064 N N B ILE A 1 383 ? 38.991 22.026 13.921 0.30 9.20 490 ILE A N 1
ATOM 3065 C CA A ILE A 1 383 ? 37.917 22.874 13.185 0.70 7.05 490 ILE A CA 1
ATOM 3066 C CA B ILE A 1 383 ? 38.009 22.859 13.231 0.30 9.64 490 ILE A CA 1
ATOM 3067 C C A ILE A 1 383 ? 38.699 24.042 12.585 0.70 8.88 490 ILE A C 1
ATOM 3068 C C B ILE A 1 383 ? 38.684 24.082 12.597 0.30 9.84 490 ILE A C 1
ATOM 3069 O O A ILE A 1 383 ? 39.509 24.687 13.267 0.70 7.44 490 ILE A O 1
ATOM 3070 O O B ILE A 1 383 ? 39.362 24.852 13.281 0.30 10.51 490 ILE A O 1
ATOM 3079 N N . TYR A 1 384 ? 38.501 24.238 11.287 1.00 8.65 491 TYR A N 1
ATOM 3080 C CA . TYR A 1 384 ? 39.067 25.356 10.525 1.00 8.53 491 TYR A CA 1
ATOM 3081 C C . TYR A 1 384 ? 37.955 26.195 9.917 1.00 7.62 491 TYR A C 1
ATOM 3082 O O . TYR A 1 384 ? 37.014 25.639 9.334 1.00 7.25 491 TYR A O 1
ATOM 3091 N N . ILE A 1 385 ? 38.062 27.526 10.051 1.00 6.95 492 ILE A N 1
ATOM 3092 C CA . ILE A 1 385 ? 37.213 28.467 9.336 1.00 7.66 492 ILE A CA 1
ATOM 3093 C C . ILE A 1 385 ? 38.108 29.496 8.635 1.00 8.75 492 ILE A C 1
ATOM 3094 O O . ILE A 1 385 ? 38.912 30.170 9.290 1.00 8.84 492 ILE A O 1
ATOM 3099 N N . SER A 1 386 ? 37.977 29.621 7.321 1.00 7.96 493 SER A N 1
ATOM 3100 C CA . SER A 1 386 ? 38.819 30.553 6.561 1.00 8.89 493 SER A CA 1
ATOM 3101 C C . SER A 1 386 ? 38.393 32.015 6.722 1.00 9.74 493 SER A C 1
ATOM 3102 O O . SER A 1 386 ? 39.207 32.847 7.067 1.00 8.39 493 SER A O 1
ATOM 3105 N N . GLY A 1 387 ? 37.116 32.305 6.493 1.00 7.47 494 GLY A N 1
ATOM 3106 C CA . GLY A 1 387 ? 36.621 33.668 6.411 1.00 8.75 494 GLY A CA 1
ATOM 3107 C C . GLY A 1 387 ? 36.126 34.317 7.678 1.00 8.66 494 GLY A C 1
ATOM 3108 O O . GLY A 1 387 ? 36.287 33.800 8.793 1.00 10.09 494 GLY A O 1
ATOM 3109 N N . ALA A 1 388 ? 35.469 35.457 7.506 1.00 8.49 495 ALA A N 1
ATOM 3110 C CA . ALA A 1 388 ? 35.025 36.250 8.651 1.00 8.98 495 ALA A CA 1
ATOM 3111 C C . ALA A 1 388 ? 33.629 35.818 9.083 1.00 10.06 495 ALA A C 1
ATOM 3112 O O . ALA A 1 388 ? 32.616 36.244 8.518 1.00 11.38 495 ALA A O 1
ATOM 3114 N N . CYS A 1 389 ? 33.612 34.949 10.080 1.00 9.24 496 CYS A N 1
ATOM 3115 C CA . CYS A 1 389 ? 32.390 34.274 10.509 1.00 8.31 496 CYS A CA 1
ATOM 3116 C C . CYS A 1 389 ? 32.178 34.472 12.010 1.00 8.85 496 CYS A C 1
ATOM 3117 O O . CYS A 1 389 ? 33.049 34.995 12.723 1.00 9.00 496 CYS A O 1
ATOM 3120 N N . ARG A 1 390 ? 30.970 34.128 12.453 1.00 8.43 497 ARG A N 1
ATOM 3121 C CA . ARG A 1 390 ? 30.612 34.154 13.853 1.00 8.53 497 ARG A CA 1
ATOM 3122 C C . ARG A 1 390 ? 30.297 32.741 14.325 1.00 10.01 497 ARG A C 1
ATOM 3123 O O . ARG A 1 390 ? 29.546 32.014 13.662 1.00 9.75 497 ARG A O 1
ATOM 3131 N N . VAL A 1 391 ? 30.879 32.354 15.455 1.00 8.09 498 VAL A N 1
ATOM 3132 C CA . VAL A 1 391 ? 30.562 31.093 16.106 1.00 7.00 498 VAL A CA 1
ATOM 3133 C C . VAL A 1 391 ? 29.982 31.402 17.479 1.00 7.20 498 VAL A C 1
ATOM 3134 O O . VAL A 1 391 ? 30.625 32.056 18.314 1.00 8.51 498 VAL A O 1
ATOM 3138 N N . ASN A 1 392 ? 28.743 30.958 17.677 1.00 7.82 499 ASN A N 1
ATOM 3139 C CA . ASN A 1 392 ? 28.025 31.182 18.940 1.00 8.40 499 ASN A CA 1
ATOM 3140 C C . ASN A 1 392 ? 27.717 29.826 19.582 1.00 7.15 499 ASN A C 1
ATOM 3141 O O . ASN A 1 392 ? 26.725 29.153 19.248 1.00 7.10 499 ASN A O 1
ATOM 3146 N N . GLY A 1 393 ? 28.608 29.402 20.470 1.00 7.17 500 GLY A N 1
ATOM 3147 C CA . GLY A 1 393 ? 28.515 28.085 21.098 1.00 7.40 500 GLY A CA 1
ATOM 3148 C C . GLY A 1 393 ? 29.388 27.068 20.389 1.00 6.51 500 GLY A C 1
ATOM 3149 O O . GLY A 1 393 ? 29.064 26.642 19.270 1.00 7.80 500 GLY A O 1
ATOM 3150 N N . LEU A 1 394 ? 30.519 26.714 21.005 1.00 8.02 501 LEU A N 1
ATOM 3151 C CA . LEU A 1 394 ? 31.454 25.748 20.429 1.00 7.90 501 LEU A CA 1
ATOM 3152 C C . LEU A 1 394 ? 31.987 24.839 21.517 1.00 7.71 501 LEU A C 1
ATOM 3153 O O . LEU A 1 394 ? 32.762 25.250 22.376 1.00 10.04 501 LEU A O 1
ATOM 3158 N N . ARG A 1 395 ? 31.598 23.579 21.483 1.00 7.94 502 ARG A N 1
ATOM 3159 C CA . ARG A 1 395 ? 32.103 22.611 22.439 1.00 7.74 502 ARG A CA 1
ATOM 3160 C C . ARG A 1 395 ? 33.324 21.940 21.846 1.00 6.83 502 ARG A C 1
ATOM 3161 O O . ARG A 1 395 ? 33.266 21.426 20.720 1.00 8.34 502 ARG A O 1
ATOM 3169 N N . LEU A 1 396 ? 34.427 21.963 22.600 1.00 7.32 503 LEU A N 1
ATOM 3170 C CA . LEU A 1 396 ? 35.665 21.343 22.184 1.00 7.46 503 LEU A CA 1
ATOM 3171 C C . LEU A 1 396 ? 36.183 20.433 23.274 1.00 6.37 503 LEU A C 1
ATOM 3172 O O . LEU A 1 396 ? 36.144 20.764 24.469 1.00 8.70 503 LEU A O 1
ATOM 3177 N N . ILE A 1 397 ? 36.712 19.308 22.821 1.00 6.13 504 ILE A N 1
ATOM 3178 C CA . ILE A 1 397 ? 37.460 18.311 23.596 1.00 9.31 504 ILE A CA 1
ATOM 3179 C C . ILE A 1 397 ? 36.524 17.355 24.337 1.00 10.98 504 ILE A C 1
ATOM 3180 O O . ILE A 1 397 ? 35.647 17.768 25.089 1.00 8.11 504 ILE A O 1
ATOM 3185 N N . GLY A 1 398 ? 36.716 16.063 24.106 1.00 11.01 505 GLY A N 1
ATOM 3186 C CA . GLY A 1 398 ? 36.048 15.023 24.863 1.00 9.41 505 GLY A CA 1
ATOM 3187 C C . GLY A 1 398 ? 37.026 14.491 25.886 1.00 12.09 505 GLY A C 1
ATOM 3188 O O . GLY A 1 398 ? 37.283 15.158 26.889 1.00 13.12 505 GLY A O 1
ATOM 3189 N N . ILE A 1 399 ? 37.592 13.328 25.603 1.00 11.21 506 ILE A N 1
ATOM 3190 C CA . ILE A 1 399 ? 38.506 12.657 26.503 1.00 9.88 506 ILE A CA 1
ATOM 3191 C C . ILE A 1 399 ? 39.867 12.367 25.868 1.00 11.22 506 ILE A C 1
ATOM 3192 O O . ILE A 1 399 ? 40.784 11.882 26.551 1.00 14.25 506 ILE A O 1
ATOM 3197 N N . ARG A 1 400 ? 40.025 12.677 24.589 1.00 11.86 507 ARG A N 1
ATOM 3198 C CA . ARG A 1 400 ? 41.270 12.360 23.902 1.00 15.44 507 ARG A CA 1
ATOM 3199 C C . ARG A 1 400 ? 42.297 13.464 24.119 1.00 19.74 507 ARG A C 1
ATOM 3200 O O . ARG A 1 400 ? 41.961 14.645 24.226 1.00 20.90 507 ARG A O 1
ATOM 3208 N N . SER A 1 401 ? 43.554 13.044 24.200 1.00 27.23 508 SER A N 1
ATOM 3209 C CA . SER A 1 401 ? 44.684 13.952 24.335 1.00 31.34 508 SER A CA 1
ATOM 3210 C C . SER A 1 401 ? 45.224 14.266 22.945 1.00 33.36 508 SER A C 1
ATOM 3211 O O . SER A 1 401 ? 44.998 13.523 21.993 1.00 30.43 508 SER A O 1
ATOM 3214 N N . THR A 1 402 ? 45.954 15.361 22.830 1.00 37.86 509 THR A N 1
ATOM 3215 C CA . THR A 1 402 ? 46.636 15.655 21.581 1.00 40.37 509 THR A CA 1
ATOM 3216 C C . THR A 1 402 ? 48.113 15.857 21.904 1.00 40.50 509 THR A C 1
ATOM 3217 O O . THR A 1 402 ? 48.466 16.582 22.844 1.00 39.94 509 THR A O 1
ATOM 3221 N N . ASP A 1 403 ? 48.961 15.172 21.140 1.00 40.97 510 ASP A N 1
ATOM 3222 C CA . ASP A 1 403 ? 50.375 15.039 21.465 1.00 39.61 510 ASP A CA 1
ATOM 3223 C C . ASP A 1 403 ? 51.188 16.202 20.927 1.00 39.20 510 ASP A C 1
ATOM 3224 O O . ASP A 1 403 ? 51.990 16.799 21.655 1.00 42.80 510 ASP A O 1
ATOM 3229 N N . GLY A 1 404 ? 50.980 16.515 19.650 1.00 33.99 511 GLY A N 1
ATOM 3230 C CA . GLY A 1 404 ? 51.810 17.490 18.954 1.00 29.77 511 GLY A CA 1
ATOM 3231 C C . GLY A 1 404 ? 51.352 18.920 19.130 1.00 26.07 511 GLY A C 1
ATOM 3232 O O . GLY A 1 404 ? 50.773 19.288 20.151 1.00 25.88 511 GLY A O 1
ATOM 3233 N N . GLN A 1 405 ? 51.604 19.726 18.107 1.00 23.36 512 GLN A N 1
ATOM 3234 C CA . GLN A 1 405 ? 51.369 21.163 18.170 1.00 22.21 512 GLN A CA 1
ATOM 3235 C C . GLN A 1 405 ? 50.167 21.624 17.354 1.00 19.03 512 GLN A C 1
ATOM 3236 O O . GLN A 1 405 ? 49.984 22.831 17.157 1.00 17.93 512 GLN A O 1
ATOM 3242 N N . SER A 1 406 ? 49.358 20.687 16.857 1.00 15.00 513 SER A N 1
ATOM 3243 C CA . SER A 1 406 ? 48.239 21.073 15.999 1.00 14.63 513 SER A CA 1
ATOM 3244 C C . SER A 1 406 ? 47.248 21.912 16.781 1.00 14.65 513 SER A C 1
ATOM 3245 O O . SER A 1 406 ? 47.042 21.692 17.969 1.00 13.12 513 SER A O 1
ATOM 3248 N N . LEU A 1 407 ? 46.655 22.883 16.106 1.00 12.14 514 LEU A N 1
ATOM 3249 C CA . LEU A 1 407 ? 45.620 23.722 16.711 1.00 13.33 514 LEU A CA 1
ATOM 3250 C C . LEU A 1 407 ? 44.319 22.943 16.895 1.00 11.89 514 LEU A C 1
ATOM 3251 O O . LEU A 1 407 ? 44.058 21.962 16.198 1.00 12.27 514 LEU A O 1
ATOM 3256 N N . THR A 1 408 ? 43.496 23.383 17.841 1.00 8.72 515 THR A N 1
ATOM 3257 C CA . THR A 1 408 ? 42.160 22.807 18.035 1.00 9.29 515 THR A CA 1
ATOM 3258 C C . THR A 1 408 ? 41.187 23.555 17.117 1.00 10.87 515 THR A C 1
ATOM 3259 O O . THR A 1 408 ? 40.568 22.945 16.253 1.00 10.18 515 THR A O 1
ATOM 3263 N N . ILE A 1 409 ? 41.071 24.870 17.302 1.00 10.07 516 ILE A N 1
ATOM 3264 C CA . ILE A 1 409 ? 40.330 25.719 16.385 1.00 9.63 516 ILE A CA 1
ATOM 3265 C C . ILE A 1 409 ? 41.304 26.720 15.726 1.00 8.86 516 ILE A C 1
ATOM 3266 O O . ILE A 1 409 ? 42.081 27.418 16.404 1.00 9.94 516 ILE A O 1
ATOM 3271 N N . ASP A 1 410 ? 41.303 26.731 14.398 1.00 8.32 517 ASP A N 1
ATOM 3272 C CA . ASP A 1 410 ? 41.976 27.772 13.626 1.00 9.77 517 ASP A CA 1
ATOM 3273 C C . ASP A 1 410 ? 40.949 28.503 12.793 1.00 8.49 517 ASP A C 1
ATOM 3274 O O . ASP A 1 410 ? 40.492 28.021 11.759 1.00 9.23 517 ASP A O 1
ATOM 3279 N N . ALA A 1 411 ? 40.545 29.657 13.288 1.00 9.07 518 ALA A N 1
ATOM 3280 C CA . ALA A 1 411 ? 39.486 30.451 12.679 1.00 9.36 518 ALA A CA 1
ATOM 3281 C C . ALA A 1 411 ? 39.918 31.897 12.782 1.00 9.31 518 ALA A C 1
ATOM 3282 O O . ALA A 1 411 ? 39.323 32.693 13.528 1.00 8.00 518 ALA A O 1
ATOM 3284 N N . PRO A 1 412 ? 40.985 32.247 12.043 1.00 9.18 519 PRO A N 1
ATOM 3285 C CA . PRO A 1 412 ? 41.683 33.504 12.305 1.00 7.85 519 PRO A CA 1
ATOM 3286 C C . PRO A 1 412 ? 40.904 34.786 12.025 1.00 9.86 519 PRO A C 1
ATOM 3287 O O . PRO A 1 412 ? 41.297 35.836 12.524 1.00 9.94 519 PRO A O 1
ATOM 3291 N N . ASN A 1 413 ? 39.845 34.716 11.221 1.00 8.67 520 ASN A N 1
ATOM 3292 C CA . ASN A 1 413 ? 39.014 35.877 10.919 1.00 9.89 520 ASN A CA 1
ATOM 3293 C C . ASN A 1 413 ? 37.690 35.846 11.630 1.00 10.48 520 ASN A C 1
ATOM 3294 O O . ASN A 1 413 ? 36.878 36.730 11.436 1.00 10.41 520 ASN A O 1
ATOM 3299 N N . SER A 1 414 ? 37.479 34.843 12.481 1.00 9.55 521 SER A N 1
ATOM 3300 C CA . SER A 1 414 ? 36.188 34.668 13.144 1.00 9.30 521 SER A CA 1
ATOM 3301 C C . SER A 1 414 ? 36.110 35.204 14.580 1.00 7.57 521 SER A C 1
ATOM 3302 O O . SER A 1 414 ? 37.090 35.188 15.340 1.00 8.09 521 SER A O 1
ATOM 3305 N N . THR A 1 415 ? 34.895 35.627 14.948 1.00 7.82 522 THR A N 1
ATOM 3306 C CA . THR A 1 415 ? 34.569 36.055 16.296 1.00 7.49 522 THR A CA 1
ATOM 3307 C C . THR A 1 415 ? 33.717 34.966 16.949 1.00 7.31 522 THR A C 1
ATOM 3308 O O . THR A 1 415 ? 32.667 34.539 16.409 1.00 9.53 522 THR A O 1
ATOM 3312 N N . VAL A 1 416 ? 34.199 34.496 18.093 1.00 6.55 523 VAL A N 1
ATOM 3313 C CA . VAL A 1 416 ? 33.689 33.307 18.765 1.00 7.09 523 VAL A CA 1
ATOM 3314 C C . VAL A 1 416 ? 33.301 33.650 20.211 1.00 6.64 523 VAL A C 1
ATOM 3315 O O . VAL A 1 416 ? 33.928 34.479 20.862 1.00 7.92 523 VAL A O 1
ATOM 3319 N N . SER A 1 417 ? 32.237 33.019 20.691 1.00 7.31 524 SER A N 1
ATOM 3320 C CA . SER A 1 417 ? 31.777 33.119 22.069 1.00 6.92 524 SER A CA 1
ATOM 3321 C C . SER A 1 417 ? 31.282 31.751 22.493 1.00 9.21 524 SER A C 1
ATOM 3322 O O . SER A 1 417 ? 30.810 30.993 21.660 1.00 8.44 524 SER A O 1
ATOM 3327 N N . GLY A 1 418 ? 31.367 31.434 23.780 1.00 8.75 525 GLY A N 1
ATOM 3328 C CA . GLY A 1 418 ? 30.735 30.215 24.280 1.00 7.80 525 GLY A CA 1
ATOM 3329 C C . GLY A 1 418 ? 31.482 28.920 24.058 1.00 8.53 525 GLY A C 1
ATOM 3330 O O . GLY A 1 418 ? 30.849 27.880 23.796 1.00 8.14 525 GLY A O 1
ATOM 3331 N N . ILE A 1 419 ? 32.811 28.960 24.159 1.00 8.34 526 ILE A N 1
ATOM 3332 C CA . ILE A 1 419 ? 33.592 27.722 24.155 1.00 7.52 526 ILE A CA 1
ATOM 3333 C C . ILE A 1 419 ? 33.417 27.025 25.497 1.00 10.74 526 ILE A C 1
ATOM 3334 O O . ILE A 1 419 ? 33.484 27.658 26.569 1.00 11.58 526 ILE A O 1
ATOM 3339 N N . THR A 1 420 ? 33.139 25.720 25.434 1.00 8.53 527 THR A N 1
ATOM 3340 C CA . THR A 1 420 ? 33.144 24.849 26.601 1.00 8.25 527 THR A CA 1
ATOM 3341 C C . THR A 1 420 ? 34.036 23.640 26.322 1.00 7.91 527 THR A C 1
ATOM 3342 O O . THR A 1 420 ? 34.176 23.182 25.181 1.00 8.60 527 THR A O 1
ATOM 3346 N N . GLY A 1 421 ? 34.647 23.137 27.376 1.00 7.83 528 GLY A N 1
ATOM 3347 C CA . GLY A 1 421 ? 35.512 21.978 27.276 1.00 7.97 528 GLY A CA 1
ATOM 3348 C C . GLY A 1 421 ? 36.915 22.219 27.777 1.00 8.56 528 GLY A C 1
ATOM 3349 O O . GLY A 1 421 ? 37.359 23.359 27.973 1.00 10.51 528 GLY A O 1
ATOM 3350 N N . MET A 1 422 ? 37.634 21.123 27.950 1.00 7.87 529 MET A N 1
ATOM 3351 C CA . MET A 1 422 ? 39.001 21.144 28.449 1.00 9.36 529 MET A CA 1
ATOM 3352 C C . MET A 1 422 ? 39.992 21.421 27.334 1.00 11.06 529 MET A C 1
ATOM 3353 O O . MET A 1 422 ? 40.967 20.689 27.147 1.00 10.97 529 MET A O 1
ATOM 3358 N N . VAL A 1 423 ? 39.752 22.516 26.617 1.00 10.36 530 VAL A N 1
ATOM 3359 C CA . VAL A 1 423 ? 40.623 22.931 25.520 1.00 11.45 530 VAL A CA 1
ATOM 3360 C C . VAL A 1 423 ? 41.936 23.496 26.101 1.00 10.79 530 VAL A C 1
ATOM 3361 O O . VAL A 1 423 ? 41.944 24.096 27.185 1.00 12.56 530 VAL A O 1
ATOM 3365 N N . ASP A 1 424 ? 43.046 23.208 25.421 1.00 9.77 531 ASP A N 1
ATOM 3366 C CA . ASP A 1 424 ? 44.336 23.819 25.698 1.00 10.44 531 ASP A CA 1
ATOM 3367 C C . ASP A 1 424 ? 44.270 25.189 25.060 1.00 9.99 531 ASP A C 1
ATOM 3368 O O . ASP A 1 424 ? 44.160 25.286 23.845 1.00 9.77 531 ASP A O 1
ATOM 3373 N N . PRO A 1 425 ? 44.313 26.267 25.866 1.00 9.16 532 PRO A N 1
ATOM 3374 C CA . PRO A 1 425 ? 44.120 27.610 25.316 1.00 11.06 532 PRO A CA 1
ATOM 3375 C C . PRO A 1 425 ? 45.176 27.996 24.275 1.00 9.77 532 PRO A C 1
ATOM 3376 O O . PRO A 1 425 ? 44.878 28.803 23.392 1.00 9.45 532 PRO A O 1
ATOM 3380 N N . SER A 1 426 ? 46.378 27.418 24.340 1.00 9.64 533 SER A N 1
ATOM 3381 C CA . SER A 1 426 ? 47.380 27.670 23.324 1.00 11.29 533 SER A CA 1
ATOM 3382 C C . SER A 1 426 ? 46.955 27.151 21.952 1.00 9.38 533 SER A C 1
ATOM 3383 O O . SER A 1 426 ? 47.527 27.554 20.943 1.00 12.39 533 SER A O 1
ATOM 3386 N N . ARG A 1 427 ? 45.943 26.286 21.895 1.00 8.50 534 ARG A N 1
ATOM 3387 C CA . ARG A 1 427 ? 45.493 25.692 20.624 1.00 8.18 534 ARG A CA 1
ATOM 3388 C C . ARG A 1 427 ? 44.214 26.333 20.080 1.00 9.82 534 ARG A C 1
ATOM 3389 O O . ARG A 1 427 ? 43.559 25.791 19.185 1.00 8.61 534 ARG A O 1
ATOM 3403 N N . ILE A 1 428 ? 43.885 27.505 20.610 1.00 8.95 535 ILE A N 1
ATOM 3404 C CA . ILE A 1 428 ? 42.800 28.336 20.122 1.00 6.95 535 ILE A CA 1
ATOM 3405 C C . ILE A 1 428 ? 43.400 29.488 19.316 1.00 6.77 535 ILE A C 1
ATOM 3406 O O . ILE A 1 428 ? 44.279 30.215 19.808 1.00 9.22 535 ILE A O 1
ATOM 3411 N N . ASN A 1 429 ? 42.945 29.635 18.078 1.00 7.79 536 ASN A N 1
ATOM 3412 C CA . ASN A 1 429 ? 43.300 30.795 17.260 1.00 8.48 536 ASN A CA 1
ATOM 3413 C C . ASN A 1 429 ? 42.049 31.348 16.600 1.00 7.86 536 ASN A C 1
ATOM 3414 O O . ASN A 1 429 ? 41.462 30.721 15.698 1.00 9.18 536 ASN A O 1
ATOM 3419 N N . VAL A 1 430 ? 41.631 32.513 17.077 1.00 6.57 537 VAL A N 1
ATOM 3420 C CA . VAL A 1 430 ? 40.445 33.215 16.558 1.00 7.96 537 VAL A CA 1
ATOM 3421 C C . VAL A 1 430 ? 40.798 34.701 16.416 1.00 7.85 537 VAL A C 1
ATOM 3422 O O . VAL A 1 430 ? 41.796 35.160 16.965 1.00 8.65 537 VAL A O 1
ATOM 3426 N N . ALA A 1 431 ? 39.968 35.471 15.729 1.00 8.51 538 ALA A N 1
ATOM 3427 C CA . ALA A 1 431 ? 40.146 36.914 15.648 1.00 8.03 538 ALA A CA 1
ATOM 3428 C C . ALA A 1 431 ? 39.758 37.625 16.955 1.00 8.88 538 ALA A C 1
ATOM 3429 O O . ALA A 1 431 ? 40.402 38.603 17.367 1.00 9.22 538 ALA A O 1
ATOM 3431 N N . ASN A 1 432 ? 38.685 37.142 17.588 1.00 7.76 539 ASN A N 1
ATOM 3432 C CA . ASN A 1 432 ? 38.163 37.723 18.814 1.00 7.62 539 ASN A CA 1
ATOM 3433 C C . ASN A 1 432 ? 37.387 36.645 19.552 1.00 6.95 539 ASN A C 1
ATOM 3434 O O . ASN A 1 432 ? 36.619 35.894 18.936 1.00 8.76 539 ASN A O 1
ATOM 3439 N N . LEU A 1 433 ? 37.606 36.556 20.864 1.00 8.53 540 LEU A N 1
ATOM 3440 C CA . LEU A 1 433 ? 36.886 35.648 21.748 1.00 7.52 540 LEU A CA 1
ATOM 3441 C C . LEU A 1 433 ? 36.318 36.442 22.925 1.00 8.14 540 LEU A C 1
ATOM 3442 O O . LEU A 1 433 ? 37.055 37.187 23.567 1.00 9.89 540 LEU A O 1
ATOM 3447 N N . ALA A 1 434 ? 35.027 36.295 23.219 1.00 9.45 541 ALA A N 1
ATOM 3448 C CA . ALA A 1 434 ? 34.409 37.121 24.254 1.00 8.09 541 ALA A CA 1
ATOM 3449 C C . ALA A 1 434 ? 33.153 36.505 24.833 1.00 9.56 541 ALA A C 1
ATOM 3450 O O . ALA A 1 434 ? 32.383 35.880 24.130 1.00 9.46 541 ALA A O 1
ATOM 3452 N N . GLU A 1 435 ? 32.976 36.710 26.137 1.00 8.47 542 GLU A N 1
ATOM 3453 C CA . GLU A 1 435 ? 31.743 36.410 26.856 1.00 8.86 542 GLU A CA 1
ATOM 3454 C C . GLU A 1 435 ? 31.228 37.737 27.385 1.00 9.52 542 GLU A C 1
ATOM 3455 O O . GLU A 1 435 ? 31.511 38.124 28.519 1.00 11.81 542 GLU A O 1
ATOM 3461 N N . GLU A 1 436 ? 30.476 38.457 26.557 1.00 8.75 543 GLU A N 1
ATOM 3462 C CA . GLU A 1 436 ? 30.041 39.820 26.894 1.00 7.60 543 GLU A CA 1
ATOM 3463 C C . GLU A 1 436 ? 28.917 39.878 27.919 1.00 8.85 543 GLU A C 1
ATOM 3464 O O . GLU A 1 436 ? 28.759 40.900 28.622 1.00 9.65 543 GLU A O 1
ATOM 3474 N N . GLY A 1 437 ? 28.128 38.808 27.972 1.00 8.50 544 GLY A N 1
ATOM 3475 C CA . GLY A 1 437 ? 26.857 38.769 28.697 1.00 9.56 544 GLY A CA 1
ATOM 3476 C C . GLY A 1 437 ? 26.716 37.753 29.807 1.00 8.43 544 GLY A C 1
ATOM 3477 O O . GLY A 1 437 ? 25.622 37.215 30.047 1.00 9.49 544 GLY A O 1
ATOM 3478 N N . LEU A 1 438 ? 27.789 37.486 30.540 1.00 7.48 545 LEU A N 1
ATOM 3479 C CA . LEU A 1 438 ? 27.697 36.626 31.698 1.00 7.77 545 LEU A CA 1
ATOM 3480 C C . LEU A 1 438 ? 27.094 37.402 32.861 1.00 7.99 545 LEU A C 1
ATOM 3481 O O . LEU A 1 438 ? 27.091 38.646 32.860 1.00 7.58 545 LEU A O 1
ATOM 3486 N N . GLY A 1 439 ? 26.524 36.677 33.816 1.00 8.80 546 GLY A N 1
ATOM 3487 C CA . GLY A 1 439 ? 26.008 37.270 35.043 1.00 9.04 546 GLY A CA 1
ATOM 3488 C C . GLY A 1 439 ? 27.092 37.390 36.100 1.00 8.65 546 GLY A C 1
ATOM 3489 O O . GLY A 1 439 ? 28.275 37.353 35.784 1.00 8.99 546 GLY A O 1
ATOM 3490 N N . ASN A 1 440 ? 26.687 37.498 37.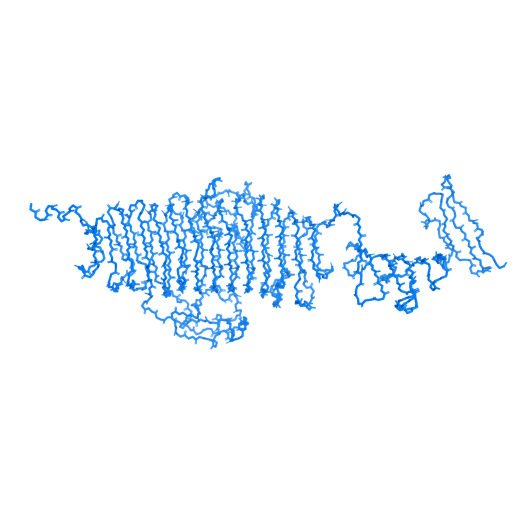362 1.00 7.74 547 ASN A N 1
ATOM 3491 C CA . ASN A 1 440 ? 27.630 37.339 38.497 1.00 6.93 547 ASN A CA 1
ATOM 3492 C C . ASN A 1 440 ? 28.230 35.953 38.391 1.00 8.68 547 ASN A C 1
ATOM 3493 O O . ASN A 1 440 ? 27.524 35.000 38.075 1.00 9.65 547 ASN A O 1
ATOM 3498 N N . ILE A 1 441 ? 29.514 35.831 38.689 1.00 7.97 548 ILE A N 1
ATOM 3499 C CA . ILE A 1 441 ? 30.279 34.601 38.382 1.00 8.42 548 ILE A CA 1
ATOM 3500 C C . ILE A 1 441 ? 30.853 33.990 39.641 1.00 8.55 548 ILE A C 1
ATOM 3501 O O . ILE A 1 441 ? 31.237 34.696 40.573 1.00 9.22 548 ILE A O 1
ATOM 3506 N N . ARG A 1 442 ? 30.942 32.673 39.656 1.00 8.93 549 ARG A N 1
ATOM 3507 C CA . ARG A 1 442 ? 31.724 31.958 40.648 1.00 8.64 549 ARG A CA 1
ATOM 3508 C C . ARG A 1 442 ? 32.593 30.921 39.962 1.00 9.61 549 ARG A C 1
ATOM 3509 O O . ARG A 1 442 ? 32.101 30.126 39.170 1.00 9.88 549 ARG A O 1
ATOM 3517 N N . ALA A 1 443 ? 33.878 30.951 40.301 1.00 9.45 550 ALA A N 1
ATOM 3518 C CA . ALA A 1 443 ? 34.875 29.967 39.913 1.00 8.65 550 ALA A CA 1
ATOM 3519 C C . ALA A 1 443 ? 35.009 28.914 41.034 1.00 8.54 550 ALA A C 1
ATOM 3520 O O . ALA A 1 443 ? 35.493 29.220 42.138 1.00 9.31 550 ALA A O 1
ATOM 3522 N N . ASN A 1 444 ? 34.577 27.679 40.752 1.00 7.74 551 ASN A N 1
ATOM 3523 C CA . ASN A 1 444 ? 34.578 26.570 41.700 1.00 7.12 551 ASN A CA 1
ATOM 3524 C C . ASN A 1 444 ? 35.718 25.618 41.404 1.00 9.12 551 ASN A C 1
ATOM 3525 O O . ASN A 1 444 ? 35.776 25.045 40.300 1.00 10.69 551 ASN A O 1
ATOM 3530 N N . SER A 1 445 ? 36.644 25.472 42.350 1.00 7.75 552 SER A N 1
ATOM 3531 C CA . SER A 1 445 ? 37.823 24.662 42.127 1.00 8.02 552 SER A CA 1
ATOM 3532 C C . SER A 1 445 ? 37.765 23.352 42.918 1.00 8.65 552 SER A C 1
ATOM 3533 O O . SER A 1 445 ? 37.531 23.338 44.128 1.00 8.91 552 SER A O 1
ATOM 3536 N N . PHE A 1 446 ? 37.995 22.260 42.201 1.00 8.25 553 PHE A N 1
ATOM 3537 C CA . PHE A 1 446 ? 37.991 20.906 42.743 1.00 8.23 553 PHE A CA 1
ATOM 3538 C C . PHE A 1 446 ? 39.349 20.256 42.473 1.00 9.76 553 PHE A C 1
ATOM 3539 O O . PHE A 1 446 ? 39.893 20.375 41.374 1.00 14.59 553 PHE A O 1
ATOM 3547 N N . GLY A 1 447 ? 39.867 19.543 43.464 1.00 10.77 554 GLY A N 1
ATOM 3548 C CA . GLY A 1 447 ? 41.131 18.816 43.324 1.00 13.13 554 GLY A CA 1
ATOM 3549 C C . GLY A 1 447 ? 42.385 19.666 43.404 1.00 15.79 554 GLY A C 1
ATOM 3550 O O . GLY A 1 447 ? 43.468 19.198 43.037 1.00 15.57 554 GLY A O 1
ATOM 3551 N N . TYR A 1 448 ? 42.234 20.900 43.888 1.00 12.13 555 TYR A N 1
ATOM 3552 C CA . TYR A 1 448 ? 43.346 21.824 44.094 1.00 13.79 555 TYR A CA 1
ATOM 3553 C C . TYR A 1 448 ? 43.214 22.540 45.430 1.00 12.61 555 TYR A C 1
ATOM 3554 O O . TYR A 1 448 ? 42.130 22.629 46.003 1.00 13.49 555 TYR A O 1
ATOM 3563 N N . ASP A 1 449 ? 44.338 23.074 45.907 1.00 11.23 556 ASP A N 1
ATOM 3564 C CA . ASP A 1 449 ? 44.364 23.912 47.104 1.00 11.88 556 ASP A CA 1
ATOM 3565 C C . ASP A 1 449 ? 44.096 25.376 46.790 1.00 11.82 556 ASP A C 1
ATOM 3566 O O . ASP A 1 449 ? 44.231 26.235 47.672 1.00 11.84 556 ASP A O 1
ATOM 3571 N N . SER A 1 450 ? 43.738 25.668 45.544 1.00 9.86 557 SER A N 1
ATOM 3572 C CA . SER A 1 450 ? 43.477 27.024 45.108 1.00 12.22 557 SER A CA 1
ATOM 3573 C C . SER A 1 450 ? 42.433 27.043 44.003 1.00 11.00 557 SER A C 1
ATOM 3574 O O . SER A 1 450 ? 42.119 26.022 43.408 1.00 12.08 557 SER A O 1
ATOM 3577 N N . ALA A 1 451 ? 41.852 28.216 43.824 1.00 9.92 558 ALA A N 1
ATOM 3578 C CA . ALA A 1 451 ? 40.944 28.512 42.733 1.00 7.38 558 ALA A CA 1
ATOM 3579 C C . ALA A 1 451 ? 41.558 29.665 41.986 1.00 10.03 558 ALA A C 1
ATOM 3580 O O . ALA A 1 451 ? 42.305 30.462 42.566 1.00 11.21 558 ALA A O 1
ATOM 3582 N N . ALA A 1 452 ? 41.264 29.755 40.696 1.00 8.49 559 ALA A N 1
ATOM 3583 C CA . ALA A 1 452 ? 41.940 30.702 39.819 1.00 10.38 559 ALA A CA 1
ATOM 3584 C C . ALA A 1 452 ? 41.017 31.301 38.780 1.00 11.87 559 ALA A C 1
ATOM 3585 O O . ALA A 1 452 ? 40.138 30.629 38.202 1.00 11.41 559 ALA A O 1
ATOM 3587 N N . ILE A 1 453 ? 41.246 32.582 38.543 1.00 10.72 560 ILE A N 1
ATOM 3588 C CA . ILE A 1 453 ? 40.692 33.292 37.397 1.00 11.35 560 ILE A CA 1
ATOM 3589 C C . ILE A 1 453 ? 41.906 33.900 36.684 1.00 10.07 560 ILE A C 1
ATOM 3590 O O . ILE A 1 453 ? 42.545 34.830 37.184 1.00 13.22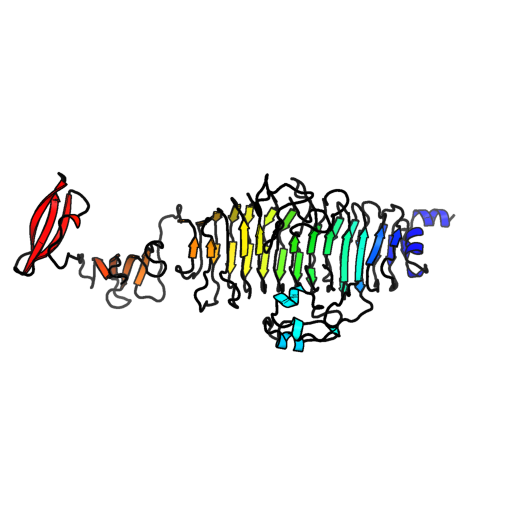 560 ILE A O 1
ATOM 3595 N N . LYS A 1 454 ? 42.266 33.312 35.549 1.00 8.46 561 LYS A N 1
ATOM 3596 C CA . LYS A 1 454 ? 43.484 33.646 34.819 1.00 9.84 561 LYS A CA 1
ATOM 3597 C C . LYS A 1 454 ? 43.200 34.521 33.613 1.00 9.44 561 LYS A C 1
ATOM 3598 O O . LYS A 1 454 ? 42.087 34.496 33.066 1.00 8.90 561 LYS A O 1
ATOM 3604 N N . LEU A 1 455 ? 44.203 35.306 33.229 1.00 9.26 562 LEU A N 1
ATOM 3605 C CA . LEU A 1 455 ? 44.153 36.121 32.025 1.00 8.22 562 LEU A CA 1
ATOM 3606 C C . LEU A 1 455 ? 45.313 35.760 31.107 1.00 8.91 562 LEU A C 1
ATOM 3607 O O . LEU A 1 455 ? 46.432 35.536 31.568 1.00 9.12 562 LEU A O 1
ATOM 3612 N N . ARG A 1 456 ? 45.016 35.671 29.812 1.00 8.15 563 ARG A N 1
ATOM 3613 C CA . ARG A 1 456 ? 46.030 35.346 28.788 1.00 8.01 563 ARG A CA 1
ATOM 3614 C C . ARG A 1 456 ? 45.835 36.257 27.566 1.00 7.73 563 ARG A C 1
ATOM 3615 O O . ARG A 1 456 ? 44.772 36.281 26.930 1.00 9.04 563 ARG A O 1
ATOM 3623 N N . ILE A 1 457 ? 46.864 37.050 27.276 1.00 9.00 564 ILE A N 1
ATOM 3624 C CA . ILE A 1 457 ? 46.907 37.959 26.125 1.00 8.42 564 ILE A CA 1
ATOM 3625 C C . ILE A 1 457 ? 47.636 37.201 25.015 1.00 9.52 564 ILE A C 1
ATOM 3626 O O . ILE A 1 457 ? 48.859 37.075 25.053 1.00 8.77 564 ILE A O 1
ATOM 3631 N N . HIS A 1 458 ? 46.897 36.681 24.038 1.00 8.86 565 HIS A N 1
ATOM 3632 C CA . HIS A 1 458 ? 47.532 35.846 23.017 1.00 8.82 565 HIS A CA 1
ATOM 3633 C C . HIS A 1 458 ? 48.586 36.569 22.168 1.00 9.44 565 HIS A C 1
ATOM 3634 O O . HIS A 1 458 ? 49.532 35.940 21.733 1.00 10.94 565 HIS A O 1
ATOM 3641 N N . LYS A 1 459 ? 48.453 37.885 22.013 1.00 9.13 566 LYS A N 1
ATOM 3642 C CA . LYS A 1 459 ? 49.484 38.677 21.333 1.00 9.75 566 LYS A CA 1
ATOM 3643 C C . LYS A 1 459 ? 50.823 38.603 22.076 1.00 10.57 566 LYS A C 1
ATOM 3644 O O . LYS A 1 459 ? 51.902 38.555 21.436 1.00 11.99 566 LYS A O 1
ATOM 3650 N N . LEU A 1 460 ? 50.773 38.595 23.407 1.00 8.79 567 LEU A N 1
ATOM 3651 C CA . LEU A 1 460 ? 51.967 38.455 24.232 1.00 10.52 567 LEU A CA 1
ATOM 3652 C C . LEU A 1 460 ? 52.502 37.035 24.264 1.00 10.35 567 LEU A C 1
ATOM 3653 O O . LEU A 1 460 ? 53.699 36.813 24.072 1.00 10.29 567 LEU A O 1
ATOM 3658 N N . SER A 1 461 ? 51.632 36.066 24.537 1.00 8.61 568 SER A N 1
ATOM 3659 C CA . SER A 1 461 ? 52.005 34.671 24.596 1.00 9.72 568 SER A CA 1
ATOM 3660 C C . SER A 1 461 ? 50.753 33.816 24.505 1.00 10.86 568 SER A C 1
ATOM 3661 O O . SER A 1 461 ? 49.785 34.048 25.220 1.00 9.17 568 SER A O 1
ATOM 3664 N N . LYS A 1 462 ? 50.779 32.817 23.642 1.00 10.43 569 LYS A N 1
ATOM 3665 C CA . LYS A 1 462 ? 49.671 31.867 23.569 1.00 10.71 569 LYS A CA 1
ATOM 3666 C C . LYS A 1 462 ? 49.775 30.762 24.614 1.00 8.80 569 LYS A C 1
ATOM 3667 O O . LYS A 1 462 ? 48.816 30.016 24.838 1.00 9.24 569 LYS A O 1
ATOM 3673 N N . THR A 1 463 ? 50.942 30.659 25.250 1.00 10.61 570 THR A N 1
ATOM 3674 C CA . THR A 1 463 ? 51.251 29.536 26.118 1.00 10.57 570 THR A CA 1
ATOM 3675 C C . THR A 1 463 ? 51.333 29.854 27.612 1.00 9.06 570 THR A C 1
ATOM 3676 O O . THR A 1 463 ? 51.279 28.944 28.432 1.00 11.62 570 THR A O 1
ATOM 3680 N N . LEU A 1 464 ? 51.416 31.131 27.952 1.00 10.82 571 LEU A N 1
ATOM 3681 C CA . LEU A 1 464 ? 51.632 31.570 29.317 1.00 10.80 571 LEU A CA 1
ATOM 3682 C C . LEU A 1 464 ? 50.559 32.587 29.694 1.00 8.29 571 LEU A C 1
ATOM 3683 O O . LEU A 1 464 ? 50.295 33.527 28.950 1.00 10.89 571 LEU A O 1
ATOM 3688 N N . ASP A 1 465 ? 49.967 32.394 30.862 1.00 9.84 572 ASP A N 1
ATOM 3689 C CA . ASP A 1 465 ? 49.043 33.367 31.422 1.00 9.39 572 ASP A CA 1
ATOM 3690 C C . ASP A 1 465 ? 49.795 34.609 31.848 1.00 10.88 572 ASP A C 1
ATOM 3691 O O . ASP A 1 465 ? 50.886 34.516 32.433 1.00 12.08 572 ASP A O 1
ATOM 3696 N N . SER A 1 466 ? 49.207 35.769 31.570 1.00 10.20 573 SER A N 1
ATOM 3697 C CA . SER A 1 466 ? 49.857 37.047 31.774 1.00 10.37 573 SER A CA 1
ATOM 3698 C C . SER A 1 466 ? 49.548 37.641 33.151 1.00 11.03 573 SER A C 1
ATOM 3699 O O . SER A 1 466 ? 50.278 38.490 33.651 1.00 9.96 573 SER A O 1
ATOM 3702 N N . GLY A 1 467 ? 48.474 37.174 33.762 1.00 10.37 574 GLY A N 1
ATOM 3703 C CA . GLY A 1 467 ? 48.108 37.591 35.119 1.00 11.20 574 GLY A CA 1
ATOM 3704 C C . GLY A 1 467 ? 47.044 36.669 35.663 1.00 11.94 574 GLY A C 1
ATOM 3705 O O . GLY A 1 467 ? 46.476 35.872 34.910 1.00 11.80 574 GLY A O 1
ATOM 3706 N N . ALA A 1 468 ? 46.779 36.768 36.962 1.00 11.25 575 ALA A N 1
ATOM 3707 C CA . ALA A 1 468 ? 45.811 35.892 37.622 1.00 11.39 575 ALA A CA 1
ATOM 3708 C C . ALA A 1 468 ? 45.275 36.524 38.886 1.00 13.15 575 ALA A C 1
ATOM 3709 O O . ALA A 1 468 ? 45.935 37.373 39.522 1.00 11.37 575 ALA A O 1
ATOM 3711 N N . LEU A 1 469 ? 44.065 36.098 39.225 1.00 11.03 576 LEU A N 1
ATOM 3712 C CA . LEU A 1 469 ? 43.456 36.301 40.519 1.00 9.66 576 LEU A CA 1
ATOM 3713 C C . LEU A 1 469 ? 43.293 34.910 41.128 1.00 11.24 576 LEU A C 1
ATOM 3714 O O . LEU A 1 469 ? 42.570 34.065 40.585 1.00 10.68 576 LEU A O 1
ATOM 3719 N N . TYR A 1 470 ? 43.973 34.667 42.244 1.00 8.28 577 TYR A N 1
ATOM 3720 C CA . TYR A 1 470 ? 43.920 33.380 42.922 1.00 9.84 577 TYR A CA 1
ATOM 3721 C C . TYR A 1 470 ? 43.301 33.500 44.293 1.00 9.88 577 TYR A C 1
ATOM 3722 O O . TYR A 1 470 ? 43.366 34.552 44.928 1.00 10.62 577 TYR A O 1
ATOM 3731 N N . SER A 1 471 ? 42.745 32.392 44.755 1.00 9.95 578 SER A N 1
ATOM 3732 C CA . SER A 1 471 ? 42.442 32.187 46.163 1.00 8.99 578 SER A CA 1
ATOM 3733 C C . SER A 1 471 ? 43.144 30.898 46.550 1.00 10.85 578 SER A C 1
ATOM 3734 O O . SER A 1 471 ? 43.007 29.904 45.848 1.00 10.07 578 SER A O 1
ATOM 3737 N N . HIS A 1 472 ? 43.905 30.909 47.643 1.00 9.44 579 HIS A N 1
ATOM 3738 C CA . HIS A 1 472 ? 44.711 29.746 48.055 1.00 7.71 579 HIS A CA 1
ATOM 3739 C C . HIS A 1 472 ? 44.430 29.428 49.531 1.00 9.72 579 HIS A C 1
ATOM 3740 O O . HIS A 1 472 ? 44.437 30.331 50.364 1.00 10.26 579 HIS A O 1
ATOM 3759 N N . ILE A 1 473 ? 44.274 28.151 49.873 1.00 10.04 580 ILE A N 1
ATOM 3760 C CA . ILE A 1 473 ? 44.087 27.723 51.256 1.00 10.76 580 ILE A CA 1
ATOM 3761 C C . ILE A 1 473 ? 45.241 28.204 52.154 1.00 10.55 580 ILE A C 1
ATOM 3762 O O . ILE A 1 473 ? 46.401 28.080 51.796 1.00 11.89 580 ILE A O 1
ATOM 3767 N N . ASN A 1 474 ? 44.897 28.748 53.317 1.00 12.26 581 ASN A N 1
ATOM 3768 C CA . ASN A 1 474 ? 45.871 28.912 54.413 1.00 11.57 581 ASN A CA 1
ATOM 3769 C C . ASN A 1 474 ? 45.800 27.704 55.344 1.00 12.26 581 ASN A C 1
ATOM 3770 O O . ASN A 1 474 ? 44.760 27.412 55.898 1.00 14.01 581 ASN A O 1
ATOM 3775 N N A GLY A 1 475 ? 46.934 27.059 55.552 0.70 15.01 582 GLY A N 1
ATOM 3776 N N B GLY A 1 475 ? 46.910 26.996 55.501 0.30 14.41 582 GLY A N 1
ATOM 3777 C CA A GLY A 1 475 ? 46.996 25.937 56.471 0.70 16.84 582 GLY A CA 1
ATOM 3778 C CA B GLY A 1 475 ? 46.914 25.773 56.299 0.30 15.88 582 GLY A CA 1
ATOM 3779 C C A GLY A 1 475 ? 46.387 24.691 55.858 0.70 15.81 582 GLY A C 1
ATOM 3780 C C B GLY A 1 475 ? 46.276 24.621 55.543 0.30 15.71 582 GLY A C 1
ATOM 3781 O O A GLY A 1 475 ? 46.492 24.461 54.650 0.70 20.84 582 GLY A O 1
ATOM 3782 O O B GLY A 1 475 ? 46.785 24.195 54.508 0.30 17.94 582 GLY A O 1
ATOM 3783 N N A GLY A 1 476 ? 45.738 23.900 56.698 0.70 16.54 583 GLY A N 1
ATOM 3784 N N B GLY A 1 476 ? 45.146 24.129 56.041 0.30 15.85 583 GLY A N 1
ATOM 3785 C CA A GLY A 1 476 ? 45.055 22.694 56.259 0.70 15.45 583 GLY A CA 1
ATOM 3786 C CA B GLY A 1 476 ? 44.472 22.994 55.412 0.30 14.53 583 GLY A CA 1
ATOM 3787 C C A GLY A 1 476 ? 43.660 22.984 55.737 0.70 14.35 583 GLY A C 1
ATOM 3788 C C B GLY A 1 476 ? 42.956 23.093 55.323 0.30 13.33 583 GLY A C 1
ATOM 3789 O O A GLY A 1 476 ? 43.153 24.101 55.855 0.70 15.84 583 GLY A O 1
ATOM 3790 O O B GLY A 1 476 ? 42.357 24.109 55.684 0.30 12.10 583 GLY A O 1
ATOM 3791 N N A ALA A 1 477 ? 43.037 21.946 55.187 0.70 13.22 584 ALA A N 1
ATOM 3792 N N B ALA A 1 477 ? 42.337 22.019 54.838 0.30 12.93 584 ALA A N 1
ATOM 3793 C CA A ALA A 1 477 ? 41.703 22.018 54.571 0.70 13.26 584 ALA A CA 1
ATOM 3794 C CA B ALA A 1 477 ? 40.879 21.918 54.750 0.30 11.05 584 ALA A CA 1
ATOM 3795 C C A ALA A 1 477 ? 40.561 22.442 55.496 0.70 13.01 584 ALA A C 1
ATOM 3796 C C B ALA A 1 477 ? 40.240 22.181 56.107 0.30 13.53 584 ALA A C 1
ATOM 3797 O O A ALA A 1 477 ? 39.494 22.820 55.017 0.70 11.45 584 ALA A O 1
ATOM 3798 O O B ALA A 1 477 ? 40.703 21.674 57.123 0.30 14.02 584 ALA A O 1
ATOM 3801 N N A GLY A 1 478 ? 40.764 22.370 56.813 0.70 10.31 585 GLY A N 1
ATOM 3802 N N B GLY A 1 478 ? 39.174 22.969 56.134 0.30 12.44 585 GLY A N 1
ATOM 3803 C CA A GLY A 1 478 ? 39.738 22.756 57.761 0.70 12.89 585 GLY A CA 1
ATOM 3804 C CA B GLY A 1 478 ? 38.459 23.173 57.384 0.30 14.00 585 GLY A CA 1
ATOM 3805 C C A GLY A 1 478 ? 40.000 24.104 58.410 0.70 13.99 585 GLY A C 1
ATOM 3806 C C B GLY A 1 478 ? 38.865 24.442 58.112 0.30 12.72 585 GLY A C 1
ATOM 3807 O O A GLY A 1 478 ? 39.378 24.434 59.423 0.70 14.31 585 GLY A O 1
ATOM 3808 O O B GLY A 1 478 ? 38.190 24.859 59.042 0.30 14.01 585 GLY A O 1
ATOM 3809 N N A SER A 1 479 ? 40.901 24.896 57.821 0.70 12.76 586 SER A N 1
ATOM 3810 N N B SER A 1 479 ? 39.952 25.073 57.671 0.30 11.62 586 SER A N 1
ATOM 3811 C CA A SER A 1 479 ? 41.338 26.149 58.442 0.70 10.29 586 SER A CA 1
ATOM 3812 C CA B SER A 1 479 ? 40.523 26.209 58.404 0.30 10.07 586 SER A CA 1
ATOM 3813 C C A SER A 1 479 ? 40.317 27.268 58.412 0.70 11.00 586 SER A C 1
ATOM 3814 C C B SER A 1 479 ? 39.638 27.445 58.337 0.30 11.11 586 SER A C 1
ATOM 3815 O O A SER A 1 479 ? 40.417 28.199 59.204 0.70 12.12 586 SER A O 1
ATOM 3816 O O B SER A 1 479 ? 39.737 28.343 59.174 0.30 9.81 586 SER A O 1
ATOM 3821 N N A GLY A 1 480 ? 39.351 27.209 57.495 0.70 10.50 587 GLY A N 1
ATOM 3822 N N B GLY A 1 480 ? 38.793 27.506 57.317 0.30 11.04 587 GLY A N 1
ATOM 3823 C CA A GLY A 1 480 ? 38.429 28.333 57.311 0.70 10.22 587 GLY A CA 1
ATOM 3824 C CA B GLY A 1 480 ? 38.006 28.708 57.064 0.30 11.11 587 GLY A CA 1
ATOM 3825 C C A GLY A 1 480 ? 39.071 29.615 56.810 0.70 10.22 587 GLY A C 1
ATOM 3826 C C B GLY A 1 480 ? 38.896 29.896 56.755 0.30 11.80 587 GLY A C 1
ATOM 3827 O O A GLY A 1 480 ? 38.485 30.692 56.947 0.70 10.56 587 GLY A O 1
ATOM 3828 O O B GLY A 1 480 ? 38.536 31.035 57.051 0.30 12.95 587 GLY A O 1
ATOM 3829 N N A SER A 1 481 ? 40.257 29.509 56.207 0.70 11.19 588 SER A N 1
ATOM 3830 N N B SER A 1 481 ? 40.056 29.631 56.155 0.30 12.48 588 SER A N 1
ATOM 3831 C CA A SER A 1 481 ? 41.047 30.690 55.857 0.70 12.60 588 SER A CA 1
ATOM 3832 C CA B SER A 1 481 ? 41.026 30.688 55.867 0.30 13.08 588 SER A CA 1
ATOM 3833 C C A SER A 1 481 ? 41.744 30.501 54.524 0.70 9.62 588 SER A C 1
ATOM 3834 C C B SER A 1 481 ? 41.702 30.493 54.511 0.30 11.17 588 SER A C 1
ATOM 3835 O O A SER A 1 481 ? 42.280 29.423 54.251 0.70 9.82 588 SER A O 1
ATOM 3836 O O B SER A 1 481 ? 42.161 29.394 54.197 0.30 11.86 588 SER A O 1
ATOM 3841 N N . ALA A 1 482 ? 41.771 31.571 53.728 1.00 11.50 589 ALA A N 1
ATOM 3842 C CA . ALA A 1 482 ? 42.450 31.579 52.437 1.00 7.78 589 ALA A CA 1
ATOM 3843 C C . ALA A 1 482 ? 43.114 32.934 52.200 1.00 9.13 589 ALA A C 1
ATOM 3844 O O . ALA A 1 482 ? 42.756 33.922 52.846 1.00 10.13 589 ALA A O 1
ATOM 3846 N N . TYR A 1 483 ? 44.080 32.985 51.292 1.00 8.35 590 TYR A N 1
ATOM 3847 C CA . TYR A 1 483 ? 44.608 34.268 50.816 1.00 9.38 590 TYR A CA 1
ATOM 3848 C C . TYR A 1 483 ? 44.293 34.501 49.354 1.00 10.81 590 TYR A C 1
ATOM 3849 O O . TYR A 1 483 ? 44.274 33.563 48.548 1.00 11.25 590 TYR A O 1
ATOM 3858 N N . THR A 1 484 ? 44.036 35.766 49.029 1.00 10.14 591 THR A N 1
ATOM 3859 C CA . THR A 1 484 ? 43.705 36.169 47.670 1.00 10.12 591 THR A CA 1
ATOM 3860 C C . THR A 1 484 ? 44.934 36.841 47.080 1.00 12.68 591 THR A C 1
ATOM 3861 O O . THR A 1 484 ? 45.634 37.571 47.771 1.00 13.24 591 THR A O 1
ATOM 3865 N N . GLN A 1 485 ? 45.200 36.586 45.810 1.00 11.29 592 GLN A N 1
ATOM 3866 C CA . GLN A 1 485 ? 46.454 37.023 45.215 1.00 13.64 592 GLN A CA 1
ATOM 3867 C C . GLN A 1 485 ? 46.215 37.543 43.804 1.00 13.50 592 GLN A C 1
ATOM 3868 O O . GLN A 1 485 ? 45.502 36.921 43.016 1.00 13.98 592 GLN A O 1
ATOM 3874 N N . LEU A 1 486 ? 46.836 38.677 43.506 1.00 12.08 593 LEU A N 1
ATOM 3875 C CA . LEU A 1 486 ? 46.772 39.311 42.206 1.00 12.52 593 LEU A CA 1
ATOM 3876 C C . LEU A 1 486 ? 48.171 39.290 41.628 1.00 10.33 593 LEU A C 1
ATOM 3877 O O . LEU A 1 486 ? 49.091 39.838 42.237 1.00 13.28 593 LEU A O 1
ATOM 3882 N N . THR A 1 487 ? 48.341 38.679 40.459 1.00 10.45 594 THR A N 1
ATOM 3883 C CA . THR A 1 487 ? 49.683 38.424 39.932 1.00 11.31 594 THR A CA 1
ATOM 3884 C C . THR A 1 487 ? 49.843 39.008 38.536 1.00 11.41 594 THR A C 1
ATOM 3885 O O . THR A 1 487 ? 48.847 39.281 37.853 1.00 11.26 594 THR A O 1
ATOM 3889 N N . ALA A 1 488 ? 51.104 39.178 38.136 1.00 9.01 595 ALA A N 1
ATOM 3890 C CA . ALA A 1 488 ? 51.479 39.627 36.809 1.00 9.85 595 ALA A CA 1
ATOM 3891 C C . ALA A 1 488 ? 52.748 38.908 36.348 1.00 9.78 595 ALA A C 1
ATOM 3892 O O . ALA A 1 488 ? 53.638 38.637 37.163 1.00 10.78 595 ALA A O 1
ATOM 3894 N N . ILE A 1 489 ? 52.836 38.611 35.047 1.00 9.45 596 ILE A N 1
ATOM 3895 C CA . ILE A 1 489 ? 54.008 37.949 34.445 1.00 10.58 596 ILE A CA 1
ATOM 3896 C C . ILE A 1 489 ? 55.174 38.942 34.258 1.00 10.29 596 ILE A C 1
ATOM 3897 O O . ILE A 1 489 ? 54.961 40.091 33.905 1.00 10.17 596 ILE A O 1
ATOM 3902 N N . SER A 1 490 ? 56.401 38.456 34.475 1.00 11.97 597 SER A N 1
ATOM 3903 C CA . SER A 1 490 ? 57.642 39.182 34.174 1.00 13.68 597 SER A CA 1
ATOM 3904 C C . SER A 1 490 ? 58.683 38.162 33.746 1.00 12.21 597 SER A C 1
ATOM 3905 O O . SER A 1 490 ? 58.739 37.068 34.312 1.00 12.44 597 SER A O 1
ATOM 3908 N N . GLY A 1 491 ? 59.498 38.520 32.758 1.00 14.06 598 GLY A N 1
ATOM 3909 C CA . GLY A 1 491 ? 60.533 37.627 32.264 1.00 14.93 598 GLY A CA 1
ATOM 3910 C C . GLY A 1 491 ? 60.011 36.276 31.805 1.00 16.26 598 GLY A C 1
ATOM 3911 O O . GLY A 1 491 ? 60.698 35.255 31.953 1.00 15.07 598 GLY A O 1
ATOM 3912 N N . SER A 1 492 ? 58.781 36.267 31.281 1.00 13.40 599 SER A N 1
ATOM 3913 C CA . SER A 1 492 ? 58.102 35.034 30.837 1.00 13.45 599 SER A CA 1
ATOM 3914 C C . SER A 1 492 ? 57.896 34.002 31.967 1.00 12.41 599 SER A C 1
ATOM 3915 O O . SER A 1 492 ? 57.749 32.807 31.710 1.00 17.34 599 SER A O 1
ATOM 3918 N N . THR A 1 493 ? 57.879 34.476 33.218 1.00 14.58 600 THR A N 1
ATOM 3919 C CA . THR A 1 493 ? 57.627 33.641 34.382 1.00 13.20 600 THR A CA 1
ATOM 3920 C C . THR A 1 493 ? 56.234 34.017 34.906 1.00 13.19 600 THR A C 1
ATOM 3921 O O . THR A 1 493 ? 56.071 35.065 35.517 1.00 12.21 600 THR A O 1
ATOM 3925 N N . PRO A 1 494 ? 55.221 33.165 34.655 1.00 14.78 601 PRO A N 1
ATOM 3926 C CA . PRO A 1 494 ? 53.898 33.498 35.155 1.00 15.86 601 PRO A CA 1
ATOM 3927 C C . PRO A 1 494 ? 53.919 33.714 36.675 1.00 13.43 601 PRO A C 1
ATOM 3928 O O . PRO A 1 494 ? 54.686 33.061 37.411 1.00 14.84 601 PRO A O 1
ATOM 3932 N N . ASP A 1 495 ? 53.096 34.645 37.128 1.00 12.39 602 ASP A N 1
ATOM 3933 C CA . ASP A 1 495 ? 52.916 34.912 38.560 1.00 12.95 602 ASP A CA 1
ATOM 3934 C C . ASP A 1 495 ? 54.161 35.485 39.236 1.00 15.00 602 ASP A C 1
ATOM 3935 O O . ASP A 1 495 ? 54.312 35.389 40.454 1.00 16.04 602 ASP A O 1
ATOM 3940 N N . ALA A 1 496 ? 55.027 36.119 38.451 1.00 13.26 603 ALA A N 1
ATOM 3941 C CA . ALA A 1 496 ? 56.330 36.585 38.938 1.00 13.44 603 ALA A CA 1
ATOM 3942 C C . ALA A 1 496 ? 56.224 37.688 39.991 1.00 13.55 603 ALA A C 1
ATOM 3943 O O . ALA A 1 496 ? 57.025 37.734 40.926 1.00 15.22 603 ALA A O 1
ATOM 3945 N N . VAL A 1 497 ? 55.234 38.557 39.845 1.00 12.53 604 VAL A N 1
ATOM 3946 C CA . VAL A 1 497 ? 55.059 39.734 40.722 1.00 10.43 604 VAL A CA 1
ATOM 3947 C C . VAL A 1 497 ? 53.656 39.611 41.289 1.00 11.54 604 VAL A C 1
ATOM 3948 O O . VAL A 1 497 ? 52.725 39.349 40.544 1.00 13.40 604 VAL A O 1
ATOM 3952 N N . SER A 1 498 ? 53.473 39.763 42.593 1.00 11.79 605 SER A N 1
ATOM 3953 C CA . SER A 1 498 ? 52.119 39.712 43.114 1.00 12.62 605 SER A CA 1
ATOM 3954 C C . SER A 1 498 ? 51.875 40.515 44.374 1.00 12.48 605 SER A C 1
ATOM 3955 O O . SER A 1 498 ? 52.783 40.789 45.177 1.00 11.59 605 SER A O 1
ATOM 3958 N N . LEU A 1 499 ? 50.601 40.841 44.543 1.00 10.50 606 LEU A N 1
ATOM 3959 C CA . LEU A 1 499 ? 50.034 41.399 45.747 1.00 9.58 606 LEU A CA 1
ATOM 3960 C C . LEU A 1 499 ? 49.148 40.342 46.413 1.00 10.99 606 LEU A C 1
ATOM 3961 O O . LEU A 1 499 ? 48.412 39.639 45.722 1.00 12.22 606 LEU A O 1
ATOM 3966 N N . LYS A 1 500 ? 49.237 40.202 47.738 1.00 10.24 607 LYS A N 1
ATOM 3967 C CA . LYS A 1 500 ? 48.467 39.201 48.468 1.00 11.88 607 LYS A CA 1
ATOM 3968 C C . LYS A 1 500 ? 47.631 39.868 49.545 1.00 10.91 607 LYS A C 1
ATOM 3969 O O . LYS A 1 500 ? 47.992 40.930 50.087 1.00 12.54 607 LYS A O 1
ATOM 3975 N N . VAL A 1 501 ? 46.498 39.244 49.846 1.00 9.61 608 VAL A N 1
ATOM 3976 C CA . VAL A 1 501 ? 45.641 39.652 50.950 1.00 10.14 608 VAL A CA 1
ATOM 3977 C C . VAL A 1 501 ? 45.378 38.427 51.810 1.00 9.60 608 VAL A C 1
ATOM 3978 O O . VAL A 1 501 ? 44.846 37.426 51.319 1.00 9.54 608 VAL A O 1
ATOM 3982 N N . ASN A 1 502 ? 45.760 38.503 53.090 1.00 9.02 609 ASN A N 1
ATOM 3983 C CA . ASN A 1 502 ? 45.543 37.465 54.093 1.00 9.98 609 ASN A CA 1
ATOM 3984 C C . ASN A 1 502 ? 46.457 36.244 54.026 1.00 8.09 609 ASN A C 1
ATOM 3985 O O . ASN A 1 502 ? 46.036 35.168 54.455 1.00 9.64 609 ASN A O 1
ATOM 3990 N N . HIS A 1 503 ? 47.664 36.377 53.486 1.00 9.12 610 HIS A N 1
ATOM 3991 C CA . HIS A 1 503 ? 48.629 35.269 53.508 1.00 12.80 610 HIS A CA 1
ATOM 3992 C C . HIS A 1 503 ? 48.897 34.851 54.961 1.00 14.26 610 HIS A C 1
ATOM 3993 O O . HIS A 1 503 ? 49.086 35.693 55.840 1.00 10.98 610 HIS A O 1
ATOM 4000 N N . LYS A 1 504 ? 48.889 33.546 55.204 1.00 13.89 611 LYS A N 1
ATOM 4001 C CA . LYS A 1 504 ? 49.045 32.983 56.553 1.00 14.47 611 LYS A CA 1
ATOM 4002 C C . LYS A 1 504 ? 48.027 33.510 57.553 1.00 13.95 611 LYS A C 1
ATOM 4003 O O . LYS A 1 504 ? 48.326 33.626 58.749 1.00 12.92 611 LYS A O 1
ATOM 4009 N N . ASP A 1 505 ? 46.836 33.852 57.054 1.00 11.85 612 ASP A N 1
ATOM 4010 C CA . ASP A 1 505 ? 45.755 34.403 57.857 1.00 11.22 612 ASP A CA 1
ATOM 4011 C C . ASP A 1 505 ? 46.189 35.645 58.629 1.00 13.17 612 ASP A C 1
ATOM 4012 O O . ASP A 1 505 ? 45.633 35.945 59.682 1.00 13.10 612 ASP A O 1
ATOM 4017 N N . CYS A 1 506 ? 47.137 36.395 58.077 1.00 12.57 613 CYS A N 1
ATOM 4018 C CA . CYS A 1 506 ? 47.642 37.593 58.778 1.00 11.59 613 CYS A CA 1
ATOM 4019 C C . CYS A 1 506 ? 46.721 38.812 58.758 1.00 12.66 613 CYS A C 1
ATOM 4020 O O . CYS A 1 506 ? 46.969 39.770 59.483 1.00 12.86 613 CYS A O 1
ATOM 4023 N N . ARG A 1 507 ? 45.667 38.786 57.944 1.00 12.16 614 ARG A N 1
ATOM 4024 C CA . ARG A 1 507 ? 44.697 39.869 57.839 1.00 11.52 614 ARG A CA 1
ATOM 4025 C C . ARG A 1 507 ? 45.246 41.144 57.190 1.00 11.23 614 ARG A C 1
ATOM 4026 O O . ARG A 1 507 ? 44.600 42.180 57.260 1.00 12.48 614 ARG A O 1
ATOM 4034 N N . GLY A 1 508 ? 46.401 41.046 56.531 1.00 11.96 615 GLY A N 1
ATOM 4035 C CA . GLY A 1 508 ? 47.047 42.184 55.888 1.00 11.20 615 GLY A CA 1
ATOM 4036 C C . GLY A 1 508 ? 47.330 41.975 54.419 1.00 11.40 615 GLY A C 1
ATOM 4037 O O . GLY A 1 508 ? 47.267 40.840 53.917 1.00 11.47 615 GLY A O 1
ATOM 4038 N N . ALA A 1 509 ? 47.599 43.078 53.721 1.00 12.50 616 ALA A N 1
ATOM 4039 C CA . ALA A 1 509 ? 48.024 43.064 52.326 1.00 13.22 616 ALA A CA 1
ATOM 4040 C C . ALA A 1 509 ? 49.543 43.100 52.208 1.00 12.28 616 ALA A C 1
ATOM 4041 O O . ALA A 1 509 ? 50.220 43.962 52.790 1.00 14.17 616 ALA A O 1
ATOM 4043 N N . GLU A 1 510 ? 50.078 42.132 51.478 1.00 11.18 617 GLU A N 1
ATOM 4044 C CA . GLU A 1 510 ? 51.486 42.088 51.118 1.00 10.58 617 GLU A CA 1
ATOM 4045 C C . GLU A 1 510 ? 51.640 42.785 49.795 1.00 12.09 617 GLU A C 1
ATOM 4046 O O . GLU A 1 510 ? 51.045 42.375 48.797 1.00 10.44 617 GLU A O 1
ATOM 4052 N N . ILE A 1 511 ? 52.437 43.848 49.784 1.00 9.15 618 ILE A N 1
ATOM 4053 C CA . ILE A 1 511 ? 52.529 44.774 48.646 1.00 11.97 618 ILE A CA 1
ATOM 4054 C C . ILE A 1 511 ? 53.932 44.674 48.011 1.00 13.11 618 ILE A C 1
ATOM 4055 O O . ILE A 1 511 ? 54.939 44.826 48.709 1.00 12.29 618 ILE A O 1
ATOM 4063 N N . PRO A 1 512 ? 54.023 44.364 46.705 1.00 10.80 619 PRO A N 1
ATOM 4064 C CA . PRO A 1 512 ? 55.330 44.348 46.035 1.00 12.61 619 PRO A CA 1
ATOM 4065 C C . PRO A 1 512 ? 55.874 45.750 45.784 1.00 12.80 619 PRO A C 1
ATOM 4066 O O . PRO A 1 512 ? 55.116 46.665 45.519 1.00 10.46 619 PRO A O 1
ATOM 4070 N N . PHE A 1 513 ? 57.187 45.909 45.925 1.00 12.57 620 PHE A N 1
ATOM 4071 C CA . PHE A 1 513 ? 57.831 47.181 45.669 1.00 12.45 620 PHE A CA 1
ATOM 4072 C C . PHE A 1 513 ? 58.934 47.034 44.632 1.00 10.90 620 PHE A C 1
ATOM 4073 O O . PHE A 1 513 ? 59.483 45.951 44.435 1.00 10.30 620 PHE A O 1
ATOM 4081 N N . VAL A 1 514 ? 59.236 48.121 43.938 1.00 12.20 621 VAL A N 1
ATOM 4082 C CA . VAL A 1 514 ? 60.325 48.122 42.960 1.00 12.09 621 VAL A CA 1
ATOM 4083 C C . VAL A 1 514 ? 61.635 47.809 43.699 1.00 14.75 621 VAL A C 1
ATOM 4084 O O . VAL A 1 514 ? 61.944 48.447 44.697 1.00 11.76 621 VAL A O 1
ATOM 4088 N N . PRO A 1 515 ? 62.386 46.788 43.249 1.00 12.85 622 PRO A N 1
ATOM 4089 C CA . PRO A 1 515 ? 63.547 46.337 44.024 1.00 12.62 622 PRO A CA 1
ATOM 4090 C C . PRO A 1 515 ? 64.784 47.247 43.955 1.00 14.18 622 PRO A C 1
ATOM 4091 O O . PRO A 1 515 ? 65.829 46.904 44.520 1.00 17.73 622 PRO A O 1
ATOM 4095 N N . ASP A 1 516 ? 64.660 48.369 43.262 1.00 13.40 623 ASP A N 1
ATOM 4096 C CA . ASP A 1 516 ? 65.743 49.328 43.114 1.00 16.18 623 ASP A CA 1
ATOM 4097 C C . ASP A 1 516 ? 65.128 50.713 42.881 1.00 17.84 623 ASP A C 1
ATOM 4098 O O . ASP A 1 516 ? 63.925 50.895 43.067 1.00 16.73 623 ASP A O 1
ATOM 4103 N N . ILE A 1 517 ? 65.931 51.702 42.513 1.00 17.32 624 ILE A N 1
ATOM 4104 C CA . ILE A 1 517 ? 65.427 53.058 42.379 1.00 17.94 624 ILE A CA 1
ATOM 4105 C C . ILE A 1 517 ? 64.494 53.106 41.166 1.00 15.56 624 ILE A C 1
ATOM 4106 O O . ILE A 1 517 ? 64.888 52.728 40.070 1.00 19.71 624 ILE A O 1
ATOM 4111 N N . ALA A 1 518 ? 63.249 53.524 41.396 1.00 14.33 625 ALA A N 1
ATOM 4112 C CA . ALA A 1 518 ? 62.231 53.587 40.365 1.00 15.90 625 ALA A CA 1
ATOM 4113 C C . ALA A 1 518 ? 62.500 54.731 39.396 1.00 17.16 625 ALA A C 1
ATOM 4114 O O . ALA A 1 518 ? 62.681 55.865 39.814 1.00 19.75 625 ALA A O 1
ATOM 4116 N N . SER A 1 519 ? 62.494 54.441 38.104 1.00 14.49 626 SER A N 1
ATOM 4117 C CA . SER A 1 519 ? 62.549 55.487 37.095 1.00 14.33 626 SER A CA 1
ATOM 4118 C C . SER A 1 519 ? 61.265 56.301 37.088 1.00 15.69 626 SER A C 1
ATOM 4119 O O . SER A 1 519 ? 60.193 55.781 37.443 1.00 15.57 626 SER A O 1
ATOM 4122 N N . ASP A 1 520 ? 61.370 57.567 36.673 1.00 15.24 627 ASP A N 1
ATOM 4123 C CA . ASP A 1 520 ? 60.203 58.468 36.574 1.00 15.96 627 ASP A CA 1
ATOM 4124 C C . ASP A 1 520 ? 59.033 57.844 35.815 1.00 16.31 627 ASP A C 1
ATOM 4125 O O . ASP A 1 520 ? 57.888 57.989 36.234 1.00 20.25 627 ASP A O 1
ATOM 4130 N N . ASP A 1 521 ? 59.313 57.166 34.701 1.00 16.75 628 ASP A N 1
ATOM 4131 C CA . ASP A 1 521 ? 58.237 56.666 33.858 1.00 19.61 628 ASP A CA 1
ATOM 4132 C C . ASP A 1 521 ? 57.578 55.389 34.372 1.00 18.64 628 ASP A C 1
ATOM 4133 O O . ASP A 1 521 ? 56.651 54.891 33.740 1.00 22.81 628 ASP A O 1
ATOM 4138 N N . PHE A 1 522 ? 58.030 54.854 35.503 1.00 15.10 629 PHE A N 1
ATOM 4139 C CA . PHE A 1 522 ? 57.401 53.648 36.073 1.00 14.90 629 PHE A CA 1
ATOM 4140 C C . PHE A 1 522 ? 56.003 53.914 36.619 1.00 14.95 629 PHE A C 1
ATOM 4141 O O . PHE A 1 522 ? 55.185 53.002 36.725 1.00 14.89 629 PHE A O 1
ATOM 4149 N N . ILE A 1 523 ? 55.720 55.147 37.004 1.00 14.61 630 ILE A N 1
ATOM 4150 C CA . ILE A 1 523 ? 54.407 55.467 37.533 1.00 15.52 630 ILE A CA 1
ATOM 4151 C C . ILE A 1 523 ? 53.484 55.931 36.402 1.00 17.64 630 ILE A C 1
ATOM 4152 O O . ILE A 1 523 ? 53.875 56.716 35.542 1.00 16.93 630 ILE A O 1
ATOM 4157 N N . LYS A 1 524 ? 52.258 55.416 36.407 1.00 17.91 631 LYS A N 1
ATOM 4158 C CA . LYS A 1 524 ? 51.295 55.669 35.338 1.00 15.10 631 LYS A CA 1
ATOM 4159 C C . LYS A 1 524 ? 50.373 56.857 35.594 1.00 15.33 631 LYS A C 1
ATOM 4160 O O . LYS A 1 524 ? 50.291 57.788 34.776 1.00 18.67 631 LYS A O 1
ATOM 4166 N N . ASP A 1 525 ? 49.653 56.811 36.707 1.00 13.09 632 ASP A N 1
ATOM 4167 C CA . ASP A 1 525 ? 48.518 57.700 36.925 1.00 15.30 632 ASP A CA 1
ATOM 4168 C C . ASP A 1 525 ? 48.784 58.731 37.995 1.00 13.86 632 ASP A C 1
ATOM 4169 O O . ASP A 1 525 ? 49.536 58.487 38.934 1.00 14.68 632 ASP A O 1
ATOM 4174 N N . SER A 1 526 ? 48.157 59.890 37.842 1.00 15.28 633 SER A N 1
ATOM 4175 C CA . SER A 1 526 ? 48.230 60.924 38.870 1.00 13.31 633 SER A CA 1
ATOM 4176 C C . SER A 1 526 ? 47.478 60.518 40.126 1.00 14.75 633 SER A C 1
ATOM 4177 O O . SER A 1 526 ? 46.566 59.691 40.092 1.00 14.03 633 SER A O 1
ATOM 4180 N N . SER A 1 527 ? 47.876 61.138 41.232 1.00 11.84 634 SER A N 1
ATOM 4181 C CA . SER A 1 527 ? 47.390 60.837 42.572 1.00 12.76 634 SER A CA 1
ATOM 4182 C C . SER A 1 527 ? 47.616 59.374 42.944 1.00 9.36 634 SER A C 1
ATOM 4183 O O . SER A 1 527 ? 46.743 58.732 43.537 1.00 11.43 634 SER A O 1
ATOM 4186 N N . CYS A 1 528 ? 48.792 58.858 42.596 1.00 13.09 635 CYS A N 1
ATOM 4187 C CA . CYS A 1 528 ? 49.226 57.493 42.930 1.00 13.07 635 CYS A CA 1
ATOM 4188 C C . CYS A 1 528 ? 50.668 57.508 43.390 1.00 13.02 635 CYS A C 1
ATOM 4189 O O . CYS A 1 528 ? 51.413 58.441 43.062 1.00 12.10 635 CYS A O 1
ATOM 4192 N N . PHE A 1 529 ? 51.060 56.480 44.138 1.00 11.42 636 PHE A N 1
ATOM 4193 C CA . PHE A 1 529 ? 52.441 56.309 44.571 1.00 12.50 636 PHE A CA 1
ATOM 4194 C C . PHE A 1 529 ? 52.922 54.892 44.308 1.00 12.43 636 PHE A C 1
ATOM 4195 O O . PHE A 1 529 ? 52.122 53.933 44.250 1.00 12.88 636 PHE A O 1
ATOM 4203 N N . LEU A 1 530 ? 54.225 54.784 44.080 1.00 10.95 637 LEU A N 1
ATOM 4204 C CA . LEU A 1 530 ? 54.886 53.520 43.766 1.00 10.81 637 LEU A CA 1
ATOM 4205 C C . LEU A 1 530 ? 56.062 53.328 44.723 1.00 12.36 637 LEU A C 1
ATOM 4206 O O . LEU A 1 530 ? 57.046 54.059 44.619 1.00 13.09 637 LEU A O 1
ATOM 4211 N N . PRO A 1 531 ? 55.971 52.353 45.637 1.00 10.45 638 PRO A N 1
ATOM 4212 C CA . PRO A 1 531 ? 57.070 52.148 46.586 1.00 10.90 638 PRO A CA 1
ATOM 4213 C C . PRO A 1 531 ? 58.272 51.526 45.886 1.00 9.31 638 PRO A C 1
ATOM 4214 O O . PRO A 1 531 ? 58.117 50.728 44.953 1.00 10.53 638 PRO A O 1
ATOM 4218 N N . TYR A 1 532 ? 59.470 51.886 46.342 1.00 11.60 639 TYR A N 1
ATOM 4219 C CA . TYR A 1 532 ? 60.701 51.356 45.790 1.00 11.13 639 TYR A CA 1
ATOM 4220 C C . TYR A 1 532 ? 61.806 51.306 46.845 1.00 12.55 639 TYR A C 1
ATOM 4221 O O . TYR A 1 532 ? 61.723 51.978 47.873 1.00 12.85 639 TYR A O 1
ATOM 4230 N N . TRP A 1 533 ? 62.806 50.472 46.588 1.00 12.47 640 TRP A N 1
ATOM 4231 C CA . TRP A 1 533 ? 63.806 50.140 47.596 1.00 12.79 640 TRP A CA 1
ATOM 4232 C C . TRP A 1 533 ? 65.042 50.994 47.426 1.00 13.12 640 TRP A C 1
ATOM 4233 O O . TRP A 1 533 ? 65.595 51.080 46.332 1.00 13.44 640 TRP A O 1
ATOM 4244 N N . GLU A 1 534 ? 65.456 51.642 48.514 1.00 14.79 641 GLU A N 1
ATOM 4245 C CA . GLU A 1 534 ? 66.734 52.364 48.580 1.00 13.94 641 GLU A CA 1
ATOM 4246 C C . GLU A 1 534 ? 67.682 51.552 49.475 1.00 15.27 641 GLU A C 1
ATOM 4247 O O . GLU A 1 534 ? 67.662 51.674 50.705 1.00 13.35 641 GLU A O 1
ATOM 4257 N N . ASN A 1 535 ? 68.508 50.716 48.855 1.00 14.06 642 ASN A N 1
ATOM 4258 C CA . ASN A 1 535 ? 69.348 49.806 49.610 1.00 13.78 642 ASN A CA 1
ATOM 4259 C C . ASN A 1 535 ? 70.437 50.505 50.446 1.00 15.45 642 ASN A C 1
ATOM 4260 O O . ASN A 1 535 ? 70.828 49.980 51.499 1.00 16.20 642 ASN A O 1
ATOM 4265 N N . ASN A 1 536 ? 70.890 51.675 49.989 1.00 17.85 643 ASN A N 1
ATOM 4266 C CA . ASN A 1 536 ? 71.988 52.378 50.656 1.00 19.07 643 ASN A CA 1
ATOM 4267 C C . ASN A 1 536 ? 71.575 52.986 51.991 1.00 18.63 643 ASN A C 1
ATOM 4268 O O . ASN A 1 536 ? 72.424 53.385 52.760 1.00 16.38 643 ASN A O 1
ATOM 4273 N N . SER A 1 537 ? 70.278 53.072 52.268 1.00 17.78 644 SER A N 1
ATOM 4274 C CA . SER A 1 537 ? 69.808 53.512 53.583 1.00 15.94 644 SER A CA 1
ATOM 4275 C C . SER A 1 537 ? 68.844 52.518 54.263 1.00 17.67 644 SER A C 1
ATOM 4276 O O . SER A 1 537 ? 68.328 52.799 55.352 1.00 18.34 644 SER A O 1
ATOM 4279 N N . THR A 1 538 ? 68.610 51.362 53.639 1.00 16.06 645 THR A N 1
ATOM 4280 C CA . THR A 1 538 ? 67.659 50.381 54.154 1.00 17.57 645 THR A CA 1
ATOM 4281 C C . THR A 1 538 ? 66.277 51.020 54.355 1.00 15.47 645 THR A C 1
ATOM 4282 O O . THR A 1 538 ? 65.668 50.960 55.437 1.00 15.63 645 THR A O 1
ATOM 4286 N N . SER A 1 539 ? 65.786 51.638 53.291 1.00 14.27 646 SER A N 1
ATOM 4287 C CA . SER A 1 539 ? 64.564 52.406 53.344 1.00 14.78 646 SER A CA 1
ATOM 4288 C C . SER A 1 539 ? 63.682 52.090 52.145 1.00 14.79 646 SER A C 1
ATOM 4289 O O . SER A 1 539 ? 64.184 51.848 51.047 1.00 15.45 646 SER A O 1
ATOM 4294 N N . LEU A 1 540 ? 62.377 52.135 52.360 1.00 13.38 647 LEU A N 1
ATOM 4295 C CA . LEU A 1 540 ? 61.438 52.274 51.268 1.00 14.37 647 LEU A CA 1
ATOM 4296 C C . LEU A 1 540 ? 61.206 53.740 50.968 1.00 14.95 647 LEU A C 1
ATOM 4297 O O . LEU A 1 540 ? 61.027 54.556 51.877 1.00 12.73 647 LEU A O 1
ATOM 4302 N N . LYS A 1 541 ? 61.212 54.050 49.681 1.00 12.57 648 LYS A N 1
ATOM 4303 C CA . LYS A 1 541 ? 60.842 55.343 49.174 1.00 12.88 648 LYS A CA 1
ATOM 4304 C C . LYS A 1 541 ? 59.523 55.214 48.421 1.00 13.80 648 LYS A C 1
ATOM 4305 O O . LYS A 1 541 ? 59.055 54.100 48.183 1.00 13.15 648 LYS A O 1
ATOM 4315 N N . ALA A 1 542 ? 58.920 56.346 48.081 1.00 13.65 649 ALA A N 1
ATOM 4316 C CA . ALA A 1 542 ? 57.727 56.378 47.241 1.00 13.80 649 ALA A CA 1
ATOM 4317 C C . ALA A 1 542 ? 57.941 57.355 46.105 1.00 13.75 649 ALA A C 1
ATOM 4318 O O . ALA A 1 542 ? 58.180 58.550 46.329 1.00 13.62 649 ALA A O 1
ATOM 4320 N N . LEU A 1 543 ? 57.845 56.855 44.883 1.00 12.71 650 LEU A N 1
ATOM 4321 C CA . LEU A 1 543 ? 57.687 57.721 43.736 1.00 11.16 650 LEU A CA 1
ATOM 4322 C C . LEU A 1 543 ? 56.225 58.142 43.683 1.00 13.81 650 LEU A C 1
ATOM 4323 O O . LEU A 1 543 ? 55.350 57.300 43.529 1.00 14.02 650 LEU A O 1
ATOM 4328 N N . VAL A 1 544 ? 55.978 59.435 43.831 1.00 11.88 651 VAL A N 1
ATOM 4329 C CA . VAL A 1 544 ? 54.629 59.991 43.897 1.00 14.22 651 VAL A CA 1
ATOM 4330 C C . VAL A 1 544 ? 54.347 60.828 42.669 1.00 12.90 651 VAL A C 1
ATOM 4331 O O . VAL A 1 544 ? 55.115 61.738 42.329 1.00 15.15 651 VAL A O 1
ATOM 4335 N N . LYS A 1 545 ? 53.250 60.511 41.981 1.00 13.75 652 LYS A N 1
ATOM 4336 C CA . LYS A 1 545 ? 52.704 61.413 40.978 1.00 13.54 652 LYS A CA 1
ATOM 4337 C C . LYS A 1 545 ? 51.566 62.152 41.660 1.00 14.43 652 LYS A C 1
ATOM 4338 O O . LYS A 1 545 ? 50.544 61.564 42.015 1.00 13.99 652 LYS A O 1
ATOM 4348 N N . LYS A 1 546 ? 51.771 63.447 41.898 1.00 14.78 653 LYS A N 1
ATOM 4349 C CA . LYS A 1 546 ? 50.859 64.243 42.710 1.00 14.91 653 LYS A CA 1
ATOM 4350 C C . LYS A 1 546 ? 49.535 64.404 41.962 1.00 14.90 653 LYS A C 1
ATOM 4351 O O . LYS A 1 546 ? 49.472 64.111 40.777 1.00 13.31 653 LYS A O 1
ATOM 4357 N N . PRO A 1 547 ? 48.476 64.858 42.638 1.00 14.98 654 PRO A N 1
ATOM 4358 C CA . PRO A 1 547 ? 47.223 65.136 41.918 1.00 15.31 654 PRO A CA 1
ATOM 4359 C C . PRO A 1 547 ? 47.377 66.077 40.711 1.00 17.94 654 PRO A C 1
ATOM 4360 O O . PRO A 1 547 ? 46.692 65.894 39.691 1.00 18.84 654 PRO A O 1
ATOM 4364 N N . ASN A 1 548 ? 48.309 67.028 40.793 1.00 16.67 655 ASN A N 1
ATOM 4365 C CA . ASN A 1 548 ? 48.563 67.924 39.667 1.00 16.36 655 ASN A CA 1
ATOM 4366 C C . ASN A 1 548 ? 49.419 67.325 38.531 1.00 19.40 655 ASN A C 1
ATOM 4367 O O . ASN A 1 548 ? 49.718 68.009 37.540 1.00 21.74 655 ASN A O 1
ATOM 4372 N N . GLY A 1 549 ? 49.813 66.058 38.664 1.00 17.93 656 GLY A N 1
ATOM 4373 C CA . GLY A 1 549 ? 50.592 65.368 37.642 1.00 15.29 656 GLY A CA 1
ATOM 4374 C C . GLY A 1 549 ? 52.105 65.446 37.762 1.00 16.49 656 GLY A C 1
ATOM 4375 O O . GLY A 1 549 ? 52.820 64.753 37.040 1.00 18.49 656 GLY A O 1
ATOM 4376 N N . GLU A 1 550 ? 52.612 66.270 38.675 1.00 19.24 657 GLU A N 1
ATOM 4377 C CA . GLU A 1 550 ? 54.048 66.391 38.856 1.00 18.76 657 GLU A CA 1
ATOM 4378 C C . GLU A 1 550 ? 54.581 65.320 39.797 1.00 16.79 657 GLU A C 1
ATOM 4379 O O . GLU A 1 550 ? 53.885 64.854 40.703 1.00 16.17 657 GLU A O 1
ATOM 4385 N N . LEU A 1 551 ? 55.837 64.971 39.580 1.00 13.65 658 LEU A N 1
ATOM 4386 C CA . LEU A 1 551 ? 56.513 63.927 40.335 1.00 14.34 658 LEU A CA 1
ATOM 4387 C C . LEU A 1 551 ? 57.281 64.459 41.536 1.00 17.57 658 LEU A C 1
ATOM 4388 O O . LEU A 1 551 ? 57.929 65.514 41.457 1.00 18.17 658 LEU A O 1
ATOM 4393 N N . VAL A 1 552 ? 57.232 63.705 42.630 1.00 15.44 659 VAL A N 1
ATOM 4394 C CA . VAL A 1 552 ? 58.097 63.944 43.789 1.00 15.78 659 VAL A CA 1
ATOM 4395 C C . VAL A 1 552 ? 58.473 62.609 44.418 1.00 17.26 659 VAL A C 1
ATOM 4396 O O . VAL A 1 552 ? 57.740 61.632 44.292 1.00 15.87 659 VAL A O 1
ATOM 4400 N N . ARG A 1 553 ? 59.648 62.552 45.038 1.00 16.47 660 ARG A N 1
ATOM 4401 C CA . ARG A 1 553 ? 60.104 61.353 45.704 1.00 13.69 660 ARG A CA 1
ATOM 4402 C C . ARG A 1 553 ? 60.126 61.610 47.197 1.00 13.76 660 ARG A C 1
ATOM 4403 O O . ARG A 1 553 ? 60.692 62.611 47.662 1.00 15.53 660 ARG A O 1
ATOM 4411 N N . LEU A 1 554 ? 59.478 60.710 47.930 1.00 13.44 661 LEU A N 1
ATOM 4412 C CA . LEU A 1 554 ? 59.292 60.776 49.369 1.00 13.35 661 LEU A CA 1
ATOM 4413 C C . LEU A 1 554 ? 59.862 59.542 50.071 1.00 14.54 661 LEU A C 1
ATOM 4414 O O . LEU A 1 554 ? 60.034 58.491 49.463 1.00 15.60 661 LEU A O 1
ATOM 4419 N N . THR A 1 555 ? 60.144 59.677 51.360 1.00 13.07 662 THR A N 1
ATOM 4420 C CA . THR A 1 555 ? 60.553 58.547 52.186 1.00 14.19 662 THR A CA 1
ATOM 4421 C C . THR A 1 555 ? 59.298 57.914 52.750 1.00 12.26 662 THR A C 1
ATOM 4422 O O . THR A 1 555 ? 58.458 58.619 53.312 1.00 12.19 662 THR A O 1
ATOM 4426 N N . LEU A 1 556 ? 59.181 56.589 52.576 1.00 13.20 663 LEU A N 1
ATOM 4427 C CA . LEU A 1 556 ? 57.992 55.828 52.938 1.00 12.29 663 LEU A CA 1
ATOM 4428 C C . LEU A 1 556 ? 58.153 55.003 54.207 1.00 13.73 663 LEU A C 1
ATOM 4429 O O . LEU A 1 556 ? 57.230 54.959 55.019 1.00 12.52 663 LEU A O 1
ATOM 4434 N N . ALA A 1 557 ? 59.278 54.321 54.370 1.00 13.05 664 ALA A N 1
ATOM 4435 C CA . ALA A 1 557 ? 59.502 53.502 55.562 1.00 12.50 664 ALA A CA 1
ATOM 4436 C C . ALA A 1 557 ? 60.992 53.473 55.884 1.00 15.25 664 ALA A C 1
ATOM 4437 O O . ALA A 1 557 ? 61.824 53.379 54.980 1.00 13.59 664 ALA A O 1
ATOM 4439 N N . THR A 1 558 ? 61.319 53.590 57.171 1.00 16.41 665 THR A N 1
ATOM 4440 C CA . THR A 1 558 ? 62.693 53.813 57.627 1.00 16.19 665 THR A CA 1
ATOM 4441 C C . THR A 1 558 ? 63.024 52.913 58.807 1.00 18.02 665 THR A C 1
ATOM 4442 O O . THR A 1 558 ? 62.135 52.486 59.539 1.00 17.11 665 THR A O 1
ATOM 4446 N N . LEU A 1 559 ? 64.312 52.647 59.009 1.00 20.06 666 LEU A N 1
ATOM 4447 C CA . LEU A 1 559 ? 64.780 52.062 60.267 1.00 23.15 666 LEU A CA 1
ATOM 4448 C C . LEU A 1 559 ? 64.576 53.024 61.428 1.00 28.88 666 LEU A C 1
ATOM 4449 O O . LEU A 1 559 ? 64.715 54.247 61.291 1.00 30.99 666 LEU A O 1
#

Secondary structure (DSSP, 8-state):
-HHHHHHHHS--EEEGGG-SSHHHHHHH-SSEEEE-S-EE--TTEEEE-TT---EEEE-S-EE-SEEEEEE-PPTT-EEES-EEE-S---EEB--B-TT-PBP--HHHHHTT-EE-SSSSB---THHHHHSTTHHHHS-GGGSS----EEEEEES-BS-EEES-EEEEEEEEEES-BS-EEES-EEEEE-SS-SEEEE-SSSSPB-S-EEES-EEEE-SS-SEEEESBB-TTTT--EEES-EEES-SS-SEEE--SEETTEE---BS-EEEEEEEES-SS-SEEE--S-SSS--S--TTS--TTTS-TT------EEEEEEEE--SSEEEEEEEES-EEEEEEEES-SSEEEEEEEES-EEEEEEEES--TT--SS-SEEE-SS-EEEEEEE--S----SS--SEEEEEEEEEEEES---GGGEEEEEE--TT--S------SSSEEEEEE--TTT-SSS-SEEEEEEE-SSTTS--EEEEEEEEETTEEEEEEEEESGGG--SEE---BSSPPPGGG--SSSEEEEEEETTTTEEEEEEE-TTS-EEEEEEE--

B-factor: mean 14.91, std 9.08, range [2.0, 60.29]

Radius of gyration: 33.0 Å; Cα contacts (8 Å, |Δi|>4): 1709; chains: 1; bounding box: 95×82×82 Å

Nearest PDB structures (foldseek):
  2vfm-assembly1_A  TM=1.002E+00  e=2.048E-98  Lederbergvirus P22
  2vfn-assembly1_A-3  TM=1.001E+00  e=2.162E-95  Lederbergvirus P22
  2vfp-assembly1_A  TM=1.001E+00  e=6.794E-95  Lederbergvirus P22
  2vfo-assembly1_A  TM=1.001E+00  e=1.480E-94  Lederbergvirus P22
  2vfq-assembly1_A  TM=1.001E+00  e=1.778E-94  Lederbergvirus P22

CATH classification: 2.160.20.20

Solvent-accessible surface area: 26076 Å² total; per-residue (Å²): 179,132,59,102,82,14,90,171,112,110,167,98,70,26,87,0,61,87,58,106,55,0,58,60,0,0,74,39,2,99,39,8,2,41,1,53,75,74,14,106,13,150,46,37,14,59,0,52,0,56,47,56,86,0,73,2,86,12,146,20,71,2,34,1,44,25,41,0,17,2,8,123,10,8,142,46,0,96,0,14,28,0,50,0,21,0,84,52,52,2,73,0,0,50,0,22,48,146,118,55,107,20,36,43,88,7,57,34,0,30,88,35,35,64,105,23,41,45,44,0,2,0,1,16,112,20,1,46,106,36,0,103,44,0,91,120,89,5,46,117,86,0,64,70,29,105,25,6,0,8,2,5,1,80,133,4,71,17,0,36,1,18,128,0,17,3,49,1,0,0,3,27,1,103,18,0,31,92,0,63,0,16,70,3,92,55,0,8,1,1,52,66,7,0,0,12,1,20,0,42,87,62,110,70,0,64,2,1,28,0,54,13,26,90,0,6,35,0,1,27,1,0,0,14,0,7,34,1,48,0,13,178,108,66,34,0,0,0,31,36,1,35,0,38,3,0,0,32,5,0,0,38,2,71,47,0,41,41,77,98,26,0,0,2,0,13,12,1,22,0,61,63,2,42,0,45,38,0,0,67,25,0,0,23,0,6,1,5,32,72,164,147,46,57,167,81,9,48,55,27,87,64,56,137,97,58,66,50,22,42,1,33,0,58,8,85,4,39,78,4,64,0,104,3,0,7,6,18,0,5,7,6,3,0,78,37,2,158,2,30,60,2,49,0,52,51,0,9,0,3,0,2,72,3,20,0,32,116,1,39,2,56,69,7,15,0,42,16,5,5,42,68,86,124,63,76,18,10,1,55,0,26,7,62,5,150,3,94,18,0,118,1,33,36,160,123,97,67,140,34,152,21,46,10,0,29,0,58,83,0,42,1,40,28,37,62,46,169,28,66,52,15,32,16,46,30,64,81,74,26,82,165,75,115,60,169,122,188,45,100,51,170,82,172,91,35,26,44,87,108,109,61,98,70,206,112,22,67,92,54,28,15,10,2,70,36,45,64,57,12,73,51,102,82,56,86,24,42,34,61,32,105,12,48,36,60,76,83,77,54,55,50,71,13,61,30,72,27,65,162,53,80,189,31,61,87,110,54,90,23,105,85,93,0,54,81,122,110,17,172,73,51,80,58,123,45,15,9,65,38,113,132,53,63,6,38,42,5,0,26,49,79,113,108,27,109,68,57,98,90,78,83,46,97,194

Organism: Salmonella phage P22 (NCBI:txid10754)

Sequence (555 aa):
QYSIEADKKFKYSVKLSDYPTLQDAASAAVDGLLIDRDYNFYGGETVDFGGKVLTIECKAKFIGDGNLIFTKLGKGSRIAGVFMESTTTPWVIKPWTDDNQWLTDAAAVVATLKQSKTDGGYQPTVSDYVKFPGIETLLPPNAKGQNITSTLEIRECIGVEVHRASGLMAGFLFRGCHFCKMVDANNPSGGKDGIITFENLSGDWGKGNYVIGGRTSYGSVSSAQFLRNNGGFERDGGVIGFTSYRAGESGVKTWQGTVGSTTSRNYNLQFRDSVVIYPVWDGFDLGADTDMNPELDRPGDYPITQYPLHQLPLNHLIDNLLVRGALGGVGFGMDGKGMYVSNITVEDCAGSGAYLLTHESVFTNIAIIDDTTNNTTKKDDFFQQAANNQQIIYISGACRVNGLRLIGIRSTDGQSLTIDAPNSTVSGITGMVDPSRINVANLAEEGLGNIRANSFGYDSAAIKLRIHKLSKTLDSGALYSHINGGGGAAGGSSGGSSAYTQLTAISGSTPDAVSLKVNHKDCRGAEIPFVPDIASDDFIKDSSCFLPYWENNSTSLKALVKKPNGELVRLTLATL

Foldseek 3Di:
DVVVVCVVPDDFEFECVVDPDPQVRLVPGAEEYEDPEEAEDEAPAEHANQLHQYEYEYPYAHEAWHEYEYENHHANHEHEAYAYEYPAQAKWWQQADPVGDGHQALVVRLVRIDGGLANGAQAEPVVCVRRPPNVVVHDPRRYPDDGAGEYEYEQEERYEYEQYAYGLYAYHDEQYELYEDEAHAAHGHYADARAEYANFDDAFHELYEYYAHEYEEYLAEHEEAFRHEHPQVQRYYYEHYEYYAYSEEHYEQDEADDDQAFGGYASHEDANYEYEAYAAEHYAAAHFDDPPTDQFGHHDDGCVVANGLAAARHYHEEHYEYEAYAHEHEEYGHEAEEYENYAYEHYCYAHYHYAYENYEYEAYEQEDHVVVVPDLENYEYEYEYEYEAYEYYDPDDDDDDRAHYHYQNYEYEHYDDPHQQLRDHYVYYDDPDDDDDDFDDDPDQKTKDFACDVVVPSHATAKIWMWGDQPDPPPPAIKIKIAGDDPSRGRPDIWIACHNPPRDIDHDAAAADDDLVPDDDAPDWGWYADPVQRFIKIFHLHNVRDTDIGTDGHD

GO terms:
  GO:0098024 virus tail, fiber (C, IDA)
  GO:0052775 endo-1,3-alpha-L-rhamnosidase activity (F, IDA)
  GO:0044409 symbiont entry into host (P, IDA)
  GO:0019062 virion attachment to host cell (P, IDA)

InterPro domains:
  IPR009093 Bacteriophage P22 tailspike, N-terminal [PF09008] (1-113)
  IPR011050 Pectin lyase fold/virulence factor [SSF51126] (114-667)
  IPR012332 Autotransporter, pectate lyase C-like domain superfamily [G3DSA:2.160.20.20] (111-667)
  IPR015331 P22 tailspike C-terminal domain [PF09251] (116-665)
  IPR036730 Phage P22 tailspike-like, N-terminal domain superfamily [G3DSA:2.170.14.10] (2-110)
  IPR036730 Phage P22 tailspike-like, N-terminal domain superfamily [SSF51327] (7-109)